Protein AF-A0AAU1SYU6-F1 (afdb_monomer)

pLDDT: mean 84.36, std 19.55, range [22.61, 98.75]

Sequence (406 aa):
MSPPSAACSPRPRSHSSAPPTKSGWSLSTYQNLLDRGFTGPVHLVSPRSPEVHGRAAHKSLTDLGTPVDLAYVMVPASAVLDVLREGAELGIRNYVVLTAGFGETGVEGRRREQELHSLVRERNLNVLGPNGNGYVNAAAGIAPYGLPVTQPPPAGTVGVVLQSGALASAVLTFMHARNIGLSMLTSMGNEMSLSVTDVVDHLVDDPATKVIALFLETVRHPAEFARVARRAAAAGKPIVALKIGASKLASRTAQAHTGALVGDDHVVDAAFRRLGIIRVHSLEELILTAGLLARTGPLPGPRIGVVTPSGGACEIIADRAEQEGLEIPAFAPATTAQLEESVPEFATVQNPLDVTGYVLVDRTLLARALKAVAADPVGRLVGRLAHGRWLIAVPVPRLTTHGVLS

Mean predicted aligned error: 8.69 Å

Foldseek 3Di:
DAAAEEEEEDDDDDDDDDPPQPDLLRVQLVVLLVVLPRPHYYAYEDLPDCDYPNDGHHNAPVRPPDDHAEYEAHDELVCPQVNVVRNLVSVHAEYEALYDQALQVPDVRPVSLVVSLVSCVVSVHHYQANNWQFKDQSQNSGGSGRHHLPQAQAAAAEEEEEQDRVCQNVLRVLNSVQNQHYRMHGHRYLCSGPDPLNVLLVSLVDPRHQEYFYEAADDPDLVSSLVSLLSCVVSLYAAEYEHPCADPVSQVVSCNRRVDHGDHPVVVVVSCVVSRHHYDHDSNCRRVVRSVCRVAPDFPDQFEAEEEQDPVVQVVVVVVSVVVVHDQDWWDPVLQVQLCVQADPPFDRTGNGHSHPCCVVVVCSLVSNQVSRLPTPRGWYWYDDPPGDIDTGGNDPPPPDDDDDD

Solvent-accessible surface area (backbone atoms only — not comparable to full-atom values): 21753 Å² total; per-residue (Å²): 132,83,72,64,26,40,36,42,31,72,59,80,92,82,92,77,99,65,83,63,76,72,38,71,48,51,52,20,22,52,47,33,24,56,80,41,61,44,84,39,61,75,45,40,33,26,78,84,37,65,47,45,84,94,35,74,25,30,57,44,76,83,66,61,87,60,83,44,57,33,38,43,41,34,43,58,55,92,49,45,60,58,52,51,52,56,35,45,77,64,64,34,41,34,34,31,26,42,36,54,69,29,54,61,60,47,71,72,8,36,52,53,38,51,54,46,44,50,51,32,62,77,67,68,44,48,34,42,4,44,43,8,40,28,31,38,30,51,74,77,18,44,19,66,21,38,62,75,70,87,58,65,36,47,69,37,26,29,25,37,41,27,45,56,38,80,52,51,60,55,50,40,46,51,28,31,78,66,71,30,29,32,12,32,40,38,24,30,23,70,37,70,63,41,38,72,52,57,55,50,46,50,46,57,72,35,85,59,36,46,18,39,30,36,44,35,68,67,76,92,52,60,70,58,40,53,52,40,41,48,49,18,52,75,68,69,27,52,39,29,34,28,66,51,44,65,47,77,65,44,26,52,50,45,29,73,61,50,68,50,82,61,72,63,46,69,60,50,50,54,50,30,58,77,53,64,36,45,74,41,92,41,72,65,50,32,54,52,52,33,46,44,37,53,74,64,46,86,76,78,74,55,36,35,30,37,41,29,54,36,61,72,57,39,51,57,48,50,59,50,28,56,77,71,68,37,42,60,54,71,63,48,71,71,42,45,56,58,43,58,78,62,48,60,91,90,50,66,88,48,46,56,25,37,63,36,72,53,40,77,78,41,73,57,45,61,61,52,50,50,53,44,50,42,69,32,88,41,50,32,26,45,33,50,46,90,90,84,46,77,44,75,48,64,66,74,75,79,90,68,93,73,82,85,88,132

Radius of gyration: 25.42 Å; Cα contacts (8 Å, |Δi|>4): 801; chains: 1; bounding box: 72×46×76 Å

Secondary structure (DSSP, 8-state):
-PPP-EEEEE-------SSS---HHHHHHHHHHHHTT--S-EEEE-SS-SEETTEEEESSSGGG-S--SEEEEES-HHHHHHHHHHHHHTT--EEEE----SGGG-HHHHHHHHHHHHHHHHTT-EEE-SS--EEEETTTTB--BSS--SSPPPEEEEEEEES-HHHHHHHHHHHHHTTPPEEEEEE-TT-SSS-HHHHHHHHHH-TT-SEEEEEES--S-HHHHHHHHHHHHHTT--EEEEE---SHHHHHHHHHHH------HHHHHHHHHHHT-EEESSHHHHHHHHHHHHHH-S--SSBEEEEES-HHHHHHHHHHHHHTT-B-PPPPHHHHHHHHTTS-TTS---SSEE--GGGGT-TTHHHHHHHHHHHSSSSEEEEEETTTEEEEE--PPP--------

Nearest PDB structures (foldseek):
  4yb8-assembly1_A  TM=8.894E-01  e=1.354E-31  Candidatus Korarchaeum cryptofilum OPF8
  8wzu-assembly1_A  TM=8.916E-01  e=2.956E-31  Nitrosopumilus maritimus SCM1
  8wzu-assembly1_B  TM=8.833E-01  e=4.502E-31  Nitrosopumilus maritimus SCM1
  7cm9-assembly2_D  TM=8.849E-01  e=3.021E-29  Psychrobacter sp.
  2csu-assembly1_A  TM=8.902E-01  e=5.739E-28  Pyrococcus horikoshii OT3

Structure (mmCIF, N/CA/C/O backbone):
data_AF-A0AAU1SYU6-F1
#
_entry.id   AF-A0AAU1SYU6-F1
#
loop_
_atom_site.group_PDB
_atom_site.id
_atom_site.type_symbol
_atom_site.label_atom_id
_atom_site.label_alt_id
_atom_site.label_comp_id
_atom_site.label_asym_id
_atom_site.label_entity_id
_atom_site.label_seq_id
_atom_site.pdbx_PDB_ins_code
_atom_site.Cartn_x
_atom_site.Cartn_y
_atom_site.Cartn_z
_atom_site.occupancy
_atom_site.B_iso_or_equiv
_atom_site.auth_seq_id
_atom_site.auth_comp_id
_atom_site.auth_asym_id
_atom_site.auth_atom_id
_atom_site.pdbx_PDB_model_num
ATOM 1 N N . MET A 1 1 ? -5.554 -21.008 -20.473 1.00 30.16 1 MET A N 1
ATOM 2 C CA . MET A 1 1 ? -4.758 -19.787 -20.240 1.00 30.16 1 MET A CA 1
ATOM 3 C C . MET A 1 1 ? -3.373 -20.236 -19.826 1.00 30.16 1 MET A C 1
ATOM 5 O O . MET A 1 1 ? -3.279 -21.010 -18.881 1.00 30.16 1 MET A O 1
ATOM 9 N N . SER A 1 2 ? -2.341 -19.872 -20.584 1.00 26.58 2 SER A N 1
ATOM 10 C CA . SER A 1 2 ? -0.950 -20.165 -20.221 1.00 26.58 2 SER A CA 1
ATOM 11 C C . SER A 1 2 ? -0.596 -19.455 -18.907 1.00 26.58 2 SER A C 1
ATOM 13 O O . SER A 1 2 ? -1.158 -18.389 -18.646 1.00 26.58 2 SER A O 1
ATOM 15 N N . PRO A 1 3 ? 0.273 -20.027 -18.057 1.00 27.80 3 PRO A N 1
ATOM 16 C CA . PRO A 1 3 ? 0.702 -19.354 -16.838 1.00 27.80 3 PRO A CA 1
ATOM 17 C C . PRO A 1 3 ? 1.454 -18.053 -17.182 1.00 27.80 3 PRO A C 1
ATOM 19 O O . PRO A 1 3 ? 2.172 -18.034 -18.184 1.00 27.80 3 PRO A O 1
ATOM 22 N N . PRO A 1 4 ? 1.308 -16.988 -16.369 1.00 32.22 4 PRO A N 1
ATOM 23 C CA . PRO A 1 4 ? 2.010 -15.725 -16.582 1.00 32.22 4 PRO A CA 1
ATOM 24 C C . PRO A 1 4 ? 3.532 -15.933 -16.579 1.00 32.22 4 PRO A C 1
ATOM 26 O O . PRO A 1 4 ? 4.033 -16.788 -15.856 1.00 32.22 4 PRO A O 1
ATOM 29 N N . SER A 1 5 ? 4.275 -15.155 -17.359 1.00 31.70 5 SER A N 1
ATOM 30 C CA . SER A 1 5 ? 5.715 -15.321 -17.617 1.00 31.70 5 SER A CA 1
ATOM 31 C C . SER A 1 5 ? 6.484 -14.014 -17.367 1.00 31.70 5 SER A C 1
ATOM 33 O O . SER A 1 5 ? 5.998 -12.928 -17.695 1.00 31.70 5 SER A O 1
ATOM 35 N N . ALA A 1 6 ? 7.675 -14.092 -16.755 1.00 38.66 6 ALA A N 1
ATOM 36 C CA . ALA A 1 6 ? 8.459 -12.913 -16.356 1.00 38.66 6 ALA A CA 1
ATOM 37 C C . ALA A 1 6 ? 9.932 -12.989 -16.801 1.00 38.66 6 ALA A C 1
ATOM 39 O O . ALA A 1 6 ? 10.573 -14.027 -16.636 1.00 38.66 6 ALA A O 1
ATOM 40 N N . ALA A 1 7 ? 10.497 -11.886 -17.312 1.00 36.12 7 ALA A N 1
ATOM 41 C CA . ALA A 1 7 ? 11.914 -11.775 -17.702 1.00 36.12 7 ALA A CA 1
ATOM 42 C C . ALA A 1 7 ? 12.692 -10.766 -16.828 1.00 36.12 7 ALA A C 1
ATOM 44 O O . ALA A 1 7 ? 12.184 -9.683 -16.556 1.00 36.12 7 ALA A O 1
ATOM 45 N N . CYS A 1 8 ? 13.925 -11.078 -16.399 1.00 36.62 8 CYS A N 1
ATOM 46 C CA . CYS A 1 8 ? 14.731 -10.252 -15.474 1.00 36.62 8 CYS A CA 1
ATOM 47 C C . CYS A 1 8 ? 16.152 -9.973 -16.030 1.00 36.62 8 CYS A C 1
ATOM 49 O O . CYS A 1 8 ? 16.833 -10.919 -16.430 1.00 36.62 8 CYS A O 1
ATOM 51 N N . SER A 1 9 ? 16.624 -8.707 -16.059 1.00 34.31 9 SER A N 1
ATOM 52 C CA . SER A 1 9 ? 17.874 -8.307 -16.770 1.00 34.31 9 SER A CA 1
ATOM 53 C C . SER A 1 9 ? 18.891 -7.452 -15.963 1.00 34.31 9 SER A C 1
ATOM 55 O O . SER A 1 9 ? 18.669 -6.247 -15.854 1.00 34.31 9 SER A O 1
ATOM 57 N N . PRO A 1 10 ? 20.018 -8.003 -15.431 1.00 32.72 10 PRO A N 1
ATOM 58 C CA . PRO A 1 10 ? 20.946 -7.328 -14.483 1.00 32.72 10 PRO A CA 1
ATOM 59 C C . PRO A 1 10 ? 22.195 -6.572 -15.025 1.00 32.72 10 PRO A C 1
ATOM 61 O O . PRO A 1 10 ? 22.886 -7.088 -15.905 1.00 32.72 10 PRO A O 1
ATOM 64 N N . ARG A 1 11 ? 22.588 -5.433 -14.379 1.00 41.09 11 ARG A N 1
ATOM 65 C CA . ARG A 1 11 ? 23.958 -4.782 -14.260 1.00 41.09 11 ARG A CA 1
ATOM 66 C C . ARG A 1 11 ? 24.053 -3.831 -13.007 1.00 41.09 11 ARG A C 1
ATOM 68 O O . ARG A 1 11 ? 22.963 -3.567 -12.510 1.00 41.09 11 ARG A O 1
ATOM 75 N N . PRO A 1 12 ? 25.206 -3.257 -12.486 1.00 41.00 12 PRO A N 1
ATOM 76 C CA . PRO A 1 12 ? 26.586 -3.038 -13.030 1.00 41.00 12 PRO A CA 1
ATOM 77 C C . PRO A 1 12 ? 27.857 -3.169 -12.080 1.00 41.00 12 PRO A C 1
ATOM 79 O O . PRO A 1 12 ? 27.757 -3.480 -10.904 1.00 41.00 12 PRO A O 1
ATOM 82 N N . ARG A 1 13 ? 29.054 -2.910 -12.682 1.00 33.94 13 ARG A N 1
ATOM 83 C CA . ARG A 1 13 ? 30.491 -2.689 -12.266 1.00 33.94 13 ARG A CA 1
ATOM 84 C C . ARG A 1 13 ? 31.006 -2.908 -10.808 1.00 33.94 13 ARG A C 1
ATOM 86 O O . ARG A 1 13 ? 30.825 -2.033 -9.976 1.00 33.94 13 ARG A O 1
ATOM 93 N N . SER A 1 14 ? 31.896 -3.897 -10.608 1.00 27.36 14 SER A N 1
ATOM 94 C CA . SER A 1 14 ? 33.337 -3.812 -10.208 1.00 27.36 14 SER A CA 1
ATOM 95 C C . SER A 1 14 ? 33.860 -5.204 -9.757 1.00 27.36 14 SER A C 1
ATOM 97 O O . SER A 1 14 ? 33.110 -6.173 -9.789 1.00 27.36 14 SER A O 1
ATOM 99 N N . HIS A 1 15 ? 35.169 -5.344 -9.520 1.00 30.88 15 HIS A N 1
ATOM 100 C CA . HIS A 1 15 ? 35.958 -6.590 -9.570 1.00 30.88 15 HIS A CA 1
ATOM 101 C C . HIS A 1 15 ? 35.832 -7.487 -8.319 1.00 30.88 15 HIS A C 1
ATOM 103 O O . HIS A 1 15 ? 36.002 -6.978 -7.220 1.00 30.88 15 HIS A O 1
ATOM 109 N N . SER A 1 16 ? 35.641 -8.808 -8.486 1.00 23.48 16 SER A N 1
ATOM 110 C CA . SER A 1 16 ? 36.146 -9.888 -7.602 1.00 23.48 16 SER A CA 1
ATOM 111 C C . SER A 1 16 ? 35.629 -11.267 -8.065 1.00 23.48 16 SER A C 1
ATOM 113 O O . SER A 1 16 ? 34.522 -11.389 -8.589 1.00 23.48 16 SER A O 1
ATOM 115 N N . SER A 1 17 ? 36.460 -12.297 -7.912 1.00 28.72 17 SER A N 1
ATOM 116 C CA . SER A 1 17 ? 36.307 -13.686 -8.358 1.00 28.72 17 SER A CA 1
ATOM 117 C C . SER A 1 17 ? 35.382 -14.525 -7.456 1.00 28.72 17 SER A C 1
ATOM 119 O O . SER A 1 17 ? 35.849 -15.211 -6.548 1.00 28.72 17 SER A O 1
ATOM 121 N N . ALA A 1 18 ? 34.079 -14.512 -7.738 1.00 27.81 18 ALA A N 1
ATOM 122 C CA . ALA A 1 18 ? 33.080 -15.445 -7.199 1.00 27.81 18 ALA A CA 1
ATOM 123 C C . ALA A 1 18 ? 32.050 -15.802 -8.303 1.00 27.81 18 ALA A C 1
ATOM 125 O O . ALA A 1 18 ? 31.906 -15.015 -9.249 1.00 27.81 18 ALA A O 1
ATOM 126 N N . PRO A 1 19 ? 31.360 -16.968 -8.249 1.00 33.97 19 PRO A N 1
ATOM 127 C CA . PRO A 1 19 ? 30.349 -17.361 -9.247 1.00 33.97 19 PRO A CA 1
ATOM 128 C C . PRO A 1 19 ? 29.288 -16.256 -9.431 1.00 33.97 19 PRO A C 1
ATOM 130 O O . PRO A 1 19 ? 29.053 -15.488 -8.500 1.00 33.97 19 PRO A O 1
ATOM 133 N N . PRO A 1 20 ? 28.675 -16.087 -10.622 1.00 39.47 20 PRO A N 1
ATOM 134 C CA . PRO A 1 20 ? 28.132 -14.799 -11.053 1.00 39.47 20 PRO A CA 1
ATOM 135 C C . PRO A 1 20 ? 26.750 -14.457 -10.455 1.00 39.47 20 PRO A C 1
ATOM 137 O O . PRO A 1 20 ? 25.789 -14.211 -11.178 1.00 39.47 20 PRO A O 1
ATOM 140 N N . THR A 1 21 ? 26.652 -14.313 -9.136 1.00 54.56 21 THR A N 1
ATOM 141 C CA . THR A 1 21 ? 25.604 -13.548 -8.441 1.00 54.56 21 THR A CA 1
ATOM 142 C C . THR A 1 21 ? 25.949 -12.055 -8.513 1.00 54.56 21 THR A C 1
ATOM 144 O O . THR A 1 21 ? 26.472 -11.475 -7.567 1.00 54.56 21 THR A O 1
ATOM 147 N N . LYS A 1 22 ? 25.768 -11.417 -9.680 1.00 61.88 22 LYS A N 1
ATOM 148 C CA . LYS A 1 22 ? 26.383 -10.096 -9.964 1.00 61.88 22 LYS A CA 1
ATOM 149 C C . LYS A 1 22 ? 25.572 -8.855 -9.545 1.00 61.88 22 LYS A C 1
ATOM 151 O O . LYS A 1 22 ? 26.096 -7.754 -9.658 1.00 61.88 22 LYS A O 1
ATOM 156 N N . SER A 1 23 ? 24.321 -8.975 -9.093 1.00 81.19 23 SER A N 1
ATOM 157 C CA . SER A 1 23 ? 23.519 -7.819 -8.646 1.00 81.19 23 SER A CA 1
ATOM 158 C C . SER A 1 23 ? 22.555 -8.210 -7.530 1.00 81.19 23 SER A C 1
ATOM 160 O O . SER A 1 23 ? 21.757 -9.130 -7.714 1.00 81.19 23 SER A O 1
ATOM 162 N N . GLY A 1 24 ? 22.602 -7.485 -6.405 1.00 88.06 24 GLY A N 1
ATOM 163 C CA . GLY A 1 24 ? 21.674 -7.671 -5.283 1.00 88.06 24 GLY A CA 1
ATOM 164 C C . GLY A 1 24 ? 20.215 -7.514 -5.714 1.00 88.06 24 GLY A C 1
ATOM 165 O O . GLY A 1 24 ? 19.401 -8.371 -5.403 1.00 88.06 24 GLY A O 1
ATOM 166 N N . TRP A 1 25 ? 19.918 -6.516 -6.552 1.00 91.44 25 TRP A N 1
ATOM 167 C CA . TRP A 1 25 ? 18.584 -6.291 -7.122 1.00 91.44 25 TRP A CA 1
ATOM 168 C C . TRP A 1 25 ? 18.049 -7.502 -7.887 1.00 91.44 25 TRP A C 1
ATOM 170 O O . TRP A 1 25 ? 16.890 -7.885 -7.751 1.00 91.44 25 TRP A O 1
ATOM 180 N N . SER A 1 26 ? 18.912 -8.128 -8.688 1.00 92.44 26 SER A N 1
ATOM 181 C CA . SER A 1 26 ? 18.547 -9.299 -9.483 1.00 92.44 26 SER A CA 1
ATOM 182 C C . SER A 1 26 ? 18.303 -10.517 -8.618 1.00 92.44 26 SER A C 1
ATOM 184 O O . SER A 1 26 ? 17.340 -11.241 -8.853 1.00 92.44 26 SER A O 1
ATOM 186 N N . LEU A 1 27 ? 19.172 -10.729 -7.628 1.00 92.62 27 LEU A N 1
ATOM 187 C CA . LEU A 1 27 ? 19.031 -11.827 -6.686 1.00 92.62 27 LEU A CA 1
ATOM 188 C C . LEU A 1 27 ? 17.733 -11.679 -5.892 1.00 92.62 27 LEU A C 1
ATOM 190 O O . LEU A 1 27 ? 16.946 -12.616 -5.857 1.00 92.62 27 LEU A O 1
ATOM 194 N N . SER A 1 28 ? 17.470 -10.489 -5.348 1.00 94.25 28 SER A N 1
ATOM 195 C CA . SER A 1 28 ? 16.244 -10.198 -4.606 1.00 94.25 28 SER A CA 1
ATOM 196 C C . SER A 1 28 ? 14.997 -10.373 -5.462 1.00 94.25 28 SER A C 1
ATOM 198 O O . SER A 1 28 ? 14.089 -11.077 -5.046 1.00 94.25 28 SER A O 1
ATOM 200 N N . THR A 1 29 ? 14.963 -9.819 -6.678 1.00 94.75 29 THR A N 1
ATOM 201 C CA . THR A 1 29 ? 13.801 -9.967 -7.575 1.00 94.75 29 THR A CA 1
ATOM 202 C C . THR A 1 29 ? 13.528 -11.435 -7.898 1.00 94.75 29 THR A C 1
ATOM 204 O O . THR A 1 29 ? 12.386 -11.885 -7.845 1.00 94.75 29 THR A O 1
ATOM 207 N N . TYR A 1 30 ? 14.578 -12.201 -8.207 1.00 93.88 30 TYR A N 1
ATOM 208 C CA . TYR A 1 30 ? 14.455 -13.622 -8.516 1.00 93.88 30 TYR A CA 1
ATOM 209 C C . TYR A 1 30 ? 13.994 -14.437 -7.299 1.00 93.88 30 TYR A C 1
ATOM 211 O O . TYR A 1 30 ? 13.044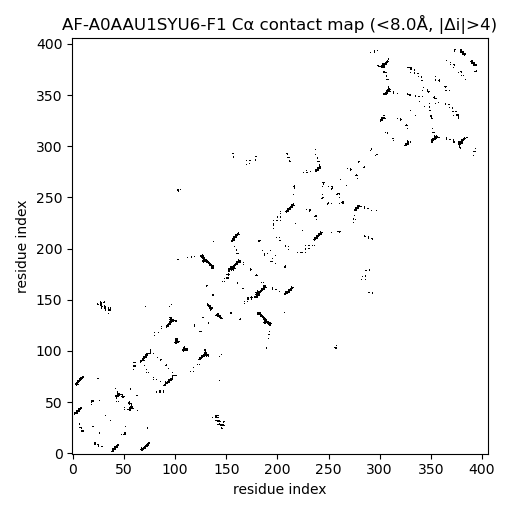 -15.206 -7.407 1.00 93.88 30 TYR A O 1
ATOM 219 N N . GLN A 1 31 ? 14.608 -14.229 -6.130 1.00 93.81 31 GLN A N 1
ATOM 220 C CA . GLN A 1 31 ? 14.224 -14.907 -4.888 1.00 93.81 31 GLN A CA 1
ATOM 221 C C . GLN A 1 31 ? 12.800 -14.556 -4.464 1.00 93.81 31 GLN A C 1
ATOM 223 O O . GLN A 1 31 ? 12.036 -15.449 -4.131 1.00 93.81 31 GLN A O 1
ATOM 228 N N . ASN A 1 32 ? 12.400 -13.287 -4.556 1.00 95.12 32 ASN A N 1
ATOM 229 C CA . ASN A 1 32 ? 11.047 -12.861 -4.213 1.00 95.12 32 ASN A CA 1
ATOM 230 C C . ASN A 1 32 ? 9.985 -13.580 -5.056 1.00 95.12 32 ASN A C 1
ATOM 232 O O . ASN A 1 32 ? 8.952 -13.963 -4.516 1.00 95.12 32 ASN A O 1
ATOM 236 N N . LEU A 1 33 ? 10.223 -13.796 -6.354 1.00 93.81 33 LEU A N 1
ATOM 237 C CA . LEU A 1 33 ? 9.301 -14.565 -7.197 1.00 93.81 33 LEU A CA 1
ATOM 238 C C . LEU A 1 33 ? 9.190 -16.022 -6.723 1.00 93.81 33 LEU A C 1
ATOM 240 O O . LEU A 1 33 ? 8.081 -16.533 -6.567 1.00 93.81 33 LEU A O 1
ATOM 244 N N . LEU A 1 34 ? 10.321 -16.673 -6.444 1.00 91.06 34 LEU A N 1
ATOM 245 C CA . LEU A 1 34 ? 10.340 -18.066 -5.989 1.00 91.06 34 LEU A CA 1
ATOM 246 C C . LEU A 1 34 ? 9.709 -18.231 -4.601 1.00 91.06 34 LEU A C 1
ATOM 248 O O . LEU A 1 34 ? 8.823 -19.062 -4.413 1.00 91.06 34 LEU A O 1
ATOM 252 N N . ASP A 1 35 ? 10.112 -17.400 -3.643 1.00 91.06 35 ASP A N 1
ATOM 253 C CA . ASP A 1 35 ? 9.697 -17.487 -2.243 1.00 91.06 35 ASP A CA 1
ATOM 254 C C . ASP A 1 35 ? 8.224 -17.099 -2.033 1.00 91.06 35 ASP A C 1
ATOM 256 O O . ASP A 1 35 ? 7.658 -17.342 -0.960 1.00 91.06 35 ASP A O 1
ATOM 260 N N . ARG A 1 36 ? 7.596 -16.443 -3.018 1.00 88.56 36 ARG A N 1
ATOM 261 C CA . ARG A 1 36 ? 6.158 -16.123 -3.027 1.00 88.56 36 ARG A CA 1
ATOM 262 C C . ARG A 1 36 ? 5.319 -17.126 -3.819 1.00 88.56 36 ARG A C 1
ATOM 264 O O . ARG A 1 36 ? 4.103 -16.974 -3.861 1.00 88.56 36 ARG A O 1
ATOM 271 N N . GLY A 1 37 ? 5.941 -18.178 -4.351 1.00 85.94 37 GLY A N 1
ATOM 272 C CA . GLY A 1 37 ? 5.238 -19.280 -4.999 1.00 85.94 37 GLY A CA 1
ATOM 273 C C . GLY A 1 37 ? 4.827 -18.987 -6.437 1.00 85.94 37 GLY A C 1
ATOM 274 O O . GLY A 1 37 ? 3.864 -19.583 -6.915 1.00 85.94 37 GLY A O 1
ATOM 275 N N . PHE A 1 38 ? 5.533 -18.095 -7.138 1.00 92.38 38 PHE A N 1
ATOM 276 C CA . PHE A 1 38 ? 5.282 -17.870 -8.556 1.00 92.38 38 PHE A CA 1
ATOM 277 C C . PHE A 1 38 ? 5.514 -19.165 -9.345 1.00 92.38 38 PHE A C 1
ATOM 279 O O . PHE A 1 38 ? 6.621 -19.699 -9.377 1.00 92.38 38 PHE A O 1
ATOM 286 N N . THR A 1 39 ? 4.464 -19.671 -9.991 1.00 87.62 39 THR A N 1
ATOM 287 C CA . THR A 1 39 ? 4.501 -20.947 -10.726 1.00 87.62 39 THR A CA 1
ATOM 288 C C . THR A 1 39 ? 4.799 -20.785 -12.215 1.00 87.62 39 THR A C 1
ATOM 290 O O . THR A 1 39 ? 4.907 -21.776 -12.935 1.00 87.62 39 THR A O 1
ATOM 293 N N . GLY A 1 40 ? 4.863 -19.546 -12.699 1.00 88.69 40 GLY A N 1
ATOM 294 C CA . GLY A 1 40 ? 5.143 -19.227 -14.091 1.00 88.69 40 GLY A CA 1
ATOM 295 C C . GLY A 1 40 ? 6.624 -19.353 -14.458 1.00 88.69 40 GLY A C 1
ATOM 296 O O . GLY A 1 40 ? 7.485 -19.382 -13.573 1.00 88.69 40 GLY A O 1
ATOM 297 N N . PRO A 1 41 ? 6.959 -19.410 -15.759 1.00 90.69 41 PRO A N 1
ATOM 298 C CA . PRO A 1 41 ? 8.350 -19.413 -16.183 1.00 90.69 41 PRO A CA 1
ATOM 299 C C . PRO A 1 41 ? 9.018 -18.064 -15.875 1.00 90.69 41 PRO A C 1
ATOM 301 O O . PRO A 1 41 ? 8.472 -16.990 -16.148 1.00 90.69 41 PRO A O 1
ATOM 304 N N . VAL A 1 42 ? 10.228 -18.135 -15.315 1.00 93.12 42 VAL A N 1
ATOM 305 C CA . VAL A 1 42 ? 11.093 -16.978 -15.057 1.00 93.12 42 VAL A CA 1
ATOM 306 C C . VAL A 1 42 ? 12.323 -17.083 -15.947 1.00 93.12 42 VAL A C 1
ATOM 308 O O . VAL A 1 42 ? 13.156 -17.971 -15.763 1.00 93.12 42 VAL A O 1
ATOM 311 N N . HIS A 1 43 ? 12.448 -16.160 -16.895 1.00 94.00 43 HIS A N 1
ATOM 312 C CA . HIS A 1 43 ? 13.568 -16.103 -17.824 1.00 94.00 43 HIS A CA 1
ATOM 313 C C . HIS A 1 43 ? 14.609 -15.085 -17.355 1.00 94.00 43 HIS A C 1
ATOM 315 O O . HIS A 1 43 ? 14.298 -13.934 -17.037 1.00 94.00 43 HIS A O 1
ATOM 321 N N . LEU A 1 44 ? 15.875 -15.491 -17.331 1.00 94.38 44 LEU A N 1
ATOM 322 C CA . LEU A 1 44 ? 16.987 -14.603 -17.002 1.00 94.38 44 LEU A CA 1
ATOM 323 C C . LEU A 1 44 ? 17.645 -14.137 -18.295 1.00 94.38 44 LEU A C 1
ATOM 325 O O . LEU A 1 44 ? 17.930 -14.951 -19.168 1.00 94.38 44 LEU A O 1
ATOM 329 N N . VAL A 1 45 ? 17.886 -12.834 -18.421 1.00 93.88 45 VAL A N 1
ATOM 330 C CA . VAL A 1 45 ? 18.443 -12.243 -19.643 1.00 93.88 45 VAL A CA 1
ATOM 331 C C . VAL A 1 45 ? 19.712 -11.485 -19.290 1.00 93.88 45 VAL A C 1
ATOM 333 O O . VAL A 1 45 ? 19.685 -10.501 -18.556 1.00 93.88 45 VAL A O 1
ATOM 336 N N . SER A 1 46 ? 20.854 -11.944 -19.789 1.00 91.81 46 SER A N 1
ATOM 337 C CA . SER A 1 46 ? 22.141 -11.296 -19.574 1.00 91.81 46 SER A CA 1
ATOM 338 C C . SER A 1 46 ? 23.040 -11.430 -20.805 1.00 91.81 46 SER A C 1
ATOM 340 O O . SER A 1 46 ? 23.548 -12.514 -21.082 1.00 91.81 46 SER A O 1
ATOM 342 N N . PRO A 1 47 ? 23.392 -10.319 -21.480 1.00 87.00 47 PRO A N 1
ATOM 343 C CA . PRO A 1 47 ? 24.278 -10.362 -22.648 1.00 87.00 47 PRO A CA 1
ATOM 344 C C . PRO A 1 47 ? 25.691 -10.895 -22.364 1.00 87.00 47 PRO A C 1
ATOM 346 O O . PRO A 1 47 ? 26.447 -11.176 -23.288 1.00 87.00 47 PRO A O 1
ATOM 349 N N . ARG A 1 48 ? 26.099 -10.944 -21.088 1.00 85.62 48 ARG A N 1
ATOM 350 C CA . ARG A 1 48 ? 27.481 -11.242 -20.668 1.00 85.62 48 ARG A CA 1
ATOM 351 C C . ARG A 1 48 ? 27.624 -12.524 -19.863 1.00 85.62 48 ARG A C 1
ATOM 353 O O . ARG A 1 48 ? 28.743 -13.005 -19.719 1.00 85.62 48 ARG A O 1
ATOM 360 N N . SER A 1 49 ? 26.539 -13.011 -19.276 1.00 87.94 49 SER A N 1
ATOM 361 C CA . SER A 1 49 ? 26.574 -14.155 -18.375 1.00 87.94 49 SER A CA 1
ATOM 362 C C . SER A 1 49 ? 25.633 -15.219 -18.934 1.00 87.94 49 SER A C 1
ATOM 364 O O . SER A 1 49 ? 24.432 -14.980 -18.928 1.00 87.94 49 SER A O 1
ATOM 366 N N . PRO A 1 50 ? 26.143 -16.370 -19.403 1.00 88.56 50 PRO A N 1
ATOM 367 C CA . PRO A 1 50 ? 25.293 -17.471 -19.865 1.00 88.56 50 PRO A CA 1
ATOM 368 C C . PRO A 1 50 ? 24.548 -18.168 -18.714 1.00 88.56 50 PRO A C 1
ATOM 370 O O . PRO A 1 50 ? 23.613 -18.924 -18.955 1.00 88.56 50 PRO A O 1
ATOM 373 N N . GLU A 1 51 ? 24.943 -17.902 -17.466 1.00 91.50 51 GLU A N 1
ATOM 374 C CA . GLU A 1 51 ? 24.292 -18.391 -16.254 1.00 91.50 51 GLU A CA 1
ATOM 375 C C . GLU A 1 51 ? 24.119 -17.243 -15.247 1.00 91.50 51 GLU A C 1
ATOM 377 O O . GLU A 1 51 ? 25.033 -16.435 -15.041 1.00 91.50 51 GLU A O 1
ATOM 382 N N . VAL A 1 52 ? 22.943 -17.162 -14.626 1.00 89.69 52 VAL A N 1
ATOM 383 C CA . VAL A 1 52 ? 22.585 -16.194 -13.582 1.00 89.69 52 VAL A CA 1
ATOM 384 C C . VAL A 1 52 ? 21.808 -16.947 -12.496 1.00 89.69 52 VAL A C 1
ATOM 386 O O . VAL A 1 52 ? 20.909 -17.719 -12.806 1.00 89.69 52 VAL A O 1
ATOM 389 N N . HIS A 1 53 ? 22.162 -16.764 -11.219 1.00 89.81 53 HIS A N 1
ATOM 390 C CA . HIS A 1 53 ? 21.523 -17.447 -10.073 1.00 89.81 53 HIS A CA 1
ATOM 391 C C . HIS A 1 53 ? 21.434 -18.983 -10.206 1.00 89.81 53 HIS A C 1
ATOM 393 O O . HIS A 1 53 ? 20.448 -19.586 -9.785 1.00 89.81 53 HIS A O 1
ATOM 399 N N . GLY A 1 54 ? 22.439 -19.620 -10.820 1.00 88.44 54 GLY A N 1
ATOM 400 C CA . GLY A 1 54 ? 22.452 -21.073 -11.043 1.00 88.44 54 GLY A CA 1
ATOM 401 C C . GLY A 1 54 ? 21.504 -21.559 -12.146 1.00 88.44 54 GLY A C 1
ATOM 402 O O . GLY A 1 54 ? 21.198 -22.748 -12.219 1.00 88.44 54 GLY A O 1
ATOM 403 N N . ARG A 1 55 ? 20.980 -20.652 -12.980 1.00 89.69 55 ARG A N 1
ATOM 404 C CA . ARG A 1 55 ? 20.076 -20.952 -14.098 1.00 89.69 55 ARG A CA 1
ATOM 405 C C . ARG A 1 55 ? 20.642 -20.412 -15.404 1.00 89.69 55 ARG A C 1
ATOM 407 O O . A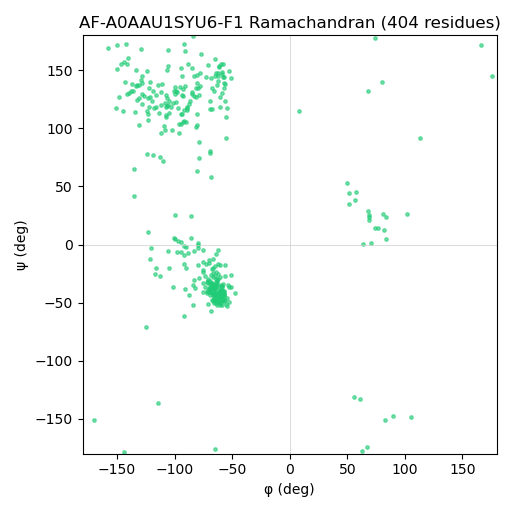RG A 1 55 ? 21.294 -19.368 -15.419 1.00 89.69 55 ARG A O 1
ATOM 414 N N . ALA A 1 56 ? 20.337 -21.097 -16.503 1.00 91.44 56 ALA A N 1
ATOM 415 C CA . ALA A 1 56 ? 20.662 -20.616 -17.839 1.00 91.44 56 ALA A CA 1
ATOM 416 C C . ALA A 1 56 ? 20.043 -19.232 -18.083 1.00 91.44 56 ALA A C 1
ATOM 418 O O . ALA A 1 56 ? 18.903 -18.969 -17.694 1.00 91.44 56 ALA A O 1
ATOM 419 N N . ALA A 1 57 ? 20.810 -18.359 -18.726 1.00 92.69 57 ALA A N 1
ATOM 420 C CA . ALA A 1 57 ? 20.379 -17.027 -19.104 1.00 92.69 57 ALA A CA 1
ATOM 421 C C . ALA A 1 57 ? 20.480 -16.834 -20.621 1.00 92.69 57 ALA A C 1
ATOM 423 O O . ALA A 1 57 ? 21.437 -17.259 -21.269 1.00 92.69 57 ALA A O 1
ATOM 424 N N . HIS A 1 58 ? 19.482 -16.156 -21.174 1.00 93.94 58 HIS A N 1
ATOM 425 C CA . HIS A 1 58 ? 19.414 -15.750 -22.572 1.00 93.94 58 HIS A CA 1
ATOM 426 C C . HIS A 1 58 ? 20.298 -14.517 -22.799 1.00 93.94 58 HIS A C 1
ATOM 428 O O . HIS A 1 58 ? 20.442 -13.683 -21.902 1.00 93.94 58 HIS A O 1
ATOM 434 N N . LYS A 1 59 ? 20.905 -14.362 -23.982 1.00 91.50 59 LYS A N 1
ATOM 435 C CA . LYS A 1 59 ? 21.770 -13.197 -24.253 1.00 91.50 59 LYS A CA 1
ATOM 436 C C . LYS A 1 59 ? 20.951 -11.930 -24.499 1.00 91.50 59 LYS A C 1
ATOM 438 O O . LYS A 1 59 ? 21.397 -10.843 -24.134 1.00 91.50 59 LYS A O 1
ATOM 443 N N . SER A 1 60 ? 19.775 -12.085 -25.091 1.00 92.44 60 SER A N 1
ATOM 444 C CA . SER A 1 60 ? 18.844 -11.022 -25.466 1.00 92.44 60 SER A CA 1
ATOM 445 C C . SER A 1 60 ? 17.394 -11.459 -25.228 1.00 92.44 60 SER A C 1
ATOM 447 O O . SER A 1 60 ? 17.144 -12.623 -24.904 1.00 92.44 60 SER A O 1
ATOM 449 N N . LEU A 1 61 ? 16.435 -10.542 -25.377 1.00 93.31 61 LEU A N 1
ATOM 450 C CA . LEU A 1 61 ? 15.016 -10.904 -25.337 1.00 93.31 61 LEU A CA 1
ATOM 451 C C . LEU A 1 61 ? 14.634 -11.724 -26.577 1.00 93.31 61 LEU A C 1
ATOM 453 O O . LEU A 1 61 ? 13.799 -12.619 -26.478 1.00 93.31 61 LEU A O 1
ATOM 457 N N . THR A 1 62 ? 15.277 -11.484 -27.725 1.00 91.88 62 THR A N 1
ATOM 458 C CA . THR A 1 62 ? 14.996 -12.250 -28.956 1.00 91.88 62 THR A CA 1
ATOM 459 C C . THR A 1 62 ? 15.295 -13.747 -28.829 1.00 91.88 62 THR A C 1
ATOM 461 O O . THR A 1 62 ? 14.646 -14.560 -29.484 1.00 91.88 62 THR A O 1
ATOM 464 N N . ASP A 1 63 ? 16.202 -14.133 -27.926 1.00 91.69 63 ASP A N 1
ATOM 465 C CA . ASP A 1 63 ? 16.572 -15.534 -27.688 1.00 91.69 63 ASP A CA 1
ATOM 466 C C . ASP A 1 63 ? 15.561 -16.300 -26.812 1.00 91.69 63 ASP A C 1
ATOM 468 O O . ASP A 1 63 ? 15.779 -17.479 -26.525 1.00 91.69 63 ASP A O 1
ATOM 472 N N . LEU A 1 64 ? 14.503 -15.651 -26.310 1.00 89.00 64 LEU A N 1
ATOM 473 C CA . LEU A 1 64 ? 13.534 -16.280 -25.405 1.00 89.00 64 LEU A CA 1
ATOM 474 C C . LEU A 1 64 ? 12.704 -17.360 -26.107 1.00 89.00 64 LEU A C 1
ATOM 476 O O . LEU A 1 64 ? 12.392 -18.382 -25.502 1.00 89.00 64 LEU A O 1
ATOM 480 N N . GLY A 1 65 ? 12.343 -17.138 -27.377 1.00 83.19 65 GLY A N 1
ATOM 481 C CA . GLY A 1 65 ? 11.542 -18.072 -28.181 1.00 83.19 65 GLY A CA 1
ATOM 482 C C . GLY A 1 65 ? 10.112 -18.316 -27.673 1.00 83.19 65 GLY A C 1
ATOM 483 O O . GLY A 1 65 ? 9.373 -19.083 -28.286 1.00 83.19 65 GLY A O 1
ATOM 484 N N . THR A 1 66 ? 9.707 -17.672 -26.576 1.00 83.94 66 THR A N 1
ATOM 485 C CA . THR A 1 66 ? 8.391 -17.804 -25.943 1.00 83.94 66 THR A CA 1
ATOM 486 C C . THR A 1 66 ? 7.805 -16.430 -25.612 1.00 83.94 66 THR A C 1
ATOM 488 O O . THR A 1 66 ? 8.567 -15.503 -25.323 1.00 83.94 66 THR A O 1
ATOM 491 N N . PRO A 1 67 ? 6.467 -16.279 -25.610 1.00 88.50 67 PRO A N 1
ATOM 492 C CA . PRO A 1 67 ? 5.819 -15.048 -25.161 1.00 88.50 67 PRO A CA 1
ATOM 493 C C . PRO A 1 67 ? 6.201 -14.695 -23.717 1.00 88.50 67 PRO A C 1
ATOM 495 O O . PRO A 1 67 ? 6.358 -15.595 -22.891 1.00 88.50 67 PRO A O 1
ATOM 498 N N . VAL A 1 68 ? 6.329 -13.395 -23.428 1.00 93.56 68 VAL A N 1
ATOM 499 C CA . VAL A 1 68 ? 6.580 -12.861 -22.081 1.00 93.56 68 VAL A CA 1
ATOM 500 C C . VAL A 1 68 ? 5.542 -11.803 -21.723 1.00 93.56 68 VAL A C 1
ATOM 502 O O . VAL A 1 68 ? 5.348 -10.841 -22.465 1.00 93.56 68 VAL A O 1
ATOM 505 N N . ASP A 1 69 ? 4.903 -11.958 -20.564 1.00 93.38 69 ASP A N 1
ATOM 506 C CA . ASP A 1 69 ? 3.842 -11.050 -20.112 1.00 93.38 69 ASP A CA 1
ATOM 507 C C . ASP A 1 69 ? 4.399 -9.798 -19.423 1.00 93.38 69 ASP A C 1
ATOM 509 O O . ASP A 1 69 ? 3.823 -8.712 -19.551 1.00 93.38 69 ASP A O 1
ATOM 513 N N . LEU A 1 70 ? 5.515 -9.942 -18.694 1.00 97.06 70 LEU A N 1
ATOM 514 C CA . LEU A 1 70 ? 6.146 -8.883 -17.903 1.00 97.06 70 LEU A CA 1
ATOM 515 C C . LEU A 1 70 ? 7.679 -8.912 -18.011 1.00 97.06 70 LEU A C 1
ATOM 517 O O . LEU A 1 70 ? 8.314 -9.929 -17.733 1.00 97.06 70 LEU A O 1
ATOM 521 N N . ALA A 1 71 ? 8.301 -7.769 -18.298 1.00 97.75 71 ALA A N 1
ATOM 522 C CA . ALA A 1 71 ? 9.752 -7.606 -18.205 1.00 97.75 71 ALA A CA 1
ATOM 523 C C . ALA A 1 71 ? 10.145 -6.718 -17.012 1.00 97.75 71 ALA A C 1
ATOM 525 O O . ALA A 1 71 ? 9.756 -5.553 -16.926 1.00 97.75 71 ALA A O 1
ATOM 526 N N . TYR A 1 72 ? 10.961 -7.252 -16.103 1.00 97.62 72 TYR A N 1
ATOM 527 C CA . TYR A 1 72 ? 11.604 -6.502 -15.029 1.00 97.62 72 TYR A CA 1
ATOM 528 C C . TYR A 1 72 ? 12.986 -6.013 -15.486 1.00 97.62 72 TYR A C 1
ATOM 530 O O . TYR A 1 72 ? 13.959 -6.769 -15.598 1.00 97.62 72 TYR A O 1
ATOM 538 N N . VAL A 1 73 ? 13.076 -4.715 -15.750 1.00 97.19 73 VAL A N 1
ATOM 539 C CA . VAL A 1 73 ? 14.226 -4.054 -16.365 1.00 97.19 73 VAL A CA 1
ATOM 540 C C . VAL A 1 73 ? 15.117 -3.441 -15.285 1.00 97.19 73 VAL A C 1
ATOM 542 O O . VAL A 1 73 ? 14.710 -2.530 -14.565 1.00 97.19 73 VAL A O 1
ATOM 545 N N . MET A 1 74 ? 16.360 -3.922 -15.195 1.00 94.31 74 MET A N 1
ATOM 546 C CA . MET A 1 74 ? 17.383 -3.428 -14.260 1.00 94.31 74 MET A CA 1
ATOM 547 C C . MET A 1 74 ? 18.754 -3.252 -14.958 1.00 94.31 74 MET A C 1
ATOM 549 O O . MET A 1 74 ? 19.820 -3.584 -14.430 1.00 94.31 74 MET A O 1
ATOM 553 N N . VAL A 1 75 ? 18.712 -2.718 -16.185 1.00 94.06 75 VAL A N 1
ATOM 554 C CA . VAL A 1 75 ? 19.883 -2.347 -17.005 1.00 94.06 75 VAL A CA 1
ATOM 555 C C . VAL A 1 75 ? 20.294 -0.887 -16.754 1.00 94.06 75 VAL A C 1
ATOM 557 O O . VAL A 1 75 ? 19.517 -0.137 -16.170 1.00 94.06 75 VAL A O 1
ATOM 560 N N . PRO A 1 76 ? 21.485 -0.419 -17.179 1.00 93.50 76 PRO A N 1
ATOM 561 C CA . PRO A 1 76 ? 21.834 1.000 -17.081 1.00 93.50 76 PRO A CA 1
ATOM 562 C C . PRO A 1 76 ? 20.837 1.881 -17.846 1.00 93.50 76 PRO A C 1
ATOM 564 O O . PRO A 1 76 ? 20.351 1.466 -18.895 1.00 93.50 76 PRO A O 1
ATOM 567 N N . ALA A 1 77 ? 20.593 3.110 -17.377 1.00 94.06 77 ALA A N 1
ATOM 568 C CA . ALA A 1 77 ? 19.596 4.021 -17.958 1.00 94.06 77 ALA A CA 1
ATOM 569 C C . ALA A 1 77 ? 19.728 4.202 -19.480 1.00 94.06 77 ALA A C 1
ATOM 571 O O . ALA A 1 77 ? 18.728 4.256 -20.185 1.00 94.06 77 ALA A O 1
ATOM 572 N N . SER A 1 78 ? 20.961 4.225 -19.996 1.00 93.38 78 SER A N 1
ATOM 573 C CA . SER A 1 78 ? 21.244 4.358 -21.431 1.00 93.38 78 SER A CA 1
ATOM 574 C C . SER A 1 78 ? 20.751 3.187 -22.289 1.00 93.38 78 SER A C 1
ATOM 576 O O . SER A 1 78 ? 20.677 3.336 -23.497 1.00 93.38 78 SER A O 1
ATOM 578 N N . ALA A 1 79 ? 20.467 2.026 -21.692 1.00 95.19 79 ALA A N 1
ATOM 579 C CA . ALA A 1 79 ? 20.036 0.814 -22.391 1.00 95.19 79 ALA A CA 1
ATOM 580 C C . ALA A 1 79 ? 18.540 0.508 -22.205 1.00 95.19 79 ALA A C 1
ATOM 582 O O . ALA A 1 79 ? 18.036 -0.443 -22.794 1.00 95.19 79 ALA A O 1
ATOM 583 N N . VAL A 1 80 ? 17.822 1.275 -21.374 1.00 96.75 80 VAL A N 1
ATOM 584 C CA . VAL A 1 80 ? 16.407 1.006 -21.062 1.00 96.75 80 VAL A CA 1
ATOM 585 C C . VAL A 1 80 ? 15.536 1.124 -22.312 1.00 96.75 80 VAL A C 1
ATOM 587 O O . VAL A 1 80 ? 14.727 0.237 -22.564 1.00 96.75 80 VAL A O 1
ATOM 590 N N . LEU A 1 81 ? 15.726 2.173 -23.121 1.00 96.06 81 LEU A N 1
ATOM 591 C CA . LEU A 1 81 ? 14.940 2.377 -24.343 1.00 96.06 81 LEU A CA 1
ATOM 592 C C . LEU A 1 81 ? 15.116 1.226 -25.336 1.00 96.06 81 LEU A C 1
ATOM 594 O O . LEU A 1 81 ? 14.131 0.761 -25.902 1.00 96.06 81 LEU A O 1
ATOM 598 N N . ASP A 1 82 ? 16.347 0.749 -25.521 1.00 96.00 82 ASP A N 1
ATOM 599 C CA . ASP A 1 82 ? 16.631 -0.346 -26.451 1.00 96.00 82 ASP A CA 1
ATOM 600 C C . ASP A 1 82 ? 15.985 -1.653 -25.985 1.00 96.00 82 ASP A C 1
ATOM 602 O O . ASP A 1 82 ? 15.368 -2.342 -26.790 1.00 96.00 82 ASP A O 1
ATOM 606 N N . VAL A 1 83 ? 16.031 -1.943 -24.679 1.00 96.62 83 VAL A N 1
ATOM 607 C CA . VAL A 1 83 ? 15.365 -3.117 -24.090 1.00 96.62 83 VAL A CA 1
ATOM 608 C C . VAL A 1 83 ? 13.846 -3.047 -24.258 1.00 96.62 83 VAL A C 1
ATOM 610 O O . VAL A 1 83 ? 13.220 -4.051 -24.594 1.00 96.62 83 VAL A O 1
ATOM 613 N N . LEU A 1 84 ? 13.230 -1.880 -24.036 1.00 97.56 84 LEU A N 1
ATOM 614 C CA . LEU A 1 84 ? 11.787 -1.727 -24.238 1.00 97.56 84 LEU A CA 1
ATOM 615 C C . LEU A 1 84 ? 11.414 -1.840 -25.717 1.00 97.56 84 LEU A C 1
ATOM 617 O O . LEU A 1 84 ? 10.421 -2.490 -26.026 1.00 97.56 84 LEU A O 1
ATOM 621 N N . ARG A 1 85 ? 12.210 -1.265 -26.627 1.00 96.88 85 ARG A N 1
ATOM 622 C CA . ARG A 1 85 ? 11.985 -1.376 -28.073 1.00 96.88 85 ARG A CA 1
ATOM 623 C C . ARG A 1 85 ? 12.077 -2.832 -28.527 1.00 96.88 85 ARG A C 1
ATOM 625 O O . ARG A 1 85 ? 11.153 -3.313 -29.168 1.00 96.88 85 ARG A O 1
ATOM 632 N N . GLU A 1 86 ? 13.134 -3.541 -28.134 1.00 95.31 86 GLU A N 1
ATOM 633 C CA . GLU A 1 86 ? 13.308 -4.970 -28.422 1.00 95.31 86 GLU A CA 1
ATOM 634 C C . GLU A 1 86 ? 12.134 -5.796 -27.877 1.00 95.31 86 GLU A C 1
ATOM 636 O O . GLU A 1 86 ? 11.529 -6.577 -28.606 1.00 95.31 86 GLU A O 1
ATOM 641 N N . GLY A 1 87 ? 11.756 -5.588 -26.612 1.00 95.94 87 GLY A N 1
ATOM 642 C CA . GLY A 1 87 ? 10.629 -6.303 -26.018 1.00 95.94 87 GLY A CA 1
ATOM 643 C C . GLY A 1 87 ? 9.291 -5.993 -26.698 1.00 95.94 87 GLY A C 1
ATOM 644 O O . GLY A 1 87 ? 8.469 -6.893 -26.851 1.00 95.94 87 GLY A O 1
ATOM 645 N N . ALA A 1 88 ? 9.079 -4.753 -27.149 1.00 96.00 88 ALA A N 1
ATOM 646 C CA . ALA A 1 88 ? 7.846 -4.349 -27.814 1.00 96.00 88 ALA A CA 1
ATOM 647 C C . ALA A 1 88 ? 7.660 -5.060 -29.163 1.00 96.00 88 ALA A C 1
ATOM 649 O O . ALA A 1 88 ? 6.536 -5.473 -29.471 1.00 96.00 88 ALA A O 1
ATOM 650 N N . GLU A 1 89 ? 8.747 -5.249 -29.923 1.00 95.06 89 GLU A N 1
ATOM 651 C CA . GLU A 1 89 ? 8.760 -6.042 -31.164 1.00 95.06 89 GLU A CA 1
ATOM 652 C C . GLU A 1 89 ? 8.455 -7.526 -30.899 1.00 95.06 89 GLU A C 1
ATOM 654 O O . GLU A 1 89 ? 7.825 -8.193 -31.715 1.00 95.06 89 GLU A O 1
ATOM 659 N N . LEU A 1 90 ? 8.815 -8.030 -29.716 1.00 94.56 90 LEU A N 1
ATOM 660 C CA . LEU A 1 90 ? 8.508 -9.393 -29.265 1.00 94.56 90 LEU A CA 1
ATOM 661 C C . LEU A 1 90 ? 7.125 -9.526 -28.608 1.00 94.56 90 LEU A C 1
ATOM 663 O O . LEU A 1 90 ? 6.776 -10.589 -28.097 1.00 94.56 90 LEU A O 1
ATOM 667 N N . GLY A 1 91 ? 6.324 -8.458 -28.609 1.00 94.75 91 GLY A N 1
ATOM 668 C CA . GLY A 1 91 ? 4.968 -8.466 -28.064 1.00 94.75 91 GLY A CA 1
ATOM 669 C C . GLY A 1 91 ? 4.875 -8.254 -26.551 1.00 94.75 91 GLY A C 1
ATOM 670 O O . GLY A 1 91 ? 3.767 -8.277 -26.021 1.00 94.75 91 GLY A O 1
ATOM 671 N N . ILE A 1 92 ? 5.985 -7.988 -25.854 1.00 96.38 92 ILE A N 1
ATOM 672 C CA . ILE A 1 92 ? 5.951 -7.612 -24.437 1.00 96.38 92 ILE A CA 1
ATOM 673 C C . ILE A 1 92 ? 5.257 -6.252 -24.325 1.00 96.38 92 ILE A C 1
ATOM 675 O O . ILE A 1 92 ? 5.540 -5.314 -25.078 1.00 96.38 92 ILE A O 1
ATOM 679 N N . ARG A 1 93 ? 4.300 -6.152 -23.400 1.00 96.94 93 ARG A N 1
ATOM 680 C CA . ARG A 1 93 ? 3.530 -4.919 -23.166 1.00 96.94 93 ARG A CA 1
ATOM 681 C C . ARG A 1 93 ? 3.728 -4.339 -21.779 1.00 96.94 93 ARG A C 1
ATOM 683 O O . ARG A 1 93 ? 3.584 -3.133 -21.629 1.00 96.94 93 ARG A O 1
ATOM 690 N N . ASN A 1 94 ? 4.083 -5.154 -20.788 1.00 97.94 94 ASN A N 1
ATOM 691 C CA . ASN A 1 94 ? 4.177 -4.709 -19.403 1.00 97.94 94 ASN A CA 1
ATOM 692 C C . ASN A 1 94 ? 5.631 -4.710 -18.935 1.00 97.94 94 ASN A C 1
ATOM 694 O O . ASN A 1 94 ? 6.347 -5.704 -19.080 1.00 97.94 94 ASN A O 1
ATOM 698 N N . TYR A 1 95 ? 6.050 -3.605 -18.328 1.00 98.31 95 TYR A N 1
ATOM 699 C CA . TYR A 1 95 ? 7.406 -3.423 -17.836 1.00 98.31 95 TYR A CA 1
ATOM 700 C C . TYR A 1 95 ? 7.399 -2.881 -16.413 1.00 98.31 95 TYR A C 1
ATOM 702 O O . TYR A 1 95 ? 6.673 -1.943 -16.090 1.00 98.31 95 TYR A O 1
ATOM 710 N N . VAL A 1 96 ? 8.277 -3.430 -15.581 1.00 98.12 96 VAL A N 1
ATOM 711 C CA . VAL A 1 96 ? 8.712 -2.790 -14.338 1.00 98.12 96 VAL A CA 1
ATOM 712 C C . VAL A 1 96 ? 10.124 -2.286 -14.568 1.00 98.12 96 VAL A C 1
ATOM 714 O O . VAL A 1 96 ? 11.015 -3.076 -14.873 1.00 98.12 96 VAL A O 1
ATOM 717 N N . VAL A 1 97 ? 10.344 -0.982 -14.441 1.00 97.69 97 VAL A N 1
ATOM 718 C CA . VAL A 1 97 ? 11.661 -0.375 -14.653 1.00 97.69 97 VAL A CA 1
ATOM 719 C C . VAL A 1 97 ? 12.222 0.075 -13.311 1.00 97.69 97 VAL A C 1
ATOM 721 O O . VAL A 1 97 ? 11.859 1.120 -12.776 1.00 97.69 97 VAL A O 1
ATOM 724 N N . LEU A 1 98 ? 13.152 -0.721 -12.781 1.00 95.56 98 LEU A N 1
ATOM 725 C CA . LEU A 1 98 ? 13.867 -0.400 -11.543 1.00 95.56 98 LEU A CA 1
ATOM 726 C C . LEU A 1 98 ? 14.854 0.749 -11.733 1.00 95.56 98 LEU A C 1
ATOM 728 O O . LEU A 1 98 ? 15.123 1.521 -10.819 1.00 95.56 98 LEU A O 1
ATOM 732 N N . THR A 1 99 ? 15.426 0.830 -12.928 1.00 95.50 99 THR A N 1
ATOM 733 C CA . THR A 1 99 ? 16.528 1.721 -13.256 1.00 95.50 99 THR A CA 1
ATOM 734 C C . THR A 1 99 ? 16.202 3.185 -12.960 1.00 95.50 99 THR A C 1
ATOM 736 O O . THR A 1 99 ? 15.250 3.735 -13.508 1.00 95.50 99 THR A O 1
ATOM 739 N N . ALA A 1 100 ? 17.038 3.816 -12.136 1.00 93.25 100 ALA A N 1
ATOM 740 C CA . ALA A 1 100 ? 17.094 5.264 -11.947 1.00 93.25 100 ALA A CA 1
ATOM 741 C C . ALA A 1 100 ? 17.964 5.941 -13.029 1.00 93.25 100 ALA A C 1
ATOM 743 O O . ALA A 1 100 ? 18.565 5.288 -13.884 1.00 93.25 100 ALA A O 1
ATOM 744 N N . GLY A 1 101 ? 18.081 7.259 -12.976 1.00 92.19 101 GLY A N 1
ATOM 745 C CA . GLY A 1 101 ? 18.737 8.116 -13.952 1.00 92.19 101 GLY A CA 1
ATOM 746 C C . GLY A 1 101 ? 17.774 8.847 -14.889 1.00 92.19 101 GLY A C 1
ATOM 747 O O . GLY A 1 101 ? 18.186 9.126 -16.011 1.00 92.19 101 GLY A O 1
ATOM 748 N N . PHE A 1 102 ? 16.528 9.106 -14.499 1.00 93.56 102 PHE A N 1
ATOM 749 C CA . PHE A 1 102 ? 15.498 9.717 -15.351 1.00 93.56 102 PHE A CA 1
ATOM 750 C C . PHE A 1 102 ? 15.092 11.097 -14.817 1.00 93.56 102 PHE A C 1
ATOM 752 O O . PHE A 1 102 ? 15.983 11.887 -14.503 1.00 93.56 102 PHE A O 1
ATOM 759 N N . GLY A 1 103 ? 13.803 11.452 -14.767 1.00 87.31 103 GLY A N 1
ATOM 760 C CA . GLY A 1 103 ? 13.335 12.803 -14.435 1.00 87.31 103 GLY A CA 1
ATOM 761 C C . GLY A 1 103 ? 13.922 13.396 -13.146 1.00 87.31 103 GLY A C 1
ATOM 762 O O . GLY A 1 103 ? 14.092 14.615 -13.048 1.00 87.31 103 GLY A O 1
ATOM 763 N N . GLU A 1 104 ? 14.328 12.543 -12.207 1.00 86.12 104 GLU A N 1
ATOM 764 C CA . GLU A 1 104 ? 14.959 12.893 -10.937 1.00 86.12 104 GLU A CA 1
ATOM 765 C C . GLU A 1 104 ? 16.414 13.390 -11.059 1.00 86.12 104 GLU A C 1
ATOM 767 O O . GLU A 1 104 ? 16.914 14.031 -10.141 1.00 86.12 104 GLU A O 1
ATOM 772 N N . THR A 1 105 ? 17.110 13.168 -12.184 1.00 88.00 105 THR A N 1
ATOM 773 C CA . THR A 1 105 ? 18.520 13.587 -12.366 1.00 88.00 105 THR A CA 1
ATOM 774 C C . THR A 1 105 ? 18.695 14.891 -13.153 1.00 88.00 105 THR A C 1
ATOM 776 O O . THR A 1 105 ? 19.717 15.097 -13.808 1.00 88.00 105 THR A O 1
ATOM 779 N N . GLY A 1 106 ? 17.697 15.777 -13.150 1.00 87.62 106 GLY A N 1
ATOM 780 C CA . GLY A 1 106 ? 17.782 17.088 -13.804 1.00 87.62 106 GLY A CA 1
ATOM 781 C C . GLY A 1 106 ? 17.492 17.062 -15.311 1.00 87.62 106 GLY A C 1
ATOM 782 O O . GLY A 1 106 ? 16.710 16.245 -15.788 1.00 87.62 106 GLY A O 1
ATOM 783 N N . VAL A 1 107 ? 18.081 17.992 -16.074 1.00 90.25 107 VAL A N 1
ATOM 784 C CA . VAL A 1 107 ? 17.712 18.257 -17.486 1.00 90.25 107 VAL A CA 1
ATOM 785 C C . VAL A 1 107 ? 17.915 17.035 -18.390 1.00 90.25 107 VAL A C 1
ATOM 787 O O . VAL A 1 107 ? 16.969 16.603 -19.044 1.00 90.25 107 VAL A O 1
ATOM 790 N N . GLU A 1 108 ? 19.102 16.424 -18.378 1.00 90.44 108 GLU A N 1
ATOM 791 C CA . GLU A 1 108 ? 19.383 15.222 -19.185 1.00 90.44 108 GLU A CA 1
ATOM 792 C C . GLU A 1 108 ? 18.578 13.999 -18.740 1.00 90.44 108 GLU A C 1
ATOM 794 O O . GLU A 1 108 ? 18.292 13.094 -19.524 1.00 90.44 108 GLU A O 1
ATOM 799 N N . GLY A 1 109 ? 18.225 13.953 -17.458 1.00 93.00 109 GLY A N 1
ATOM 800 C CA . GLY A 1 109 ? 17.327 12.952 -16.906 1.00 93.00 109 GLY A CA 1
ATOM 801 C C . GLY A 1 109 ? 15.911 13.074 -17.468 1.00 93.00 109 GLY A C 1
ATOM 802 O O . GLY A 1 109 ? 15.372 12.110 -18.008 1.00 93.00 109 GLY A O 1
ATOM 803 N N . ARG A 1 110 ? 15.350 14.289 -17.437 1.00 91.62 110 ARG A N 1
ATOM 804 C CA . ARG A 1 110 ? 14.040 14.608 -18.026 1.00 91.62 110 ARG A CA 1
ATOM 805 C C . ARG A 1 110 ? 13.996 14.359 -19.528 1.00 91.62 110 ARG A C 1
ATOM 807 O O . ARG A 1 110 ? 13.008 13.819 -20.007 1.00 91.62 110 ARG A O 1
ATOM 814 N N . ARG A 1 111 ? 15.065 14.683 -20.266 1.00 94.06 111 ARG A N 1
ATOM 815 C CA . ARG A 1 111 ? 15.159 14.375 -21.703 1.00 94.06 111 ARG A CA 1
ATOM 816 C C . ARG A 1 111 ? 15.035 12.870 -21.957 1.00 94.06 111 ARG A C 1
ATOM 818 O O . ARG A 1 111 ? 14.210 12.454 -22.762 1.00 94.06 111 ARG A O 1
ATOM 825 N N . ARG A 1 112 ? 15.789 12.050 -21.213 1.00 94.38 112 ARG A N 1
ATOM 826 C CA . ARG A 1 112 ? 15.702 10.579 -21.293 1.00 94.38 112 ARG A CA 1
ATOM 827 C C . ARG A 1 112 ? 14.323 10.049 -20.903 1.00 94.38 112 ARG A C 1
ATOM 829 O O . ARG A 1 112 ? 13.821 9.134 -21.548 1.00 94.38 112 ARG A O 1
ATOM 836 N N . GLU A 1 113 ? 13.704 10.614 -19.870 1.00 94.62 113 GLU A N 1
ATOM 837 C CA . GLU A 1 113 ? 12.347 10.238 -19.454 1.00 94.62 113 GLU A CA 1
ATOM 838 C C . GLU A 1 113 ? 11.306 10.580 -20.523 1.00 94.62 113 GLU A C 1
ATOM 840 O O . GLU A 1 113 ? 10.398 9.795 -20.774 1.00 94.62 113 GLU A O 1
ATOM 845 N N . GLN A 1 114 ? 11.470 11.710 -21.209 1.00 95.19 114 GLN A N 1
ATOM 846 C CA . GLN A 1 114 ? 10.578 12.147 -22.278 1.00 95.19 114 GLN A CA 1
ATOM 847 C C . GLN A 1 114 ? 10.706 11.278 -23.538 1.00 95.19 114 GLN A C 1
ATOM 849 O O . GLN A 1 114 ? 9.697 10.955 -24.169 1.00 95.19 114 GLN A O 1
ATOM 854 N N . GLU A 1 115 ? 11.920 10.844 -23.886 1.00 96.19 115 GLU A N 1
ATOM 855 C CA . GLU A 1 115 ? 12.143 9.858 -24.953 1.00 96.19 115 GLU A CA 1
ATOM 856 C C . GLU A 1 115 ? 11.517 8.503 -24.599 1.00 96.19 115 GLU A C 1
ATOM 858 O O . GLU A 1 115 ? 10.813 7.911 -25.419 1.00 96.19 115 GLU A O 1
ATOM 863 N N . LEU A 1 116 ? 11.708 8.045 -23.357 1.00 96.44 116 LEU A N 1
ATOM 864 C CA . LEU A 1 116 ? 11.095 6.820 -22.850 1.00 96.44 116 LEU A CA 1
ATOM 865 C C . LEU A 1 116 ? 9.562 6.902 -22.897 1.00 96.44 116 LEU A C 1
ATOM 867 O O . LEU A 1 116 ? 8.915 5.996 -23.413 1.00 96.44 116 LEU A O 1
ATOM 871 N N . HIS A 1 117 ? 8.982 8.006 -22.431 1.00 96.19 117 HIS A N 1
ATOM 872 C CA . HIS A 1 117 ? 7.541 8.247 -22.471 1.00 96.19 117 HIS A CA 1
ATOM 873 C C . HIS A 1 117 ? 6.987 8.266 -23.903 1.00 96.19 117 HIS A C 1
ATOM 875 O O . HIS A 1 117 ? 5.906 7.732 -24.159 1.00 96.19 117 HIS A O 1
ATOM 881 N N . SER A 1 118 ? 7.734 8.834 -24.854 1.00 97.19 118 SER A N 1
ATOM 882 C CA . SER A 1 118 ? 7.346 8.848 -26.270 1.00 97.19 118 SER A CA 1
ATOM 883 C C . SER A 1 118 ? 7.274 7.430 -26.842 1.00 97.19 118 SER A C 1
ATOM 885 O O . SER A 1 118 ? 6.259 7.071 -27.437 1.00 97.19 118 SER A O 1
ATOM 887 N N . LEU A 1 119 ? 8.289 6.598 -26.577 1.00 97.19 119 LEU A N 1
ATOM 888 C CA . LEU A 1 119 ? 8.300 5.184 -26.971 1.00 97.19 119 LEU A CA 1
ATOM 889 C C . LEU A 1 119 ? 7.127 4.410 -26.352 1.00 97.19 119 LEU A C 1
ATOM 891 O O . LEU A 1 119 ? 6.453 3.645 -27.039 1.00 97.19 119 LEU A O 1
ATOM 895 N N . VAL A 1 120 ? 6.879 4.616 -25.057 1.00 97.44 120 VAL A N 1
ATOM 896 C CA . VAL A 1 120 ? 5.797 3.949 -24.321 1.00 97.44 120 VAL A CA 1
ATOM 897 C C . VAL A 1 120 ? 4.434 4.257 -24.933 1.00 97.44 120 VAL A C 1
ATOM 899 O O . VAL A 1 120 ? 3.638 3.341 -25.132 1.00 97.44 120 VAL A O 1
ATOM 902 N N . ARG A 1 121 ? 4.182 5.520 -25.298 1.00 96.56 121 ARG A N 1
ATOM 903 C CA . ARG A 1 121 ? 2.947 5.918 -25.986 1.00 96.56 121 ARG A CA 1
ATOM 904 C C . ARG A 1 121 ? 2.854 5.356 -27.399 1.00 96.56 121 ARG A C 1
ATOM 906 O O . ARG A 1 121 ? 1.817 4.807 -27.753 1.00 96.56 121 ARG A O 1
ATOM 913 N N . GLU A 1 122 ? 3.919 5.474 -28.189 1.00 97.19 122 GLU A N 1
ATOM 914 C CA . GLU A 1 122 ? 3.960 4.985 -29.575 1.00 97.19 122 GLU A CA 1
ATOM 915 C C . GLU A 1 122 ? 3.658 3.483 -29.654 1.00 97.19 122 GLU A C 1
ATOM 917 O O . GLU A 1 122 ? 2.947 3.031 -30.548 1.00 97.19 122 GLU A O 1
ATOM 922 N N . ARG A 1 123 ? 4.183 2.706 -28.701 1.00 97.25 123 ARG A N 1
ATOM 923 C CA . ARG A 1 123 ? 4.082 1.242 -28.689 1.00 97.25 123 ARG A CA 1
ATOM 924 C C . ARG A 1 123 ? 2.989 0.701 -27.769 1.00 97.25 123 ARG A C 1
ATOM 926 O O . ARG A 1 123 ? 2.863 -0.516 -27.654 1.00 97.25 123 ARG A O 1
ATOM 933 N N . ASN A 1 124 ? 2.190 1.582 -27.161 1.00 96.19 124 ASN A N 1
ATOM 934 C CA . ASN A 1 124 ? 1.122 1.242 -26.218 1.00 96.19 124 ASN A CA 1
ATOM 935 C C . ASN A 1 124 ? 1.601 0.282 -25.110 1.00 96.19 124 ASN A C 1
ATOM 937 O O . ASN A 1 124 ? 1.062 -0.813 -24.927 1.00 96.19 124 ASN A O 1
ATOM 941 N N . LEU A 1 125 ? 2.684 0.669 -24.432 1.00 97.69 125 LEU A N 1
ATOM 942 C CA . LEU A 1 125 ? 3.290 -0.103 -23.347 1.00 97.69 125 LEU A CA 1
ATOM 943 C C . LEU A 1 125 ? 2.763 0.373 -21.989 1.00 97.69 125 LEU A C 1
ATOM 945 O O . LEU A 1 125 ? 2.464 1.549 -21.799 1.00 97.69 125 LEU A O 1
ATOM 949 N N . ASN A 1 126 ? 2.738 -0.534 -21.018 1.00 97.00 126 ASN A N 1
ATOM 950 C CA . ASN A 1 126 ? 2.476 -0.234 -19.616 1.00 97.00 126 ASN A CA 1
ATOM 951 C C . ASN A 1 126 ? 3.800 -0.263 -18.856 1.00 97.00 126 ASN A C 1
ATOM 953 O O . ASN A 1 126 ? 4.454 -1.308 -18.800 1.00 97.00 126 ASN A O 1
ATOM 957 N N . VAL A 1 127 ? 4.202 0.862 -18.258 1.00 98.06 127 VAL A N 1
ATOM 958 C CA . VAL A 1 127 ? 5.460 0.941 -17.500 1.00 98.06 127 VAL A CA 1
ATOM 959 C C . VAL A 1 127 ? 5.206 1.382 -16.063 1.00 98.06 127 VAL A C 1
ATOM 961 O O . VAL A 1 127 ? 4.762 2.502 -15.816 1.00 98.06 127 VAL A O 1
ATOM 964 N N . LEU A 1 128 ? 5.548 0.511 -15.110 1.00 97.69 128 LEU A N 1
ATOM 965 C CA . LEU A 1 128 ? 5.682 0.862 -13.698 1.00 97.69 128 LEU A CA 1
ATOM 966 C C . LEU A 1 128 ? 7.107 1.373 -13.441 1.00 97.69 128 LEU A C 1
ATOM 968 O O . LEU A 1 128 ? 8.079 0.662 -13.714 1.00 97.69 128 LEU A O 1
ATOM 972 N N . GLY A 1 129 ? 7.232 2.592 -12.914 1.00 94.31 129 GLY A N 1
ATOM 973 C CA . GLY A 1 129 ? 8.503 3.306 -12.776 1.00 94.31 129 GLY A CA 1
ATOM 974 C C . GLY A 1 129 ? 8.661 4.444 -13.805 1.00 94.31 129 GLY A C 1
ATOM 975 O O . GLY A 1 129 ? 7.661 5.059 -14.192 1.00 94.31 129 GLY A O 1
ATOM 976 N N . PRO A 1 130 ? 9.894 4.753 -14.265 1.00 95.12 130 PRO A N 1
ATOM 977 C CA . PRO A 1 130 ? 11.177 4.183 -13.834 1.00 95.12 130 PRO A CA 1
ATOM 978 C C . PRO A 1 130 ? 11.501 4.528 -12.373 1.00 95.12 130 PRO A C 1
ATOM 980 O O . PRO A 1 130 ? 10.686 5.153 -11.694 1.00 95.12 130 PRO A O 1
ATOM 983 N N . ASN A 1 131 ? 12.682 4.134 -11.883 1.00 94.12 131 ASN A N 1
ATOM 984 C CA . ASN A 1 131 ? 13.128 4.438 -10.519 1.00 94.12 131 ASN A CA 1
ATOM 985 C C . ASN A 1 131 ? 1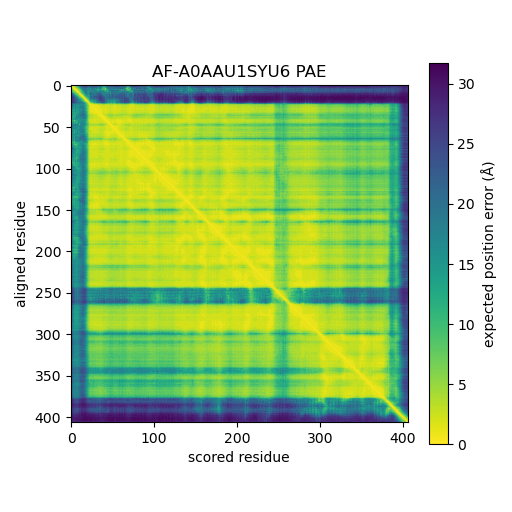2.150 3.928 -9.432 1.00 94.12 131 ASN A C 1
ATOM 987 O O . ASN A 1 131 ? 11.883 4.598 -8.436 1.00 94.12 131 ASN A O 1
ATOM 991 N N . GLY A 1 132 ? 11.561 2.749 -9.647 1.00 92.81 132 GLY A N 1
ATOM 992 C CA . GLY A 1 132 ? 10.598 2.134 -8.733 1.00 92.81 132 GLY A CA 1
ATOM 993 C C . GLY A 1 132 ? 10.989 0.704 -8.388 1.00 92.81 132 GLY A C 1
ATOM 994 O O . GLY A 1 132 ? 11.496 -0.031 -9.228 1.00 92.81 132 GLY A O 1
ATOM 995 N N . ASN A 1 133 ? 10.723 0.269 -7.158 1.00 95.38 133 ASN A N 1
ATOM 996 C CA . ASN A 1 133 ? 11.098 -1.081 -6.736 1.00 95.38 133 ASN A CA 1
ATOM 997 C C . ASN A 1 133 ? 10.183 -2.176 -7.304 1.00 95.38 133 ASN A C 1
ATOM 999 O O . ASN A 1 133 ? 10.456 -3.342 -7.060 1.00 95.38 133 ASN A O 1
ATOM 1003 N N . GLY A 1 134 ? 9.110 -1.845 -8.028 1.00 96.25 134 GLY A N 1
ATOM 1004 C CA . GLY A 1 134 ? 8.139 -2.817 -8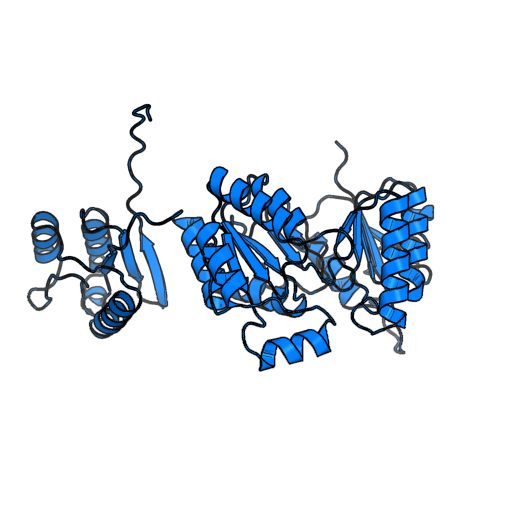.533 1.00 96.25 134 GLY A CA 1
ATOM 1005 C C . GLY A 1 134 ? 6.997 -3.075 -7.557 1.00 96.25 134 GLY A C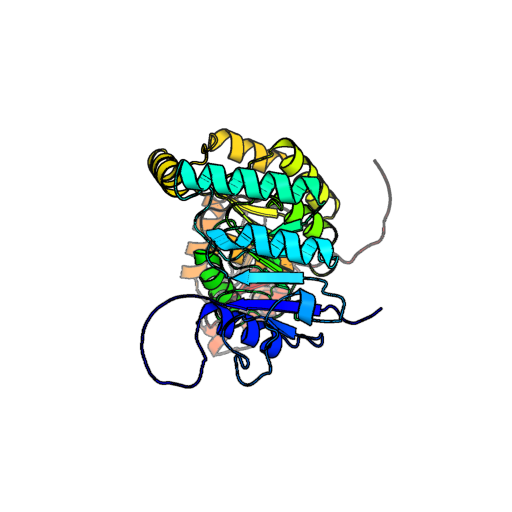 1
ATOM 1006 O O . GLY A 1 134 ? 6.582 -2.169 -6.832 1.00 96.25 134 GLY A O 1
ATOM 1007 N N . TYR A 1 135 ? 6.467 -4.297 -7.536 1.00 97.00 135 TYR A N 1
ATOM 1008 C CA . TYR A 1 135 ? 5.285 -4.617 -6.735 1.00 97.00 135 TYR A CA 1
ATOM 1009 C C . TYR A 1 135 ? 5.320 -6.020 -6.123 1.00 97.00 135 TYR A C 1
ATOM 1011 O O . TYR A 1 135 ? 5.992 -6.929 -6.607 1.00 97.00 135 TYR A O 1
ATOM 1019 N N . VAL A 1 136 ? 4.551 -6.186 -5.049 1.00 96.69 136 VAL A N 1
ATOM 1020 C CA . VAL A 1 136 ? 4.305 -7.453 -4.358 1.00 96.69 136 VAL A CA 1
ATOM 1021 C C . VAL A 1 136 ? 2.802 -7.683 -4.340 1.00 96.69 136 VAL A C 1
ATOM 1023 O O . VAL A 1 136 ? 2.091 -7.020 -3.595 1.00 96.69 136 VAL A O 1
ATOM 1026 N N . ASN A 1 137 ? 2.310 -8.618 -5.143 1.00 95.62 137 ASN A N 1
ATOM 1027 C CA . ASN A 1 137 ? 0.937 -9.103 -5.095 1.00 95.62 137 ASN A CA 1
ATOM 1028 C C . ASN A 1 137 ? 0.896 -10.388 -4.256 1.00 95.62 137 ASN A C 1
ATOM 1030 O O . ASN A 1 137 ? 1.185 -11.486 -4.737 1.00 95.62 137 ASN A O 1
ATOM 1034 N N . ALA A 1 138 ? 0.565 -10.229 -2.976 1.00 94.31 138 ALA A N 1
ATOM 1035 C CA . ALA A 1 138 ? 0.488 -11.324 -2.018 1.00 94.31 138 ALA A CA 1
ATOM 1036 C C . ALA A 1 138 ? -0.712 -12.245 -2.283 1.00 94.31 138 ALA A C 1
ATOM 1038 O O . ALA A 1 138 ? -0.615 -13.441 -2.019 1.00 94.31 138 ALA A O 1
ATOM 1039 N N . ALA A 1 139 ? -1.808 -11.720 -2.841 1.00 88.88 139 ALA A N 1
ATOM 1040 C CA . ALA A 1 139 ? -2.980 -12.519 -3.198 1.00 88.88 139 ALA A CA 1
ATOM 1041 C C . ALA A 1 139 ? -2.697 -13.492 -4.358 1.00 88.88 139 ALA A C 1
ATOM 1043 O O . ALA A 1 139 ? -3.211 -14.608 -4.362 1.00 88.88 139 ALA A O 1
ATOM 1044 N N . ALA A 1 140 ? -1.858 -13.086 -5.315 1.00 90.56 140 ALA A N 1
ATOM 1045 C CA . ALA A 1 140 ? -1.504 -13.889 -6.487 1.00 90.56 140 ALA A CA 1
ATOM 1046 C C . ALA A 1 140 ? -0.172 -14.653 -6.358 1.00 90.56 140 ALA A C 1
ATOM 1048 O O . ALA A 1 140 ? 0.175 -15.410 -7.261 1.00 90.56 140 ALA A O 1
ATOM 1049 N N . GLY A 1 141 ? 0.603 -14.443 -5.287 1.00 91.88 141 GLY A N 1
ATOM 1050 C CA . GLY A 1 141 ? 1.940 -15.039 -5.145 1.00 91.88 141 GLY A CA 1
ATOM 1051 C C . GLY A 1 141 ? 2.971 -14.491 -6.144 1.00 91.88 141 GLY A C 1
ATOM 1052 O O . GLY A 1 141 ? 3.899 -15.192 -6.540 1.00 91.88 141 GLY A O 1
ATOM 1053 N N . ILE A 1 142 ? 2.810 -13.239 -6.587 1.00 93.38 142 ILE A N 1
ATOM 1054 C CA . ILE A 1 142 ? 3.636 -12.604 -7.627 1.00 93.38 142 ILE A CA 1
ATOM 1055 C C . ILE A 1 142 ? 4.397 -11.428 -7.011 1.00 93.38 142 ILE A C 1
ATOM 1057 O O . ILE A 1 142 ? 3.781 -10.470 -6.554 1.00 93.38 142 ILE A O 1
ATOM 1061 N N . ALA A 1 143 ? 5.732 -11.465 -7.009 1.00 94.94 143 ALA A N 1
ATOM 1062 C CA . ALA A 1 143 ? 6.559 -10.405 -6.416 1.00 94.94 143 ALA A CA 1
ATOM 1063 C C . ALA A 1 143 ? 7.751 -9.968 -7.291 1.00 94.94 143 ALA A C 1
ATOM 1065 O O . ALA A 1 143 ? 8.907 -10.154 -6.900 1.00 94.94 143 ALA A O 1
ATOM 1066 N N . PRO A 1 144 ? 7.500 -9.368 -8.470 1.00 94.62 144 PRO A N 1
ATOM 1067 C CA . PRO A 1 144 ? 8.505 -8.658 -9.251 1.00 94.62 144 PRO A CA 1
ATOM 1068 C C . PRO A 1 144 ? 8.890 -7.369 -8.508 1.00 94.62 144 PRO A C 1
ATOM 1070 O O . PRO A 1 144 ? 8.404 -6.278 -8.814 1.00 94.62 144 PRO A O 1
ATOM 1073 N N . TYR A 1 145 ? 9.736 -7.528 -7.489 1.00 95.50 145 TYR A N 1
ATOM 1074 C CA . TYR A 1 145 ? 10.133 -6.483 -6.554 1.00 95.50 145 TYR A CA 1
ATOM 1075 C C . TYR A 1 145 ? 11.642 -6.514 -6.283 1.00 95.50 145 TYR A C 1
ATOM 1077 O O . TYR A 1 145 ? 12.206 -7.569 -5.991 1.00 95.50 145 TYR A O 1
ATOM 1085 N N . GLY A 1 146 ? 12.292 -5.354 -6.362 1.00 93.44 146 GLY A N 1
ATOM 1086 C CA . GLY A 1 146 ? 13.749 -5.221 -6.409 1.00 93.44 146 GLY A CA 1
ATOM 1087 C C . GLY A 1 146 ? 14.489 -5.426 -5.089 1.00 93.44 146 GLY A C 1
ATOM 1088 O O . GLY A 1 146 ? 15.681 -5.721 -5.114 1.00 93.44 146 GLY A O 1
ATOM 1089 N N . LEU A 1 147 ? 13.819 -5.275 -3.945 1.00 93.44 147 LEU A N 1
ATOM 1090 C CA . LEU A 1 147 ? 14.434 -5.408 -2.618 1.00 93.44 147 LEU A CA 1
ATOM 1091 C C . LEU A 1 147 ? 14.026 -6.720 -1.938 1.00 93.44 147 LEU A C 1
ATOM 1093 O O . LEU A 1 147 ? 12.942 -7.223 -2.216 1.00 93.44 147 LEU A O 1
ATOM 1097 N N . PRO A 1 148 ? 14.833 -7.275 -1.019 1.00 92.19 148 PRO A N 1
ATOM 1098 C CA . PRO A 1 148 ? 14.461 -8.488 -0.295 1.00 92.19 148 PRO A CA 1
ATOM 1099 C C . PRO A 1 148 ? 13.134 -8.344 0.465 1.00 92.19 148 PRO A C 1
ATOM 1101 O O . PRO A 1 148 ? 12.937 -7.367 1.188 1.00 92.19 148 PRO A O 1
ATOM 1104 N N . VAL A 1 149 ? 12.262 -9.353 0.369 1.00 91.19 149 VAL A N 1
ATOM 1105 C CA . VAL A 1 149 ? 11.046 -9.483 1.194 1.00 91.19 149 VAL A CA 1
ATOM 1106 C C . VAL A 1 149 ? 11.225 -10.648 2.175 1.00 91.19 149 VAL A C 1
ATOM 1108 O O . VAL A 1 149 ? 10.641 -11.723 2.017 1.00 91.19 149 VAL A O 1
ATOM 1111 N N . THR A 1 150 ? 12.084 -10.442 3.176 1.00 83.25 150 THR A N 1
ATOM 1112 C CA . THR A 1 150 ? 12.508 -11.477 4.142 1.00 83.25 150 THR A CA 1
ATOM 1113 C C . THR A 1 150 ? 11.430 -11.833 5.162 1.00 83.25 150 THR A C 1
ATOM 1115 O O . THR A 1 150 ? 11.284 -12.994 5.530 1.00 83.25 150 THR A O 1
ATOM 1118 N N . GLN A 1 151 ? 10.657 -10.841 5.603 1.00 85.94 151 GLN A N 1
ATOM 1119 C CA . GLN A 1 151 ? 9.548 -10.995 6.542 1.00 85.94 151 GLN A CA 1
ATOM 1120 C C . GLN A 1 151 ? 8.258 -10.540 5.857 1.00 85.94 151 GLN A C 1
ATOM 1122 O O . GLN A 1 151 ? 7.811 -9.410 6.069 1.00 85.94 151 GLN A O 1
ATOM 1127 N N . PRO A 1 152 ? 7.682 -11.368 4.965 1.00 89.19 152 PRO A N 1
ATOM 1128 C CA . PRO A 1 152 ? 6.478 -10.972 4.258 1.00 89.19 152 PRO A CA 1
ATOM 1129 C C . PRO A 1 152 ? 5.331 -10.774 5.258 1.00 89.19 152 PRO A C 1
ATOM 1131 O O . PRO A 1 152 ? 5.158 -11.597 6.167 1.00 89.19 152 PRO A O 1
ATOM 1134 N N . PRO A 1 153 ? 4.525 -9.709 5.118 1.00 91.38 153 PRO A N 1
ATOM 1135 C CA . PRO A 1 153 ? 3.266 -9.633 5.842 1.00 91.38 153 PRO A CA 1
ATOM 1136 C C . PRO A 1 153 ? 2.369 -10.822 5.461 1.00 91.38 153 PRO A C 1
ATOM 1138 O O . PRO A 1 153 ? 2.520 -11.379 4.368 1.00 91.38 153 PRO A O 1
ATOM 1141 N N . PRO A 1 154 ? 1.428 -11.225 6.333 1.00 93.06 154 PRO A N 1
ATOM 1142 C CA . PRO A 1 154 ? 0.442 -12.234 5.960 1.00 93.06 154 PRO A CA 1
ATOM 1143 C C . PRO A 1 154 ? -0.354 -11.770 4.732 1.00 93.06 154 PRO A C 1
ATOM 1145 O O . PRO A 1 154 ? -0.498 -10.570 4.490 1.00 93.06 154 PRO A O 1
ATOM 1148 N N . ALA A 1 155 ? -0.913 -12.706 3.968 1.00 93.94 155 ALA A N 1
ATOM 1149 C CA . ALA A 1 155 ? -1.895 -12.346 2.951 1.00 93.94 155 ALA A CA 1
ATOM 1150 C C . ALA A 1 155 ? -3.130 -11.718 3.624 1.00 93.94 155 ALA A C 1
ATOM 1152 O O . ALA A 1 155 ? -3.562 -12.143 4.699 1.00 93.94 155 ALA A O 1
ATOM 1153 N N . GLY A 1 156 ? -3.695 -10.688 3.007 1.00 96.06 156 GLY A N 1
ATOM 1154 C CA . GLY A 1 156 ? -4.891 -10.010 3.488 1.00 96.06 156 GLY A CA 1
ATOM 1155 C C . GLY A 1 156 ? -5.442 -9.039 2.461 1.00 96.06 156 GLY A C 1
ATOM 1156 O O . GLY A 1 156 ? -5.305 -9.260 1.265 1.00 96.06 156 GLY A O 1
ATOM 1157 N N . THR A 1 157 ? -6.104 -7.985 2.933 1.00 97.75 157 THR A N 1
ATOM 1158 C CA . THR A 1 157 ? -6.988 -7.164 2.090 1.00 97.75 157 THR A CA 1
ATOM 1159 C C . THR A 1 157 ? -6.617 -5.681 2.048 1.00 97.75 157 THR A C 1
ATOM 1161 O O . THR A 1 157 ? -7.384 -4.868 1.530 1.00 97.75 157 THR A O 1
ATOM 1164 N N . VAL A 1 158 ? -5.445 -5.307 2.573 1.00 98.62 158 VAL A N 1
ATOM 1165 C CA . VAL A 1 158 ? -4.914 -3.941 2.457 1.00 98.62 158 VAL A CA 1
ATOM 1166 C C . VAL A 1 158 ? -4.082 -3.839 1.186 1.00 98.62 158 VAL A C 1
ATOM 1168 O O . VAL A 1 158 ? -3.106 -4.574 1.037 1.00 98.62 158 VAL A O 1
ATOM 1171 N N . GLY A 1 159 ? -4.477 -2.974 0.258 1.00 98.50 159 GLY A N 1
ATOM 1172 C CA . GLY A 1 159 ? -3.687 -2.590 -0.909 1.00 98.50 159 GLY A CA 1
ATOM 1173 C C . GLY A 1 159 ? -2.871 -1.344 -0.584 1.00 98.50 159 GLY A C 1
ATOM 1174 O O . GLY A 1 159 ? -3.403 -0.409 0.004 1.00 98.50 159 GLY A O 1
ATOM 1175 N N . VAL A 1 160 ? -1.588 -1.316 -0.927 1.00 98.50 160 VAL A N 1
ATOM 1176 C CA . VAL A 1 160 ? -0.675 -0.209 -0.625 1.00 98.50 160 VAL A CA 1
ATOM 1177 C C . VAL A 1 160 ? -0.089 0.340 -1.919 1.00 98.50 160 VAL A C 1
ATOM 1179 O O . VAL A 1 160 ? 0.518 -0.395 -2.696 1.00 98.50 160 VAL A O 1
ATOM 1182 N N . VAL A 1 161 ? -0.206 1.646 -2.133 1.00 98.19 161 VAL A N 1
ATOM 1183 C CA . VAL A 1 161 ? 0.423 2.346 -3.259 1.00 98.19 161 VAL A CA 1
ATOM 1184 C C . VAL A 1 161 ? 1.299 3.459 -2.711 1.00 98.19 161 VAL A C 1
ATOM 1186 O O . VAL A 1 161 ? 0.847 4.275 -1.909 1.00 98.19 161 VAL A O 1
ATOM 1189 N N . LEU A 1 162 ? 2.568 3.483 -3.108 1.00 95.62 162 LEU A N 1
ATOM 1190 C CA . LEU A 1 162 ? 3.549 4.397 -2.535 1.00 95.62 162 LEU A CA 1
ATOM 1191 C C . LEU A 1 162 ? 4.513 4.940 -3.591 1.00 95.62 162 LEU A C 1
ATOM 1193 O O . LEU A 1 162 ? 5.125 4.193 -4.356 1.00 95.62 162 LEU A O 1
ATOM 1197 N N . GLN A 1 163 ? 4.664 6.264 -3.603 1.00 92.44 163 GLN A N 1
ATOM 1198 C CA . GLN A 1 163 ? 5.597 6.953 -4.500 1.00 92.44 163 GLN A CA 1
ATOM 1199 C C . GLN A 1 163 ? 7.064 6.778 -4.069 1.00 92.44 163 GLN A C 1
ATOM 1201 O O . GLN A 1 163 ? 7.954 6.725 -4.912 1.00 92.44 163 GLN A O 1
ATOM 1206 N N . SER A 1 164 ? 7.327 6.560 -2.775 1.00 87.81 164 SER A N 1
ATOM 1207 C CA . SER A 1 164 ? 8.687 6.396 -2.247 1.00 87.81 164 SER A CA 1
ATOM 1208 C C . SER A 1 164 ? 9.125 4.931 -2.149 1.00 87.81 164 SER A C 1
ATOM 1210 O O . SER A 1 164 ? 8.769 4.227 -1.204 1.00 87.81 164 SER A O 1
ATOM 1212 N N . GLY A 1 165 ? 9.966 4.464 -3.077 1.00 82.31 165 GLY A N 1
ATOM 1213 C CA . GLY A 1 165 ? 10.449 3.075 -3.076 1.00 82.31 165 GLY A CA 1
ATOM 1214 C C . GLY A 1 165 ? 11.199 2.657 -1.805 1.00 82.31 165 GLY A C 1
ATOM 1215 O O . GLY A 1 165 ? 11.029 1.530 -1.343 1.00 82.31 165 GLY A O 1
ATOM 1216 N N . ALA A 1 166 ? 11.973 3.555 -1.190 1.00 81.06 166 ALA A N 1
ATOM 1217 C CA . ALA A 1 166 ? 12.719 3.250 0.035 1.00 81.06 166 ALA A CA 1
ATOM 1218 C C . ALA A 1 166 ? 11.802 2.931 1.231 1.00 81.06 166 ALA A C 1
ATOM 1220 O O . ALA A 1 166 ? 12.143 2.100 2.074 1.00 81.06 166 ALA A O 1
ATOM 1221 N N . LEU A 1 167 ? 10.618 3.550 1.289 1.00 89.50 167 LEU A N 1
ATOM 1222 C CA . LEU A 1 167 ? 9.659 3.336 2.373 1.00 89.50 167 LEU A CA 1
ATOM 1223 C C . LEU A 1 167 ? 8.846 2.047 2.210 1.00 89.50 167 LEU A C 1
ATOM 1225 O O . LEU A 1 167 ? 8.314 1.551 3.202 1.00 89.50 167 LEU A O 1
ATOM 1229 N N . ALA A 1 168 ? 8.789 1.457 1.011 1.00 90.81 168 ALA A N 1
ATOM 1230 C CA . ALA A 1 168 ? 8.077 0.199 0.771 1.00 90.81 168 ALA A CA 1
ATOM 1231 C C . ALA A 1 168 ? 8.533 -0.922 1.713 1.00 90.81 168 ALA A C 1
ATOM 1233 O O . ALA A 1 168 ? 7.705 -1.605 2.313 1.00 90.81 168 ALA A O 1
ATOM 1234 N N . SER A 1 169 ? 9.846 -1.086 1.889 1.00 89.31 169 SER A N 1
ATOM 1235 C CA . SER A 1 169 ? 10.393 -2.124 2.770 1.00 89.31 169 SER A CA 1
ATOM 1236 C C . SER A 1 169 ? 10.075 -1.858 4.242 1.00 89.31 169 SER A C 1
ATOM 1238 O O . SER A 1 169 ? 9.780 -2.795 4.980 1.00 89.31 169 SER A O 1
ATOM 1240 N N . ALA A 1 170 ? 10.073 -0.591 4.673 1.00 91.00 170 ALA A N 1
ATOM 1241 C CA . ALA A 1 170 ? 9.655 -0.227 6.027 1.00 91.00 170 ALA A CA 1
ATOM 1242 C C . ALA A 1 170 ? 8.167 -0.541 6.253 1.00 91.00 170 ALA A C 1
ATOM 1244 O O . ALA A 1 170 ? 7.809 -1.105 7.286 1.00 91.00 170 ALA A O 1
ATOM 1245 N N . VAL A 1 171 ? 7.317 -0.260 5.259 1.00 94.62 171 VAL A N 1
ATOM 1246 C CA . VAL A 1 171 ? 5.890 -0.606 5.288 1.00 94.62 171 VAL A CA 1
ATOM 1247 C C . VAL A 1 171 ? 5.683 -2.118 5.378 1.00 94.62 171 VAL A C 1
ATOM 1249 O O . VAL A 1 171 ? 4.941 -2.562 6.250 1.00 94.62 171 VAL A O 1
ATOM 1252 N N . LEU A 1 172 ? 6.360 -2.917 4.545 1.00 94.19 172 LEU A N 1
ATOM 1253 C CA . LEU A 1 172 ? 6.261 -4.384 4.586 1.00 94.19 172 LEU A CA 1
ATOM 1254 C C . LEU A 1 172 ? 6.644 -4.939 5.964 1.00 94.19 172 LEU A C 1
ATOM 1256 O O . LEU A 1 172 ? 5.886 -5.717 6.545 1.00 94.19 172 LEU A O 1
ATOM 1260 N N . THR A 1 173 ? 7.773 -4.487 6.518 1.00 92.50 173 THR A N 1
ATOM 1261 C CA . THR A 1 173 ? 8.238 -4.888 7.854 1.00 92.50 173 THR A CA 1
ATOM 1262 C C . THR A 1 173 ? 7.244 -4.485 8.941 1.00 92.50 173 THR A C 1
ATOM 1264 O O . THR A 1 173 ? 6.940 -5.278 9.833 1.00 92.50 173 THR A O 1
ATOM 1267 N N . PHE A 1 174 ? 6.688 -3.273 8.870 1.00 93.06 174 PHE A N 1
ATOM 1268 C CA . PHE A 1 174 ? 5.714 -2.802 9.852 1.00 93.06 174 PHE A CA 1
ATOM 1269 C C . PHE A 1 174 ? 4.389 -3.574 9.768 1.00 93.06 174 PHE A C 1
ATOM 1271 O O . PHE A 1 174 ? 3.840 -3.971 10.798 1.00 93.06 174 PHE A O 1
ATOM 1278 N N . MET A 1 175 ? 3.902 -3.860 8.557 1.00 95.44 175 MET A N 1
ATOM 1279 C CA . MET A 1 175 ? 2.726 -4.709 8.337 1.00 95.44 175 MET A CA 1
ATOM 1280 C C . MET A 1 175 ? 2.937 -6.114 8.908 1.00 95.44 175 MET A C 1
ATOM 1282 O O . MET A 1 175 ? 2.065 -6.614 9.621 1.00 95.44 175 MET A O 1
ATOM 1286 N N . HIS A 1 176 ? 4.104 -6.720 8.666 1.00 94.44 176 HIS A N 1
ATOM 1287 C CA . HIS A 1 176 ? 4.469 -8.013 9.244 1.00 94.44 176 HIS A CA 1
ATOM 1288 C C . HIS A 1 176 ? 4.463 -7.961 10.778 1.00 94.44 176 HIS A C 1
ATOM 1290 O O . HIS A 1 176 ? 3.746 -8.730 11.422 1.00 94.44 176 HIS A O 1
ATOM 1296 N N . ALA A 1 177 ? 5.168 -6.993 11.372 1.00 92.12 177 ALA A N 1
ATOM 1297 C CA . ALA A 1 177 ? 5.263 -6.830 12.823 1.00 92.12 177 ALA A CA 1
ATOM 1298 C C . ALA A 1 177 ? 3.901 -6.592 13.504 1.00 92.12 177 ALA A C 1
ATOM 1300 O O . ALA A 1 177 ? 3.716 -6.938 14.673 1.00 92.12 177 ALA A O 1
ATOM 1301 N N . ARG A 1 178 ? 2.931 -6.007 12.790 1.00 92.56 178 ARG A N 1
ATOM 1302 C CA . ARG A 1 178 ? 1.573 -5.739 13.293 1.00 92.56 178 ARG A CA 1
ATOM 1303 C C . ARG A 1 178 ? 0.525 -6.754 12.837 1.00 92.56 178 ARG A C 1
ATOM 1305 O O . ARG A 1 178 ? -0.648 -6.586 13.176 1.00 92.56 178 ARG A O 1
ATOM 1312 N N . ASN A 1 179 ? 0.932 -7.817 12.139 1.00 93.94 179 ASN A N 1
ATOM 1313 C CA . ASN A 1 179 ? 0.043 -8.843 11.590 1.00 93.94 179 ASN A CA 1
ATOM 1314 C C . ASN A 1 179 ? -1.102 -8.232 10.759 1.00 93.94 179 ASN A C 1
ATOM 1316 O O . ASN A 1 179 ? -2.276 -8.570 10.933 1.00 93.94 179 ASN A O 1
ATOM 1320 N N . ILE A 1 180 ? -0.759 -7.263 9.909 1.00 95.88 180 ILE A N 1
ATOM 1321 C CA . ILE A 1 180 ? -1.682 -6.602 8.987 1.00 95.88 180 ILE A CA 1
ATOM 1322 C C . ILE A 1 180 ? -1.467 -7.214 7.613 1.00 95.88 180 ILE A C 1
ATOM 1324 O O . ILE A 1 180 ? -0.353 -7.209 7.092 1.00 95.88 180 ILE A O 1
ATOM 1328 N N . GLY A 1 181 ? -2.537 -7.775 7.057 1.00 96.50 181 GLY A N 1
ATOM 1329 C CA . GLY A 1 181 ? -2.440 -8.547 5.832 1.00 96.50 181 GLY A CA 1
ATOM 1330 C C . GLY A 1 181 ? -2.415 -7.685 4.573 1.00 96.50 181 GLY A C 1
ATOM 1331 O O . GLY A 1 181 ? -3.218 -6.762 4.427 1.00 96.50 181 GLY A O 1
ATOM 1332 N N . LEU A 1 182 ? -1.505 -8.021 3.663 1.00 98.00 182 LEU A N 1
ATOM 1333 C CA . LEU A 1 182 ? -1.298 -7.357 2.383 1.00 98.00 182 LEU A CA 1
ATOM 1334 C C . LEU A 1 182 ? -2.069 -8.078 1.271 1.00 98.00 182 LEU A C 1
ATOM 1336 O O . LEU A 1 182 ? -2.014 -9.302 1.182 1.00 98.00 182 LEU A O 1
ATOM 1340 N N . SER A 1 183 ? -2.739 -7.318 0.411 1.00 97.94 183 SER A N 1
ATOM 1341 C CA . SER A 1 183 ? -3.244 -7.804 -0.884 1.00 97.94 183 SER A CA 1
ATOM 1342 C C . SER A 1 183 ? -2.197 -7.541 -1.965 1.00 97.94 183 SER A C 1
ATOM 1344 O O . SER A 1 183 ? -1.608 -8.472 -2.511 1.00 97.94 183 SER A O 1
ATOM 1346 N N . MET A 1 184 ? -1.880 -6.265 -2.185 1.00 97.44 184 MET A N 1
ATOM 1347 C CA . MET A 1 184 ? -0.872 -5.803 -3.128 1.00 97.44 184 MET A CA 1
ATOM 1348 C C . MET A 1 184 ? -0.127 -4.586 -2.577 1.00 97.44 184 MET A C 1
ATOM 1350 O O . MET A 1 184 ? -0.740 -3.704 -1.989 1.00 97.44 184 MET A O 1
ATOM 1354 N N . LEU A 1 185 ? 1.186 -4.515 -2.781 1.00 97.81 185 LEU A N 1
ATOM 1355 C CA . LEU A 1 185 ? 2.002 -3.323 -2.566 1.00 97.81 185 LEU A CA 1
ATOM 1356 C C . LEU A 1 185 ? 2.634 -2.906 -3.887 1.00 97.81 185 LEU A C 1
ATOM 1358 O O . LEU A 1 185 ? 3.258 -3.741 -4.533 1.00 97.81 185 LEU A O 1
ATOM 1362 N N . THR A 1 186 ? 2.552 -1.626 -4.244 1.00 97.88 186 THR A N 1
ATOM 1363 C CA . THR A 1 186 ? 3.139 -1.092 -5.481 1.00 97.88 186 THR A CA 1
ATOM 1364 C C . THR A 1 186 ? 4.019 0.119 -5.199 1.00 97.88 186 THR A C 1
ATOM 1366 O O . THR A 1 186 ? 3.547 1.127 -4.675 1.00 97.88 186 THR A O 1
ATOM 1369 N N . SER A 1 187 ? 5.297 0.023 -5.576 1.00 96.00 187 SER A N 1
ATOM 1370 C CA . SER A 1 187 ? 6.254 1.129 -5.593 1.00 96.00 187 SER A CA 1
ATOM 1371 C C . SER A 1 187 ? 6.243 1.798 -6.965 1.00 96.00 187 SER A C 1
ATOM 1373 O O . SER A 1 187 ? 6.611 1.184 -7.965 1.00 96.00 187 SER A O 1
ATOM 1375 N N . MET A 1 188 ? 5.830 3.064 -7.000 1.00 94.56 188 MET A N 1
ATOM 1376 C CA . MET A 1 188 ? 5.529 3.762 -8.253 1.00 94.56 188 MET A CA 1
ATOM 1377 C C . MET A 1 188 ? 6.750 4.347 -8.964 1.00 94.56 188 MET A C 1
ATOM 1379 O O . MET A 1 188 ? 6.755 4.446 -10.191 1.00 94.56 188 MET A O 1
ATOM 1383 N N . GLY A 1 189 ? 7.777 4.743 -8.208 1.00 92.06 189 GLY A N 1
ATOM 1384 C CA . GLY A 1 189 ? 8.907 5.494 -8.751 1.00 92.06 189 GLY A CA 1
ATOM 1385 C C . GLY A 1 189 ? 8.457 6.830 -9.341 1.00 92.06 189 GLY A C 1
ATOM 1386 O O . GLY A 1 189 ? 7.676 7.556 -8.728 1.00 92.06 189 GLY A O 1
ATOM 1387 N N . ASN A 1 190 ? 8.926 7.149 -10.546 1.00 91.69 190 ASN A N 1
ATOM 1388 C CA . ASN A 1 190 ? 8.679 8.451 -11.167 1.00 91.69 190 ASN A CA 1
ATOM 1389 C C . ASN A 1 190 ? 7.252 8.631 -11.719 1.00 91.69 190 ASN A C 1
ATOM 1391 O O . ASN A 1 190 ? 6.867 9.772 -11.974 1.00 91.69 190 ASN A O 1
ATOM 1395 N N . GLU A 1 191 ? 6.465 7.558 -11.878 1.00 92.62 191 GLU A N 1
ATOM 1396 C CA . GLU A 1 191 ? 5.126 7.588 -12.501 1.00 92.62 191 GLU A CA 1
ATOM 1397 C C . GLU A 1 191 ? 5.124 8.148 -13.929 1.00 92.62 191 GLU A C 1
ATOM 1399 O O . GLU A 1 191 ? 4.307 8.996 -14.287 1.00 92.62 191 GLU A O 1
ATOM 1404 N N . MET A 1 192 ? 6.068 7.707 -14.760 1.00 91.00 192 MET A N 1
ATOM 1405 C CA . MET A 1 192 ? 6.158 8.214 -16.132 1.00 91.00 192 MET A CA 1
ATOM 1406 C C . MET A 1 192 ? 5.008 7.706 -17.018 1.00 91.00 192 MET A C 1
ATOM 1408 O O . MET A 1 192 ? 4.584 8.416 -17.924 1.00 91.00 192 MET A O 1
ATOM 1412 N N . SER A 1 193 ? 4.498 6.499 -16.758 1.00 92.50 193 SER A N 1
ATOM 1413 C CA . SER A 1 193 ? 3.410 5.874 -17.524 1.00 92.50 193 SER A CA 1
ATOM 1414 C C . SER A 1 193 ? 2.258 5.476 -16.610 1.00 92.50 193 SER A C 1
ATOM 1416 O O . SER A 1 193 ? 1.226 6.138 -16.632 1.00 92.50 193 SER A O 1
ATOM 1418 N N . LEU A 1 194 ? 2.441 4.447 -15.777 1.00 95.44 194 LEU A N 1
ATOM 1419 C CA . LEU A 1 194 ? 1.464 4.100 -14.749 1.00 95.44 194 LEU A CA 1
ATOM 1420 C C . LEU A 1 194 ? 1.613 5.042 -13.554 1.00 95.44 194 LEU A C 1
ATOM 1422 O O . LEU A 1 194 ? 2.705 5.209 -13.005 1.00 95.44 194 LEU A O 1
ATOM 1426 N N . SER A 1 195 ? 0.501 5.629 -13.136 1.00 94.69 195 SER A N 1
ATOM 1427 C CA . SER A 1 195 ? 0.400 6.538 -11.997 1.00 94.69 195 SER A CA 1
ATOM 1428 C C . SER A 1 195 ? -0.260 5.865 -10.793 1.00 94.69 195 SER A C 1
ATOM 1430 O O . SER A 1 195 ? -0.884 4.809 -10.919 1.00 94.69 195 SER A O 1
ATOM 1432 N N . VAL A 1 196 ? -0.177 6.494 -9.609 1.00 95.69 196 VAL A N 1
ATOM 1433 C CA . VAL A 1 196 ? -0.983 6.079 -8.443 1.00 95.69 196 VAL A CA 1
ATOM 1434 C C . VAL A 1 196 ? -2.444 5.893 -8.837 1.00 95.69 196 VAL A C 1
ATOM 1436 O O . VAL A 1 196 ? -3.067 4.933 -8.402 1.00 95.69 196 VAL A O 1
ATOM 1439 N N . THR A 1 197 ? -2.993 6.791 -9.657 1.00 96.12 197 THR A N 1
ATOM 1440 C CA . THR A 1 197 ? -4.409 6.761 -10.034 1.00 96.12 197 THR A CA 1
ATOM 1441 C C . THR A 1 197 ? -4.773 5.468 -10.753 1.00 96.12 197 THR A C 1
ATOM 1443 O O . THR A 1 197 ? -5.797 4.882 -10.423 1.00 96.12 197 THR A O 1
ATOM 1446 N N . ASP A 1 198 ? -3.919 4.989 -11.659 1.00 96.88 198 ASP A N 1
ATOM 1447 C CA . ASP A 1 198 ? -4.145 3.748 -12.411 1.00 96.88 198 ASP A CA 1
ATOM 1448 C C . ASP A 1 198 ? -4.112 2.526 -11.489 1.00 96.88 198 ASP A C 1
ATOM 1450 O O . ASP A 1 198 ? -4.950 1.630 -11.585 1.00 96.88 198 ASP A O 1
ATOM 1454 N N . VAL A 1 199 ? -3.174 2.510 -10.537 1.00 97.62 199 VAL A N 1
ATOM 1455 C CA . VAL A 1 199 ? -3.070 1.422 -9.557 1.00 97.62 199 VAL A CA 1
ATOM 1456 C C . VAL A 1 199 ? -4.251 1.443 -8.593 1.00 97.62 199 VAL A C 1
ATOM 1458 O O . VAL A 1 199 ? -4.802 0.391 -8.289 1.00 97.62 199 VAL A O 1
ATOM 1461 N N . VAL A 1 200 ? -4.688 2.617 -8.133 1.00 98.19 200 VAL A N 1
ATOM 1462 C CA . VAL A 1 200 ? -5.899 2.721 -7.307 1.00 98.19 200 VAL A CA 1
ATOM 1463 C C . VAL A 1 200 ? -7.112 2.238 -8.094 1.00 98.19 200 VAL A C 1
ATOM 1465 O O . VAL A 1 200 ? -7.900 1.482 -7.542 1.00 98.19 200 VAL A O 1
ATOM 1468 N N . ASP A 1 201 ? -7.240 2.598 -9.372 1.00 98.06 201 ASP A N 1
ATOM 1469 C CA . ASP A 1 201 ? -8.346 2.150 -10.223 1.00 98.06 201 ASP A CA 1
ATOM 1470 C C . ASP A 1 201 ? -8.378 0.620 -10.343 1.00 98.06 201 ASP A C 1
ATOM 1472 O O . ASP A 1 201 ? -9.425 0.003 -10.160 1.00 98.06 201 ASP A O 1
ATOM 1476 N N . HIS A 1 202 ? -7.210 -0.003 -10.520 1.00 97.88 202 HIS A N 1
ATOM 1477 C CA . HIS A 1 202 ? -7.065 -1.456 -10.476 1.00 97.88 202 HIS A CA 1
ATOM 1478 C C . HIS A 1 202 ? -7.480 -2.049 -9.118 1.00 97.88 202 HIS A C 1
ATOM 1480 O O . HIS A 1 202 ? -8.247 -3.010 -9.069 1.00 97.88 202 HIS A O 1
ATOM 1486 N N . LEU A 1 203 ? -7.024 -1.467 -8.004 1.00 98.38 203 LEU A N 1
ATOM 1487 C CA . LEU A 1 203 ? -7.360 -1.931 -6.651 1.00 98.38 203 LEU A CA 1
ATOM 1488 C C . LEU A 1 203 ? -8.846 -1.744 -6.302 1.00 98.38 203 LEU A C 1
ATOM 1490 O O . LEU A 1 203 ? -9.381 -2.466 -5.454 1.00 98.38 203 LEU A O 1
ATOM 1494 N N . VAL A 1 204 ? -9.536 -0.797 -6.947 1.00 98.31 204 VAL A N 1
ATOM 1495 C CA . VAL A 1 204 ? -10.993 -0.647 -6.833 1.00 98.31 204 VAL A CA 1
ATOM 1496 C C . VAL A 1 204 ? -11.714 -1.861 -7.413 1.00 98.31 204 VAL A C 1
ATOM 1498 O O . VAL A 1 204 ? -12.685 -2.317 -6.810 1.00 98.31 204 VAL A O 1
ATOM 1501 N N . ASP A 1 205 ? -11.204 -2.446 -8.492 1.00 97.75 205 ASP A N 1
ATOM 1502 C CA . ASP A 1 205 ? -11.810 -3.614 -9.138 1.00 97.75 205 ASP A CA 1
ATOM 1503 C C . ASP A 1 205 ? -11.264 -4.952 -8.601 1.00 97.75 205 ASP A C 1
ATOM 1505 O O . ASP A 1 205 ? -11.908 -5.989 -8.749 1.00 97.75 205 ASP A O 1
ATOM 1509 N N . ASP A 1 206 ? -10.124 -4.943 -7.904 1.00 97.69 206 ASP A N 1
ATOM 1510 C CA . ASP A 1 206 ? -9.516 -6.146 -7.328 1.00 97.69 206 ASP A CA 1
ATOM 1511 C C . ASP A 1 206 ? -10.343 -6.730 -6.158 1.00 97.69 206 ASP A C 1
ATOM 1513 O O . ASP A 1 206 ? -10.465 -6.087 -5.108 1.00 97.69 206 ASP A O 1
ATOM 1517 N N . PRO A 1 207 ? -10.883 -7.958 -6.265 1.00 96.81 207 PRO A N 1
ATOM 1518 C CA . PRO A 1 207 ? -11.653 -8.577 -5.187 1.00 96.81 207 PRO A CA 1
ATOM 1519 C C . PRO A 1 207 ? -10.815 -8.908 -3.941 1.00 96.81 207 PRO A C 1
ATOM 1521 O O . PRO A 1 207 ? -11.388 -9.067 -2.860 1.00 96.81 207 PRO A O 1
ATOM 1524 N N . ALA A 1 208 ? -9.484 -9.009 -4.053 1.00 97.25 208 ALA A N 1
ATOM 1525 C CA . ALA A 1 208 ? -8.619 -9.254 -2.899 1.00 97.25 208 ALA A CA 1
ATOM 1526 C C . ALA A 1 208 ? -8.434 -8.001 -2.026 1.00 97.25 208 ALA A C 1
ATOM 1528 O O . ALA A 1 208 ? -8.168 -8.116 -0.828 1.00 97.25 208 ALA A O 1
ATOM 1529 N N . THR A 1 209 ? -8.622 -6.806 -2.586 1.00 98.38 209 THR A N 1
ATOM 1530 C CA . THR A 1 209 ? -8.438 -5.537 -1.879 1.00 98.38 209 THR A CA 1
ATOM 1531 C C . THR A 1 209 ? -9.750 -5.023 -1.286 1.00 98.38 209 THR A C 1
ATOM 1533 O O . THR A 1 209 ? -10.746 -4.867 -1.986 1.00 98.38 209 THR A O 1
ATOM 1536 N N . LYS A 1 210 ? -9.747 -4.689 0.010 1.00 98.00 210 LYS A N 1
ATOM 1537 C CA . LYS A 1 210 ? -10.866 -4.034 0.716 1.00 98.00 210 LYS A CA 1
ATOM 1538 C C . LYS A 1 210 ? -10.551 -2.610 1.158 1.00 98.00 210 LYS A C 1
ATOM 1540 O O . LYS A 1 210 ? -11.471 -1.815 1.296 1.00 98.00 210 LYS A O 1
ATOM 1545 N N . VAL A 1 211 ? -9.281 -2.290 1.399 1.00 98.56 211 VAL A N 1
ATOM 1546 C CA . VAL A 1 211 ? -8.838 -0.968 1.869 1.00 98.56 211 VAL A CA 1
ATOM 1547 C C . VAL A 1 211 ? -7.599 -0.554 1.102 1.00 98.56 211 VAL A C 1
ATOM 1549 O O . VAL A 1 211 ? -6.707 -1.375 0.905 1.00 98.56 211 VAL A O 1
ATOM 1552 N N . ILE A 1 212 ? -7.530 0.712 0.699 1.00 98.75 212 ILE A N 1
ATOM 1553 C CA . ILE A 1 2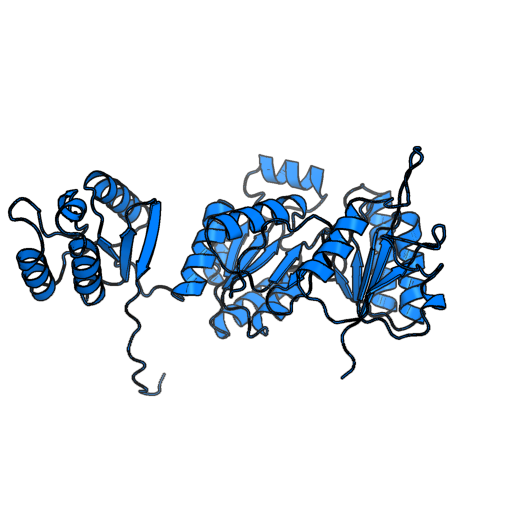12 ? -6.416 1.247 -0.085 1.00 98.75 212 ILE A CA 1
ATOM 1554 C C . ILE A 1 212 ? -5.638 2.247 0.775 1.00 98.75 212 ILE A C 1
ATOM 1556 O O . ILE A 1 212 ? -6.189 3.244 1.232 1.00 98.75 212 ILE A O 1
ATOM 1560 N N . ALA A 1 213 ? -4.355 1.985 0.997 1.00 98.62 213 ALA A N 1
ATOM 1561 C CA . ALA A 1 213 ? -3.423 2.842 1.715 1.00 98.62 213 ALA A CA 1
ATOM 1562 C C . ALA A 1 213 ? -2.487 3.546 0.723 1.00 98.62 213 ALA A C 1
ATOM 1564 O O . ALA A 1 213 ? -1.795 2.894 -0.059 1.00 98.62 213 ALA A O 1
ATOM 1565 N N . LEU A 1 214 ? -2.450 4.876 0.763 1.00 98.25 214 LEU A N 1
ATOM 1566 C CA . LEU A 1 214 ? -1.692 5.707 -0.164 1.00 98.25 214 LEU A CA 1
ATOM 1567 C C . LEU A 1 214 ? -0.596 6.486 0.555 1.00 98.25 214 LEU A C 1
ATOM 1569 O O . LEU A 1 214 ? -0.869 7.222 1.501 1.00 98.25 214 LEU A O 1
ATOM 1573 N N . PHE A 1 215 ? 0.630 6.390 0.053 1.00 96.31 215 PHE A N 1
ATOM 1574 C CA . PHE A 1 215 ? 1.704 7.324 0.373 1.00 96.31 215 PHE A CA 1
ATOM 1575 C C . PHE A 1 215 ? 1.921 8.259 -0.816 1.00 96.31 215 PHE A C 1
ATOM 1577 O O . PHE A 1 215 ? 2.369 7.822 -1.881 1.00 96.31 215 PHE A O 1
ATOM 1584 N N . LEU A 1 216 ? 1.606 9.541 -0.624 1.00 93.81 216 LEU A N 1
ATOM 1585 C CA . LEU A 1 216 ? 1.574 10.548 -1.679 1.00 93.81 216 LEU A CA 1
ATOM 1586 C C . LEU A 1 216 ? 2.571 11.672 -1.391 1.00 93.81 216 LEU A C 1
ATOM 1588 O O . LEU A 1 216 ? 2.492 12.373 -0.384 1.00 93.81 216 LEU A O 1
ATOM 1592 N N . GLU A 1 217 ? 3.472 11.897 -2.330 1.00 88.56 217 GLU A N 1
ATOM 1593 C CA . GLU A 1 217 ? 4.302 13.090 -2.468 1.00 88.56 217 GLU A CA 1
ATOM 1594 C C . GLU A 1 217 ? 3.570 14.147 -3.294 1.00 88.56 217 GLU A C 1
ATOM 1596 O O . GLU A 1 217 ? 3.507 15.316 -2.905 1.00 88.56 217 GLU A O 1
ATOM 1601 N N . THR A 1 218 ? 2.937 13.734 -4.395 1.00 84.88 218 THR A N 1
ATOM 1602 C CA . THR A 1 218 ? 2.181 14.617 -5.289 1.00 84.88 218 THR A CA 1
ATOM 1603 C C . THR A 1 218 ? 0.976 13.915 -5.917 1.00 84.88 218 THR A C 1
ATOM 1605 O O . THR A 1 218 ? 0.957 12.696 -6.066 1.00 84.88 218 THR A O 1
ATOM 1608 N N . VAL A 1 219 ? -0.030 14.703 -6.306 1.00 86.88 219 VAL A N 1
ATOM 1609 C CA . VAL A 1 219 ? -1.196 14.249 -7.078 1.00 86.88 219 VAL A CA 1
ATOM 1610 C C . VAL A 1 219 ? -1.109 14.886 -8.463 1.00 86.88 219 VAL A C 1
ATOM 1612 O O . VAL A 1 219 ? -1.500 16.037 -8.647 1.00 86.88 219 VAL A O 1
ATOM 1615 N N . ARG A 1 220 ? -0.566 14.149 -9.439 1.00 83.06 220 ARG A N 1
ATOM 1616 C CA . ARG A 1 220 ? -0.274 14.677 -10.788 1.00 83.06 220 ARG A CA 1
ATOM 1617 C C . ARG A 1 220 ? -1.526 14.980 -11.609 1.00 83.06 220 ARG A C 1
ATOM 1619 O O . ARG A 1 220 ? -1.562 15.974 -12.328 1.00 83.06 220 ARG A O 1
ATOM 1626 N N . HIS A 1 221 ? -2.553 14.140 -11.479 1.00 88.56 221 HIS A N 1
ATOM 1627 C CA . HIS A 1 221 ? -3.807 14.241 -12.229 1.00 88.56 221 HIS A CA 1
ATOM 1628 C C . HIS A 1 221 ? -5.007 14.325 -11.271 1.00 88.56 221 HIS A C 1
ATOM 1630 O O . HIS A 1 221 ? -5.703 13.330 -11.069 1.00 88.56 221 HIS A O 1
ATOM 1636 N N . PRO A 1 222 ? -5.275 15.496 -10.656 1.00 91.31 222 PRO A N 1
ATOM 1637 C CA . PRO A 1 222 ? -6.281 15.621 -9.597 1.00 91.31 222 PRO A CA 1
ATOM 1638 C C . PRO A 1 222 ? -7.703 15.233 -10.015 1.00 91.31 222 PRO A C 1
ATOM 1640 O O . PRO A 1 222 ? -8.439 14.666 -9.212 1.00 91.31 222 PRO A O 1
ATOM 1643 N N . ALA A 1 223 ? -8.095 15.518 -11.262 1.00 94.00 223 ALA A N 1
ATOM 1644 C CA . ALA A 1 223 ? -9.423 15.176 -11.774 1.00 94.00 223 ALA A CA 1
ATOM 1645 C C . ALA A 1 223 ? -9.631 13.655 -11.855 1.00 94.00 223 ALA A C 1
ATOM 1647 O O . ALA A 1 223 ? -10.637 13.145 -11.359 1.00 94.00 223 ALA A O 1
ATOM 1648 N N . GLU A 1 224 ? -8.648 12.934 -12.401 1.00 95.56 224 GLU A N 1
ATOM 1649 C CA . GLU A 1 224 ? -8.673 11.471 -12.470 1.00 95.56 224 GLU A CA 1
ATOM 1650 C C . GLU A 1 224 ? -8.576 10.848 -11.079 1.00 95.56 224 GLU A C 1
ATOM 1652 O O . GLU A 1 224 ? -9.367 9.968 -10.745 1.00 95.56 224 GLU A O 1
ATOM 1657 N N . PHE A 1 225 ? -7.706 11.370 -10.210 1.00 96.06 225 PHE A N 1
ATOM 1658 C CA . PHE A 1 225 ? -7.624 10.918 -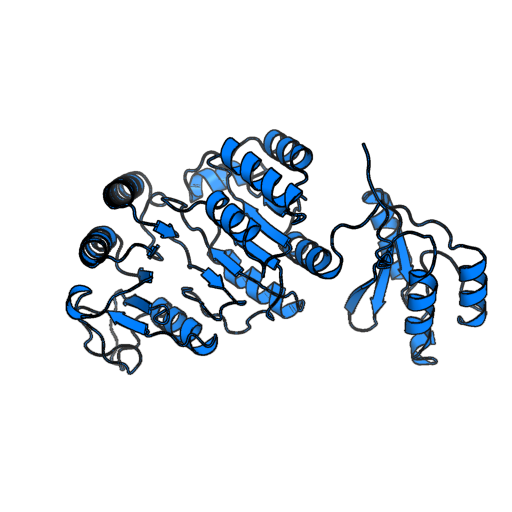8.821 1.00 96.06 225 PHE A CA 1
ATOM 1659 C C . PHE A 1 225 ? -8.971 11.062 -8.095 1.00 96.06 225 PHE A C 1
ATOM 1661 O O . PHE A 1 225 ? -9.430 10.136 -7.431 1.00 96.06 225 PHE A O 1
ATOM 1668 N N . ALA A 1 226 ? -9.664 12.191 -8.279 1.00 97.50 226 ALA A N 1
ATOM 1669 C CA . ALA A 1 226 ? -10.994 12.412 -7.719 1.00 97.50 226 ALA A CA 1
ATOM 1670 C C . ALA A 1 226 ? -12.066 11.484 -8.320 1.00 97.50 226 ALA A C 1
ATOM 1672 O O . ALA A 1 226 ? -13.013 11.102 -7.627 1.00 97.50 226 ALA A O 1
ATOM 1673 N N . ARG A 1 227 ? -11.958 11.127 -9.607 1.00 98.06 227 ARG A N 1
ATOM 1674 C CA . ARG A 1 227 ? -12.840 10.142 -10.254 1.00 98.06 227 ARG A CA 1
ATOM 1675 C C . ARG A 1 227 ? -12.657 8.763 -9.620 1.00 98.06 227 ARG A C 1
ATOM 1677 O O . ARG A 1 227 ? -13.644 8.158 -9.205 1.00 98.06 227 ARG A O 1
ATOM 1684 N N . VAL A 1 228 ? -11.416 8.304 -9.493 1.00 98.00 228 VAL A N 1
ATOM 1685 C CA . VAL A 1 228 ? -11.095 6.990 -8.923 1.00 98.00 228 VAL A CA 1
ATOM 1686 C C . VAL A 1 228 ? -11.422 6.924 -7.430 1.00 98.00 228 VAL A C 1
ATOM 1688 O O . VAL A 1 228 ? -12.005 5.942 -6.980 1.00 98.00 228 VAL A O 1
ATOM 1691 N N . ALA A 1 229 ? -11.165 7.985 -6.661 1.00 98.19 229 ALA A N 1
ATOM 1692 C CA . ALA A 1 229 ? -11.551 8.041 -5.250 1.00 98.19 229 ALA A CA 1
ATOM 1693 C C . ALA A 1 229 ? -13.071 7.894 -5.056 1.00 98.19 229 ALA A C 1
ATOM 1695 O O . ALA A 1 229 ? -13.523 7.163 -4.176 1.00 98.19 229 ALA A O 1
ATOM 1696 N N . ARG A 1 230 ? -13.877 8.519 -5.927 1.00 98.38 230 ARG A N 1
ATOM 1697 C CA . ARG A 1 230 ? -15.337 8.333 -5.927 1.00 98.38 230 ARG A CA 1
ATOM 1698 C C . ARG A 1 230 ? -15.750 6.912 -6.294 1.00 98.38 230 ARG A C 1
ATOM 1700 O O . ARG A 1 230 ? -16.678 6.391 -5.682 1.00 98.38 230 ARG A O 1
ATOM 1707 N N . ARG A 1 231 ? -15.064 6.272 -7.247 1.00 98.25 231 ARG A N 1
ATOM 1708 C CA . ARG A 1 231 ? -15.292 4.850 -7.548 1.00 98.25 231 ARG A CA 1
ATOM 1709 C C . ARG A 1 231 ? -14.978 3.963 -6.344 1.00 98.25 231 ARG A C 1
ATOM 1711 O O . ARG A 1 231 ? -15.778 3.090 -6.031 1.00 98.25 231 ARG A O 1
ATOM 1718 N N . ALA A 1 232 ? -13.867 4.211 -5.651 1.00 98.19 232 ALA A N 1
ATOM 1719 C CA . ALA A 1 232 ? -13.497 3.469 -4.448 1.00 98.19 232 ALA A CA 1
ATOM 1720 C C . ALA A 1 232 ? -14.570 3.595 -3.358 1.00 98.19 232 ALA A C 1
ATOM 1722 O O . ALA A 1 232 ? -15.020 2.586 -2.816 1.00 98.19 232 ALA A O 1
ATOM 1723 N N . ALA A 1 233 ? -15.055 4.816 -3.111 1.00 96.31 233 ALA A N 1
ATOM 1724 C CA . ALA A 1 233 ? -16.148 5.064 -2.176 1.00 96.31 233 ALA A CA 1
ATOM 1725 C C . ALA A 1 233 ? -17.440 4.328 -2.581 1.00 96.31 233 ALA A C 1
ATOM 1727 O O . ALA A 1 233 ? -18.049 3.664 -1.745 1.00 96.31 233 ALA A O 1
ATOM 1728 N N . ALA A 1 234 ? -17.825 4.377 -3.862 1.00 97.31 234 ALA A N 1
ATOM 1729 C CA . ALA A 1 234 ? -18.993 3.658 -4.381 1.00 97.31 234 ALA A CA 1
ATOM 1730 C C . ALA A 1 234 ? -18.853 2.128 -4.270 1.00 97.31 234 ALA A C 1
ATOM 1732 O O . ALA A 1 234 ? -19.840 1.434 -4.040 1.00 97.31 234 ALA A O 1
ATOM 1733 N N . ALA A 1 235 ? -17.629 1.607 -4.379 1.00 96.81 235 ALA A N 1
ATOM 1734 C CA . ALA A 1 235 ? -17.308 0.197 -4.167 1.00 96.81 235 ALA A CA 1
ATOM 1735 C C . ALA A 1 235 ? -17.182 -0.190 -2.678 1.00 96.81 235 ALA A C 1
ATOM 1737 O O . ALA A 1 235 ? -16.882 -1.343 -2.369 1.00 96.81 235 ALA A O 1
ATOM 1738 N N . GLY A 1 236 ? -17.368 0.753 -1.745 1.00 95.50 236 GLY A N 1
ATOM 1739 C CA . GLY A 1 236 ? -17.213 0.513 -0.309 1.00 95.50 236 GLY A CA 1
ATOM 1740 C C . GLY A 1 236 ? -15.766 0.264 0.132 1.00 95.50 236 GLY A C 1
ATOM 1741 O O . GLY A 1 236 ? -15.544 -0.330 1.186 1.00 95.50 236 GLY A O 1
ATOM 1742 N N . LYS A 1 237 ? -14.781 0.700 -0.664 1.00 97.75 237 LYS A N 1
ATOM 1743 C CA . LYS A 1 237 ? -13.346 0.539 -0.400 1.00 97.75 237 LYS A CA 1
ATOM 1744 C C . LYS A 1 237 ? -12.762 1.854 0.124 1.00 97.75 237 LYS A C 1
ATOM 1746 O O . LYS A 1 237 ? -12.480 2.748 -0.677 1.00 97.75 237 LYS A O 1
ATOM 1751 N N . PRO A 1 238 ? -12.590 2.021 1.449 1.00 97.31 238 PRO A N 1
ATOM 1752 C CA . PRO A 1 238 ? -12.046 3.255 1.993 1.00 97.31 238 PRO A CA 1
ATOM 1753 C C . PRO A 1 238 ? -10.596 3.465 1.547 1.00 97.31 238 PRO A C 1
ATOM 1755 O O . PRO A 1 238 ? -9.808 2.518 1.445 1.00 97.31 238 PRO A O 1
ATOM 1758 N N . ILE A 1 239 ? -10.252 4.734 1.328 1.00 98.56 239 ILE A N 1
ATOM 1759 C CA . ILE A 1 239 ? -8.892 5.177 1.030 1.00 98.56 239 ILE A CA 1
ATOM 1760 C C . ILE A 1 239 ? -8.330 5.877 2.267 1.00 98.56 239 ILE A C 1
ATOM 1762 O O . ILE A 1 239 ? -8.922 6.837 2.760 1.00 98.56 239 ILE A O 1
ATOM 1766 N N . VAL A 1 240 ? -7.170 5.422 2.733 1.00 98.50 240 VAL A N 1
ATOM 1767 C CA . VAL A 1 240 ? -6.361 6.074 3.769 1.00 98.50 240 VAL A CA 1
ATOM 1768 C C . VAL A 1 240 ? -5.132 6.670 3.094 1.00 98.50 240 VAL A C 1
ATOM 1770 O O . VAL A 1 240 ? -4.449 5.969 2.353 1.00 98.50 240 VAL A O 1
ATOM 1773 N N . ALA A 1 241 ? -4.834 7.947 3.315 1.00 97.88 241 ALA A N 1
ATOM 1774 C CA . ALA A 1 241 ? -3.757 8.637 2.615 1.00 97.88 241 ALA A CA 1
ATOM 1775 C C . ALA A 1 241 ? -2.829 9.400 3.563 1.00 97.88 241 ALA A C 1
ATOM 1777 O O . ALA A 1 241 ? -3.257 10.280 4.309 1.00 97.88 241 ALA A O 1
ATOM 1778 N N . LEU A 1 242 ? -1.532 9.121 3.452 1.00 95.56 242 LEU A N 1
ATOM 1779 C CA . LEU A 1 242 ? -0.459 9.948 3.984 1.00 95.56 242 LEU A CA 1
ATOM 1780 C C . LEU A 1 242 ? 0.063 10.854 2.865 1.00 95.56 242 LEU A C 1
ATOM 1782 O O . LEU A 1 242 ? 0.794 10.405 1.981 1.00 95.56 242 LEU A O 1
ATOM 1786 N N . LYS A 1 243 ? -0.308 12.137 2.903 1.00 92.81 243 LYS A N 1
ATOM 1787 C CA . LYS A 1 243 ? 0.245 13.164 2.010 1.00 92.81 243 LYS A CA 1
ATOM 1788 C C . LYS A 1 243 ? 1.408 13.870 2.701 1.00 92.81 243 LYS A C 1
ATOM 1790 O O . LYS A 1 243 ? 1.190 14.614 3.658 1.00 92.81 243 LYS A O 1
ATOM 1795 N N . ILE A 1 244 ? 2.621 13.673 2.189 1.00 87.62 244 ILE A N 1
ATOM 1796 C CA . ILE A 1 244 ? 3.825 14.364 2.668 1.00 87.62 244 ILE A CA 1
ATOM 1797 C C . ILE A 1 244 ? 4.086 15.657 1.881 1.00 87.62 244 ILE A C 1
ATOM 1799 O O . ILE A 1 244 ? 3.395 15.963 0.910 1.00 87.62 244 ILE A O 1
ATOM 1803 N N . GLY A 1 245 ? 5.064 16.457 2.315 1.00 77.75 245 GLY A N 1
ATOM 1804 C CA . GLY A 1 245 ? 5.384 17.741 1.673 1.00 77.75 245 GLY A CA 1
ATOM 1805 C C . GLY A 1 245 ? 4.484 18.912 2.091 1.00 77.75 245 GLY A C 1
ATOM 1806 O O . GLY A 1 245 ? 4.545 19.961 1.462 1.00 77.75 245 GLY A O 1
ATOM 1807 N N . ALA A 1 246 ? 3.680 18.752 3.147 1.00 67.19 246 ALA A N 1
ATOM 1808 C CA . ALA A 1 246 ? 2.720 19.751 3.627 1.00 67.19 246 ALA A CA 1
ATOM 1809 C C . ALA A 1 246 ? 3.364 21.067 4.111 1.00 67.19 246 ALA A C 1
ATOM 1811 O O . ALA A 1 246 ? 2.795 22.146 3.966 1.00 67.19 246 ALA A O 1
ATOM 1812 N N . SER A 1 247 ? 4.563 21.000 4.702 1.00 61.69 247 SER A N 1
ATOM 1813 C CA . SER A 1 247 ? 5.247 22.187 5.223 1.00 61.69 247 SER A CA 1
ATOM 1814 C C . SER A 1 247 ? 6.036 22.914 4.134 1.00 61.69 247 SER A C 1
ATOM 1816 O O . SER A 1 247 ? 6.567 22.292 3.216 1.00 61.69 247 SER A O 1
ATOM 1818 N N . LYS A 1 248 ? 6.221 24.235 4.275 1.00 60.94 248 LYS A N 1
ATOM 1819 C CA . LYS A 1 248 ? 7.071 25.032 3.363 1.00 60.94 248 LYS A CA 1
ATOM 1820 C C . LYS A 1 248 ? 8.488 24.458 3.228 1.00 60.94 248 LYS A C 1
ATOM 1822 O O . LYS A 1 248 ? 9.084 24.533 2.159 1.00 60.94 248 LYS A O 1
ATOM 1827 N N . LEU A 1 249 ? 9.033 23.894 4.310 1.00 66.31 249 LEU A N 1
ATOM 1828 C CA . LEU A 1 249 ? 10.347 23.251 4.304 1.00 66.31 249 LEU A CA 1
ATOM 1829 C C . LEU A 1 249 ? 10.320 21.934 3.520 1.00 66.31 249 LEU A C 1
ATOM 1831 O O . LEU A 1 249 ? 11.129 21.762 2.616 1.00 66.31 249 LEU A O 1
ATOM 1835 N N . ALA A 1 250 ? 9.368 21.048 3.818 1.00 61.59 250 ALA A N 1
ATOM 1836 C CA . ALA A 1 250 ? 9.240 19.763 3.136 1.00 61.59 250 ALA A CA 1
ATOM 1837 C C . ALA A 1 250 ? 8.904 19.934 1.647 1.00 61.59 250 ALA A C 1
ATOM 1839 O O . ALA A 1 250 ? 9.430 19.199 0.822 1.00 61.59 250 ALA A O 1
ATOM 1840 N N . SER A 1 251 ? 8.095 20.938 1.301 1.00 61.09 251 SER A N 1
ATOM 1841 C CA . SER A 1 251 ? 7.779 21.316 -0.078 1.00 61.09 251 SER A CA 1
ATOM 1842 C C . SER A 1 251 ? 9.036 21.703 -0.866 1.00 61.09 251 SER A C 1
ATOM 1844 O O . SER A 1 251 ? 9.281 21.158 -1.941 1.00 61.09 251 SER A O 1
ATOM 1846 N N . ARG A 1 252 ? 9.906 22.552 -0.295 1.00 60.00 252 ARG A N 1
ATOM 1847 C CA . ARG A 1 252 ? 11.198 22.910 -0.910 1.00 60.00 252 ARG A CA 1
ATOM 1848 C C . ARG A 1 252 ? 12.144 21.715 -1.036 1.00 60.00 252 ARG A C 1
ATOM 1850 O O . ARG A 1 252 ? 12.774 21.551 -2.076 1.00 60.00 252 ARG A O 1
ATOM 1857 N N . THR A 1 253 ? 12.235 20.868 -0.010 1.00 64.69 253 THR A N 1
ATOM 1858 C CA . THR A 1 253 ? 13.075 19.659 -0.055 1.00 64.69 253 THR A CA 1
ATOM 1859 C C . THR A 1 253 ? 12.568 18.662 -1.099 1.00 64.69 253 THR A C 1
ATOM 1861 O O . THR A 1 253 ? 13.365 18.112 -1.852 1.00 64.69 253 THR A O 1
ATOM 1864 N N . ALA A 1 254 ? 11.252 18.465 -1.200 1.00 64.75 254 ALA A N 1
ATOM 1865 C CA . ALA A 1 254 ? 10.641 17.597 -2.203 1.00 64.75 254 ALA A CA 1
ATOM 1866 C C . ALA A 1 254 ? 10.845 18.134 -3.628 1.00 64.75 254 ALA A C 1
ATOM 1868 O O . ALA A 1 254 ? 11.195 17.359 -4.518 1.00 64.75 254 ALA A O 1
ATOM 1869 N N . GLN A 1 255 ? 10.719 19.453 -3.834 1.00 60.38 255 GLN A N 1
ATOM 1870 C CA . GLN A 1 255 ? 11.073 20.108 -5.100 1.00 60.38 255 GLN A CA 1
ATOM 1871 C C . GLN A 1 255 ? 12.543 19.874 -5.468 1.00 60.38 255 GLN A C 1
ATOM 1873 O O . GLN A 1 255 ? 12.838 19.574 -6.620 1.00 60.38 255 GLN A O 1
ATOM 1878 N N . ALA A 1 256 ? 13.466 19.962 -4.506 1.00 60.66 256 ALA A N 1
ATOM 1879 C CA . ALA A 1 256 ? 14.883 19.699 -4.753 1.00 60.66 256 ALA A CA 1
ATOM 1880 C C . ALA A 1 256 ? 15.180 18.215 -5.047 1.00 60.66 256 ALA A C 1
ATOM 1882 O O . ALA A 1 256 ? 16.072 17.922 -5.837 1.00 60.66 256 ALA A O 1
ATOM 1883 N N . HIS A 1 257 ? 14.439 17.288 -4.430 1.00 67.38 257 HIS A N 1
ATOM 1884 C CA . HIS A 1 257 ? 14.660 15.845 -4.559 1.00 67.38 257 HIS A CA 1
ATOM 1885 C C . HIS A 1 257 ? 14.027 15.233 -5.819 1.00 67.38 257 HIS A C 1
ATOM 1887 O O . HIS A 1 257 ? 14.616 14.351 -6.432 1.00 67.38 257 HIS A O 1
ATOM 1893 N N . THR A 1 258 ? 12.839 15.696 -6.219 1.00 64.19 258 THR A N 1
ATOM 1894 C CA . THR A 1 258 ? 12.050 15.088 -7.313 1.00 64.19 258 THR A CA 1
ATOM 1895 C C . THR A 1 258 ? 11.751 16.048 -8.464 1.00 64.19 258 THR A C 1
ATOM 1897 O O . THR A 1 258 ? 11.282 15.626 -9.518 1.00 64.19 258 THR A O 1
ATOM 1900 N N . GLY A 1 259 ? 11.978 17.353 -8.281 1.00 58.78 259 GLY A N 1
ATOM 1901 C CA . GLY A 1 259 ? 11.608 18.382 -9.256 1.00 58.78 259 GLY A CA 1
ATOM 1902 C C . GLY A 1 259 ? 10.099 18.629 -9.388 1.00 58.78 259 GLY A C 1
ATOM 1903 O O . GLY A 1 259 ? 9.703 19.455 -10.209 1.00 58.78 259 GLY A O 1
ATOM 1904 N N . ALA A 1 260 ? 9.249 17.941 -8.616 1.00 62.72 260 ALA A N 1
ATOM 1905 C CA . ALA A 1 260 ? 7.798 18.070 -8.710 1.00 62.72 260 ALA A CA 1
ATOM 1906 C C . ALA A 1 260 ? 7.278 19.312 -7.967 1.00 62.72 260 ALA A C 1
ATOM 1908 O O . ALA A 1 260 ? 7.699 19.617 -6.849 1.00 62.72 260 ALA A O 1
ATOM 1909 N N . LEU A 1 261 ? 6.311 20.013 -8.570 1.00 62.91 261 LEU A N 1
ATOM 1910 C CA . LEU A 1 261 ? 5.593 21.092 -7.898 1.00 62.91 261 LEU A CA 1
ATOM 1911 C C . LEU A 1 261 ? 4.701 20.495 -6.801 1.00 62.91 261 LEU A C 1
ATOM 1913 O O . LEU A 1 261 ? 3.862 19.632 -7.061 1.00 62.91 261 LEU A O 1
ATOM 1917 N N . VAL A 1 262 ? 4.892 20.955 -5.568 1.00 65.44 262 VAL A N 1
ATOM 1918 C CA . VAL A 1 262 ? 4.094 20.527 -4.419 1.00 65.44 262 VAL A CA 1
ATOM 1919 C C . VAL A 1 262 ? 2.881 21.446 -4.316 1.00 65.44 262 VAL A C 1
ATOM 1921 O O . VAL A 1 262 ? 3.034 22.652 -4.130 1.00 65.44 262 VAL A O 1
ATOM 1924 N N . GLY A 1 263 ? 1.687 20.875 -4.492 1.00 68.25 263 GLY A N 1
ATOM 1925 C CA . GLY A 1 263 ? 0.421 21.599 -4.360 1.00 68.25 263 GLY A CA 1
ATOM 1926 C C . GLY A 1 263 ? 0.168 22.100 -2.936 1.00 68.25 263 GLY A C 1
ATOM 1927 O O . GLY A 1 263 ? 0.747 21.583 -1.980 1.00 68.25 263 GLY A O 1
ATOM 1928 N N . ASP A 1 264 ? -0.704 23.101 -2.809 1.00 79.12 264 ASP A N 1
ATOM 1929 C CA . ASP A 1 264 ? -1.108 23.666 -1.519 1.00 79.12 264 ASP A CA 1
ATOM 1930 C C . ASP A 1 264 ? -1.775 22.600 -0.636 1.00 79.12 264 ASP A C 1
ATOM 1932 O O . ASP A 1 264 ? -2.714 21.915 -1.054 1.00 79.12 264 ASP A O 1
ATOM 1936 N N . ASP A 1 265 ? -1.278 22.452 0.591 1.00 84.75 265 ASP A N 1
ATOM 1937 C CA . ASP A 1 265 ? -1.720 21.391 1.488 1.00 84.75 265 ASP A CA 1
ATOM 1938 C C . ASP A 1 265 ? -3.170 21.560 1.960 1.00 84.75 265 ASP A C 1
ATOM 1940 O O . ASP A 1 265 ? -3.880 20.565 2.093 1.00 84.75 265 ASP A O 1
ATOM 1944 N N . HIS A 1 266 ? -3.645 22.799 2.135 1.00 86.06 266 HIS A N 1
ATOM 1945 C CA . HIS A 1 266 ? -5.030 23.073 2.521 1.00 86.06 266 HIS A CA 1
ATOM 1946 C C . HIS A 1 266 ? -6.003 22.696 1.404 1.00 86.06 266 HIS A C 1
ATOM 1948 O O . HIS A 1 266 ? -7.099 22.199 1.672 1.00 86.06 266 HIS A O 1
ATOM 1954 N N . VAL A 1 267 ? -5.599 22.891 0.145 1.00 88.88 267 VAL A N 1
ATOM 1955 C CA . VAL A 1 267 ? -6.388 22.467 -1.019 1.00 88.88 267 VAL A CA 1
ATOM 1956 C C . VAL A 1 267 ? -6.471 20.943 -1.082 1.00 88.88 267 VAL A C 1
ATOM 1958 O O . VAL A 1 267 ? -7.556 20.400 -1.297 1.00 88.88 267 VAL A O 1
ATOM 1961 N N . VAL A 1 268 ? -5.354 20.245 -0.853 1.00 90.12 268 VAL A N 1
ATOM 1962 C CA . VAL A 1 268 ? -5.338 18.774 -0.811 1.00 90.12 268 VAL A CA 1
ATOM 1963 C C . VAL A 1 268 ? -6.193 18.250 0.342 1.00 90.12 268 VAL A C 1
ATOM 1965 O O . VAL A 1 268 ? -6.993 17.342 0.135 1.00 90.12 268 VAL A O 1
ATOM 1968 N N . ASP A 1 269 ? -6.091 18.854 1.524 1.00 91.06 269 ASP A N 1
ATOM 1969 C CA . ASP A 1 269 ? -6.883 18.494 2.700 1.00 91.06 269 ASP A CA 1
ATOM 1970 C C . ASP A 1 269 ? -8.392 18.652 2.459 1.00 91.06 269 ASP A C 1
ATOM 1972 O O . ASP A 1 269 ? -9.182 17.734 2.688 1.00 91.06 269 ASP A O 1
ATOM 1976 N N . ALA A 1 270 ? -8.804 19.797 1.906 1.00 93.06 270 ALA A N 1
ATOM 1977 C CA . ALA A 1 270 ? -10.194 20.044 1.540 1.00 93.06 270 ALA A CA 1
ATOM 1978 C C . ALA A 1 270 ? -10.698 19.057 0.473 1.00 93.06 270 ALA A C 1
ATOM 1980 O O . ALA A 1 270 ? -11.830 18.572 0.565 1.00 93.06 270 ALA A O 1
ATOM 1981 N N . ALA A 1 271 ? -9.862 18.726 -0.516 1.00 94.06 271 ALA A N 1
ATOM 1982 C CA . ALA A 1 271 ? -10.191 17.734 -1.532 1.00 94.06 271 ALA A CA 1
ATOM 1983 C C . ALA A 1 271 ? -10.343 16.329 -0.931 1.00 94.06 271 ALA A C 1
ATOM 1985 O O . ALA A 1 271 ? -11.316 15.644 -1.245 1.00 94.06 271 ALA A O 1
ATOM 1986 N N . PHE A 1 272 ? -9.438 15.914 -0.039 1.00 95.88 272 PHE A N 1
ATOM 1987 C CA . PHE A 1 272 ? -9.508 14.619 0.641 1.00 95.88 272 PHE A CA 1
ATOM 1988 C C . PHE A 1 272 ? -10.785 14.499 1.469 1.00 95.88 272 PHE A C 1
ATOM 1990 O O . PHE A 1 272 ? -11.521 13.529 1.289 1.00 95.88 272 PHE A O 1
ATOM 1997 N N . ARG A 1 273 ? -11.124 15.525 2.265 1.00 94.94 273 ARG A N 1
ATOM 1998 C CA . ARG A 1 273 ? -12.395 15.571 3.005 1.00 94.94 273 ARG A CA 1
ATOM 1999 C C . ARG A 1 273 ? -13.605 15.420 2.086 1.00 94.94 273 ARG A C 1
ATOM 2001 O O . ARG A 1 273 ? -14.475 14.598 2.352 1.00 94.94 273 ARG A O 1
ATOM 2008 N N . ARG A 1 274 ? -13.653 16.166 0.975 1.00 96.06 274 ARG A N 1
ATOM 2009 C CA . ARG A 1 274 ? -14.766 16.096 0.009 1.00 96.06 274 ARG A CA 1
ATOM 2010 C C . ARG A 1 274 ? -14.895 14.723 -0.659 1.00 96.06 274 ARG A C 1
ATOM 2012 O O . ARG A 1 274 ? -15.994 14.344 -1.052 1.00 96.06 274 ARG A O 1
ATOM 2019 N N . LEU A 1 275 ? -13.785 14.011 -0.832 1.00 96.44 275 LEU A N 1
ATOM 2020 C CA . LEU A 1 275 ? -13.744 12.687 -1.454 1.00 96.44 275 LEU A CA 1
ATOM 2021 C C . LEU A 1 275 ? -13.922 11.539 -0.448 1.00 96.44 275 LEU A C 1
ATOM 2023 O O . LEU A 1 275 ? -13.943 10.387 -0.870 1.00 96.44 275 LEU A O 1
ATOM 2027 N N . GLY A 1 276 ? -14.043 11.828 0.852 1.00 94.56 276 GLY A N 1
ATOM 2028 C CA . GLY A 1 276 ? -14.112 10.799 1.894 1.00 94.56 276 GLY A CA 1
ATOM 2029 C C . GLY A 1 276 ? -12.797 10.037 2.089 1.00 94.56 276 GLY A C 1
ATOM 2030 O O . GLY A 1 276 ? -12.809 8.899 2.551 1.00 94.56 276 GLY A O 1
ATOM 2031 N N . ILE A 1 277 ? -11.663 10.640 1.716 1.00 97.62 277 ILE A N 1
ATOM 2032 C CA . ILE A 1 277 ? -10.330 10.068 1.929 1.00 97.62 277 ILE A CA 1
ATOM 2033 C C . ILE A 1 277 ? -9.903 10.356 3.369 1.00 97.62 277 ILE A C 1
ATOM 2035 O O . ILE A 1 277 ? -9.892 11.507 3.806 1.00 97.62 277 ILE A O 1
ATOM 2039 N N . ILE A 1 278 ? -9.506 9.308 4.089 1.00 95.94 278 ILE A N 1
ATOM 2040 C CA . ILE A 1 278 ? -9.039 9.397 5.472 1.00 95.94 278 ILE A CA 1
ATOM 2041 C C . ILE A 1 278 ? -7.579 9.839 5.449 1.00 95.94 278 ILE A C 1
ATOM 2043 O O . ILE A 1 278 ? -6.682 9.054 5.134 1.00 95.94 278 ILE A O 1
ATOM 2047 N N . ARG A 1 279 ? -7.332 11.113 5.748 1.00 95.50 279 ARG A N 1
ATOM 2048 C CA . ARG A 1 279 ? -5.973 11.644 5.842 1.00 95.50 279 ARG A CA 1
ATOM 2049 C C . ARG A 1 279 ? -5.331 11.237 7.169 1.00 95.50 279 ARG A C 1
ATOM 2051 O O . ARG A 1 279 ? -5.965 11.332 8.211 1.00 95.50 279 ARG A O 1
ATOM 2058 N N . VAL A 1 280 ? -4.069 10.823 7.111 1.00 94.88 280 VAL A N 1
ATOM 2059 C CA . VAL A 1 280 ? -3.225 10.500 8.272 1.00 94.88 280 VAL A CA 1
ATOM 2060 C C . VAL A 1 280 ? -1.887 11.237 8.185 1.00 94.88 280 VAL A C 1
ATOM 2062 O O . VAL A 1 280 ? -1.536 11.776 7.128 1.00 94.88 280 VAL A O 1
ATOM 2065 N N . HIS A 1 281 ? -1.122 11.242 9.277 1.00 91.38 281 HIS A N 1
ATOM 2066 C CA . HIS A 1 281 ? 0.089 12.057 9.416 1.00 91.38 281 HIS A CA 1
ATOM 2067 C C . HIS A 1 281 ? 1.372 11.259 9.678 1.00 91.38 281 HIS A C 1
ATOM 2069 O O . HIS A 1 281 ? 2.459 11.837 9.684 1.00 91.38 281 HIS A O 1
ATOM 2075 N N . SER A 1 282 ? 1.278 9.936 9.812 1.00 91.69 282 SER A N 1
ATOM 2076 C CA . SER A 1 282 ? 2.429 9.042 9.969 1.00 91.69 282 SER A CA 1
ATOM 2077 C C . SER A 1 282 ? 2.257 7.734 9.190 1.00 91.69 282 SER A C 1
ATOM 2079 O O . SER A 1 282 ? 1.147 7.359 8.798 1.00 91.69 282 SER A O 1
ATOM 2081 N N . LEU A 1 283 ? 3.366 7.032 8.926 1.00 91.69 283 LEU A N 1
ATOM 2082 C CA . LEU A 1 283 ? 3.321 5.706 8.292 1.00 91.69 283 LEU A CA 1
ATOM 2083 C C . LEU A 1 283 ? 2.632 4.693 9.212 1.00 91.69 283 LEU A C 1
ATOM 2085 O O . LEU A 1 283 ? 1.906 3.813 8.753 1.00 91.69 283 LEU A O 1
ATOM 2089 N N . GLU A 1 284 ? 2.834 4.842 10.515 1.00 91.69 284 GLU A N 1
ATOM 2090 C CA . GLU A 1 284 ? 2.199 4.055 11.555 1.00 91.69 284 GLU A CA 1
ATOM 2091 C C . GLU A 1 284 ? 0.681 4.215 11.497 1.00 91.69 284 GLU A C 1
ATOM 2093 O O . GLU A 1 284 ? -0.027 3.211 11.426 1.00 91.69 284 GLU A O 1
ATOM 2098 N N . GLU A 1 285 ? 0.177 5.451 11.458 1.00 94.12 285 GLU A N 1
ATOM 2099 C CA . GLU A 1 285 ? -1.254 5.719 11.294 1.00 94.12 285 GLU A CA 1
ATOM 2100 C C . GLU A 1 285 ? -1.785 5.171 9.972 1.00 94.12 285 GLU A C 1
ATOM 2102 O O . GLU A 1 285 ? -2.848 4.551 9.972 1.00 94.12 285 GLU A O 1
ATOM 2107 N N . LEU A 1 286 ? -1.054 5.336 8.863 1.00 96.44 286 LEU A N 1
ATOM 2108 C CA . LEU A 1 286 ? -1.462 4.831 7.549 1.00 96.44 286 LEU A CA 1
ATOM 2109 C C . LEU A 1 286 ? -1.750 3.333 7.601 1.00 96.44 286 LEU A C 1
ATOM 2111 O O . LEU A 1 286 ? -2.831 2.881 7.216 1.00 96.44 286 LEU A O 1
ATOM 2115 N N . ILE A 1 287 ? -0.794 2.565 8.117 1.00 95.88 287 ILE A N 1
ATOM 2116 C CA . ILE A 1 287 ? -0.892 1.112 8.140 1.00 95.88 287 ILE A CA 1
ATOM 2117 C C . ILE A 1 287 ? -1.862 0.632 9.223 1.00 95.88 287 ILE A C 1
ATOM 2119 O O . ILE A 1 287 ? -2.657 -0.271 8.958 1.00 95.88 287 ILE A O 1
ATOM 2123 N N . LEU A 1 288 ? -1.861 1.232 10.418 1.00 94.62 288 LEU A N 1
ATOM 2124 C CA . LEU A 1 288 ? -2.778 0.843 11.496 1.00 94.62 288 LEU A CA 1
ATOM 2125 C C . LEU A 1 288 ? -4.236 1.153 11.153 1.00 94.62 288 LEU A C 1
ATOM 2127 O O . LEU A 1 288 ? -5.093 0.297 11.370 1.00 94.62 288 LEU A O 1
ATOM 2131 N N . THR A 1 289 ? -4.511 2.319 10.571 1.00 94.75 289 THR A N 1
ATOM 2132 C CA . THR A 1 289 ? -5.860 2.716 10.142 1.00 94.75 289 THR A CA 1
ATOM 2133 C C . THR A 1 289 ? -6.349 1.814 9.019 1.00 94.75 289 THR A C 1
ATOM 2135 O O . THR A 1 289 ? -7.453 1.276 9.097 1.00 94.75 289 THR A O 1
ATOM 2138 N N . ALA A 1 290 ? -5.510 1.556 8.011 1.00 96.62 290 ALA A N 1
ATOM 2139 C CA . ALA A 1 290 ? -5.873 0.650 6.928 1.00 96.62 290 ALA A CA 1
ATOM 2140 C C . ALA A 1 290 ? -6.119 -0.782 7.434 1.00 96.62 290 ALA A C 1
ATOM 2142 O O . ALA A 1 290 ? -7.112 -1.413 7.075 1.00 96.62 290 ALA A O 1
ATOM 2143 N N . GLY A 1 291 ? -5.258 -1.284 8.325 1.00 95.06 291 GLY A N 1
ATOM 2144 C CA . GLY A 1 291 ? -5.400 -2.607 8.931 1.00 95.06 291 GLY A CA 1
ATOM 2145 C C . GLY A 1 291 ? -6.585 -2.731 9.895 1.00 95.06 291 GLY A C 1
ATOM 2146 O O . GLY A 1 291 ? -7.104 -3.834 10.089 1.00 95.06 291 GLY A O 1
ATOM 2147 N N . LEU A 1 292 ? -7.021 -1.631 10.511 1.00 91.50 292 LEU A N 1
ATOM 2148 C CA . LEU A 1 292 ? -8.262 -1.572 11.276 1.00 91.50 292 LEU A CA 1
ATOM 2149 C C . LEU A 1 292 ? -9.461 -1.700 10.335 1.00 91.50 292 LEU A C 1
ATOM 2151 O O . LEU A 1 292 ? -10.221 -2.657 10.451 1.00 91.50 292 LEU A O 1
ATOM 2155 N N . LEU A 1 293 ? -9.560 -0.810 9.346 1.00 93.00 293 LEU A N 1
ATOM 2156 C CA . LEU A 1 293 ? -10.648 -0.795 8.366 1.00 93.00 293 LEU A CA 1
ATOM 2157 C C . LEU A 1 293 ? -10.758 -2.115 7.593 1.00 93.00 293 LEU A C 1
ATOM 2159 O O . LEU A 1 293 ? -11.860 -2.562 7.296 1.00 93.00 293 LEU A O 1
ATOM 2163 N N . ALA A 1 294 ? -9.639 -2.787 7.313 1.00 93.56 294 ALA A N 1
ATOM 2164 C CA . ALA A 1 294 ? -9.638 -4.084 6.640 1.00 93.56 294 ALA A CA 1
ATOM 2165 C C . ALA A 1 294 ? -10.302 -5.192 7.474 1.00 93.56 294 ALA A C 1
ATOM 2167 O O . ALA A 1 294 ? -10.824 -6.161 6.920 1.00 93.56 294 ALA A O 1
ATOM 2168 N N . ARG A 1 295 ? -10.286 -5.051 8.806 1.00 89.31 295 ARG A N 1
ATOM 2169 C CA . ARG A 1 295 ? -10.919 -5.980 9.749 1.00 89.31 295 ARG A CA 1
ATOM 2170 C C . ARG A 1 295 ? -12.349 -5.588 10.087 1.00 89.31 295 ARG A C 1
ATOM 2172 O O . ARG A 1 295 ? -13.188 -6.470 10.235 1.00 89.31 295 ARG A O 1
ATOM 2179 N N . THR A 1 296 ? -12.622 -4.296 10.222 1.00 85.50 296 THR A N 1
ATOM 2180 C CA . THR A 1 296 ? -13.897 -3.806 10.760 1.00 85.50 296 THR A CA 1
ATOM 2181 C C . THR A 1 296 ? -14.846 -3.237 9.715 1.00 85.50 296 THR A C 1
ATOM 2183 O O . THR A 1 296 ? -16.037 -3.117 9.990 1.00 85.50 296 THR A O 1
ATOM 2186 N N . GLY A 1 297 ? -14.335 -2.849 8.546 1.00 86.06 297 GLY A N 1
ATOM 2187 C CA . GLY A 1 297 ? -14.996 -1.880 7.676 1.00 86.06 297 GLY A CA 1
ATOM 2188 C C . GLY A 1 297 ? -15.040 -0.477 8.305 1.00 86.06 297 GLY A C 1
ATOM 2189 O O . GLY A 1 297 ? -14.457 -0.259 9.377 1.00 86.06 297 GLY A O 1
ATOM 2190 N N . PRO A 1 298 ? -15.722 0.482 7.652 1.00 78.56 298 PRO A N 1
ATOM 2191 C CA . PRO A 1 298 ? -15.999 1.794 8.227 1.00 78.56 298 PRO A CA 1
ATOM 2192 C C . PRO A 1 298 ? -16.731 1.681 9.570 1.00 78.56 298 PRO A C 1
ATOM 2194 O O . PRO A 1 298 ? -17.650 0.873 9.730 1.00 78.56 298 PRO A O 1
ATOM 2197 N N . LEU A 1 299 ? -16.331 2.500 10.541 1.00 77.69 299 LEU A N 1
ATOM 2198 C CA . LEU A 1 299 ? -16.968 2.535 11.856 1.00 77.69 299 LEU A CA 1
ATOM 2199 C C . LEU A 1 299 ? -18.195 3.469 11.818 1.00 77.69 299 LEU A C 1
ATOM 2201 O O . LEU A 1 299 ? -18.080 4.588 11.318 1.00 77.69 299 LEU A O 1
ATOM 2205 N N . PRO A 1 300 ? -19.373 3.044 12.315 1.00 72.44 300 PRO A N 1
ATOM 2206 C CA . PRO A 1 300 ? -20.549 3.896 12.396 1.00 72.44 300 PRO A CA 1
ATOM 2207 C C . PRO A 1 300 ? -20.474 4.807 13.626 1.00 72.44 300 PRO A C 1
ATOM 2209 O O . PRO A 1 300 ? -20.601 4.345 14.759 1.00 72.44 300 PRO A O 1
ATOM 2212 N N . GLY A 1 301 ? -20.329 6.107 13.380 1.00 80.25 301 GLY A N 1
ATOM 2213 C CA . GLY A 1 301 ? -20.443 7.153 14.396 1.00 80.25 301 GLY A CA 1
ATOM 2214 C C . GLY A 1 301 ? -19.261 7.256 15.375 1.00 80.25 301 GLY A C 1
ATOM 2215 O O . GLY A 1 301 ? -18.315 6.473 15.301 1.00 80.25 301 GLY A O 1
ATOM 2216 N N . PRO A 1 302 ? -19.312 8.240 16.293 1.00 85.12 302 PRO A N 1
ATOM 2217 C CA . PRO A 1 302 ? -18.185 8.600 17.158 1.00 85.12 302 PRO A CA 1
ATOM 2218 C C . PRO A 1 302 ? -18.162 7.865 18.510 1.00 85.12 302 PRO A C 1
ATOM 2220 O O . PRO A 1 302 ? -17.268 8.109 19.313 1.00 85.12 302 PRO A O 1
ATOM 2223 N N . ARG A 1 303 ? -19.144 7.001 18.802 1.00 88.19 303 ARG A N 1
ATOM 2224 C CA . ARG A 1 303 ? -19.316 6.385 20.129 1.00 88.19 303 ARG A CA 1
ATOM 2225 C C . ARG A 1 303 ? -18.470 5.133 20.304 1.00 88.19 303 ARG A C 1
ATOM 2227 O O . ARG A 1 303 ? -18.567 4.211 19.487 1.00 88.19 303 ARG A O 1
ATOM 2234 N N . ILE A 1 304 ? -17.719 5.069 21.402 1.00 88.31 304 ILE A N 1
ATOM 2235 C CA . ILE A 1 304 ? -16.888 3.916 21.745 1.00 88.31 304 ILE A CA 1
ATOM 2236 C C . ILE A 1 304 ? -17.116 3.409 23.178 1.00 88.31 304 ILE A C 1
ATOM 2238 O O . ILE A 1 304 ? -17.266 4.175 24.128 1.00 88.31 304 ILE A O 1
ATOM 2242 N N . GLY A 1 305 ? -17.100 2.087 23.326 1.00 90.50 305 GLY A N 1
ATOM 2243 C CA . GLY A 1 305 ? -16.967 1.362 24.585 1.00 90.50 305 GLY A CA 1
ATOM 2244 C C . GLY A 1 305 ? -15.531 0.887 24.766 1.00 90.50 305 GLY A C 1
ATOM 2245 O O . GLY A 1 305 ? -14.929 0.376 23.822 1.00 90.50 305 GLY A O 1
ATOM 2246 N N . VAL A 1 306 ? -14.964 1.038 25.958 1.00 91.00 306 VAL A N 1
ATOM 2247 C CA . VAL A 1 306 ? -13.556 0.708 26.212 1.00 91.00 306 VAL A CA 1
ATOM 2248 C C . VAL A 1 306 ? -13.446 -0.325 27.325 1.00 91.00 306 VAL A C 1
ATOM 2250 O O . VAL A 1 306 ? -14.089 -0.188 28.360 1.00 91.00 306 VAL A O 1
ATOM 2253 N N . VAL A 1 307 ? -12.609 -1.348 27.123 1.00 91.56 307 VAL A N 1
ATOM 2254 C CA . VAL A 1 307 ? -12.275 -2.348 28.152 1.00 91.56 307 VAL A CA 1
ATOM 2255 C C . VAL A 1 307 ? -10.763 -2.562 28.200 1.00 91.56 307 VAL A C 1
ATOM 2257 O O . VAL A 1 307 ? -10.129 -2.909 27.197 1.00 91.56 307 VAL A O 1
ATOM 2260 N N . THR A 1 308 ? -10.172 -2.386 29.378 1.00 89.31 308 THR A N 1
ATOM 2261 C CA . THR A 1 308 ? -8.728 -2.524 29.611 1.00 89.31 308 THR A CA 1
ATOM 2262 C C . THR A 1 308 ? -8.461 -2.998 31.045 1.00 89.31 308 THR A C 1
ATOM 2264 O O . THR A 1 308 ? -9.251 -2.706 31.928 1.00 89.31 308 THR A O 1
ATOM 2267 N N . PRO A 1 309 ? -7.373 -3.732 31.330 1.00 90.06 309 PRO A N 1
ATOM 2268 C CA . PRO A 1 309 ? -6.989 -4.101 32.699 1.00 90.06 309 PRO A CA 1
ATOM 2269 C C . PRO A 1 309 ? -6.150 -3.015 33.409 1.00 90.06 309 PRO A C 1
ATOM 2271 O O . PRO A 1 309 ? -5.286 -3.337 34.225 1.00 90.06 309 PRO A O 1
ATOM 2274 N N . SER A 1 310 ? -6.274 -1.746 33.005 1.00 88.06 310 SER A N 1
ATOM 2275 C CA . SER A 1 310 ? -5.426 -0.655 33.498 1.00 88.06 310 SER A CA 1
ATOM 2276 C C . SER A 1 310 ? -6.147 0.690 33.485 1.00 88.06 310 SER A C 1
ATOM 2278 O O . SER A 1 310 ? -6.415 1.221 32.407 1.00 88.06 310 SER A O 1
ATOM 2280 N N . GLY A 1 311 ? -6.334 1.282 34.666 1.00 89.56 311 GLY A N 1
ATOM 2281 C CA . GLY A 1 311 ? -6.891 2.625 34.839 1.00 89.56 311 GLY A CA 1
ATOM 2282 C C . GLY A 1 311 ? -6.096 3.726 34.134 1.00 89.56 311 GLY A C 1
ATOM 2283 O O . GLY A 1 311 ? -6.681 4.543 33.436 1.00 89.56 311 GLY A O 1
ATOM 2284 N N . GLY A 1 312 ? -4.759 3.692 34.170 1.00 89.00 312 GLY A N 1
ATOM 2285 C CA . GLY A 1 312 ? -3.948 4.660 33.412 1.00 89.00 312 GLY A CA 1
ATOM 2286 C C . GLY A 1 312 ? -4.156 4.567 31.891 1.00 89.00 312 GLY A C 1
ATOM 2287 O O . GLY A 1 312 ? -4.081 5.566 31.184 1.00 89.00 312 GLY A O 1
ATOM 2288 N N . ALA A 1 313 ? -4.475 3.378 31.362 1.00 87.88 313 ALA A N 1
ATOM 2289 C CA . ALA A 1 313 ? -4.872 3.255 29.960 1.00 87.88 313 ALA A CA 1
ATOM 2290 C C . ALA A 1 313 ? -6.277 3.826 29.703 1.00 87.88 313 ALA A C 1
ATOM 2292 O O . ALA A 1 313 ? -6.501 4.349 28.616 1.00 87.88 313 ALA A O 1
ATOM 2293 N N . CYS A 1 314 ? -7.200 3.752 30.671 1.00 90.38 314 CYS A N 1
ATOM 2294 C CA . CYS A 1 314 ? -8.496 4.430 30.584 1.00 90.38 314 CYS A CA 1
ATOM 2295 C C . CYS A 1 314 ? -8.317 5.943 30.433 1.00 90.38 314 CYS A C 1
ATOM 2297 O O . CYS A 1 314 ? -8.920 6.517 29.534 1.00 90.38 314 CYS A O 1
ATOM 2299 N N . GLU A 1 315 ? -7.458 6.556 31.251 1.00 90.75 315 GLU A N 1
ATOM 2300 C CA . GLU A 1 315 ? -7.159 7.996 31.198 1.00 90.75 315 GLU A CA 1
ATOM 2301 C C . GLU A 1 315 ? -6.579 8.399 29.836 1.00 90.75 315 GLU A C 1
ATOM 2303 O O . GLU A 1 315 ? -7.133 9.262 29.164 1.00 90.75 315 GLU A O 1
ATOM 2308 N N . ILE A 1 316 ? -5.549 7.688 29.354 1.00 88.19 316 ILE A N 1
ATOM 2309 C CA . ILE A 1 316 ? -4.947 7.950 28.032 1.00 88.19 316 ILE A CA 1
ATOM 2310 C C . ILE A 1 316 ? -5.988 7.853 26.906 1.00 88.19 316 ILE A C 1
ATOM 2312 O O . ILE A 1 316 ? -5.959 8.641 25.959 1.00 88.19 316 ILE A O 1
ATOM 2316 N N . ILE A 1 317 ? -6.885 6.864 26.968 1.00 87.62 317 ILE A N 1
ATOM 2317 C CA . ILE A 1 317 ? -7.925 6.679 25.949 1.00 87.62 317 ILE A CA 1
ATOM 2318 C C . ILE A 1 317 ? -8.983 7.780 26.047 1.00 87.62 317 ILE A C 1
ATOM 2320 O O . ILE A 1 317 ? -9.407 8.272 25.005 1.00 87.62 317 ILE A O 1
ATOM 2324 N N . ALA A 1 318 ? -9.392 8.173 27.254 1.00 89.06 318 ALA A N 1
ATOM 2325 C CA . ALA A 1 318 ? -10.366 9.237 27.471 1.00 89.06 318 ALA A CA 1
ATOM 2326 C C . ALA A 1 318 ? -9.845 10.593 26.974 1.00 89.06 318 ALA A C 1
ATOM 2328 O O . ALA A 1 318 ? -10.516 11.226 26.160 1.00 89.06 318 ALA A O 1
ATOM 2329 N N . ASP A 1 319 ? -8.616 10.968 27.346 1.00 89.81 319 ASP A N 1
ATOM 2330 C CA . ASP A 1 319 ? -7.960 12.193 26.870 1.00 89.81 319 ASP A CA 1
ATOM 2331 C C . ASP A 1 319 ? -7.882 12.216 25.340 1.00 89.81 319 ASP A C 1
ATOM 2333 O O . ASP A 1 319 ? -8.172 13.221 24.685 1.00 89.81 319 ASP A O 1
ATOM 2337 N N . ARG A 1 320 ? -7.494 11.083 24.738 1.00 87.19 320 ARG A N 1
ATOM 2338 C CA . ARG 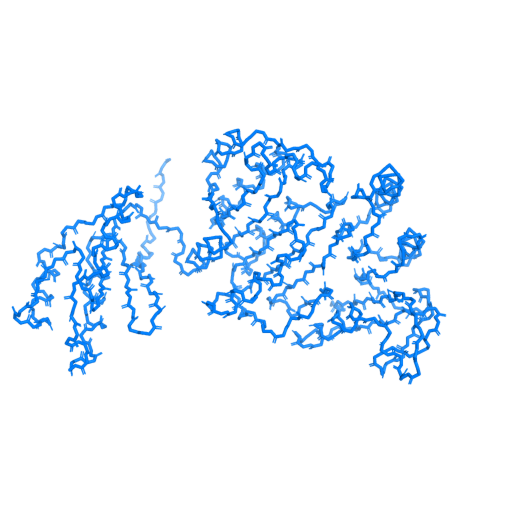A 1 320 ? -7.375 10.986 23.283 1.00 87.19 320 ARG A CA 1
ATOM 2339 C C . ARG A 1 320 ? -8.734 11.017 22.590 1.00 87.19 320 ARG A C 1
ATOM 2341 O O . ARG A 1 320 ? -8.838 11.606 21.519 1.00 87.19 320 ARG A O 1
ATOM 2348 N N . ALA A 1 321 ? -9.753 10.389 23.170 1.00 87.75 321 ALA A N 1
ATOM 2349 C CA . ALA A 1 321 ? -11.109 10.409 22.642 1.00 87.75 321 ALA A CA 1
ATOM 2350 C C . ALA A 1 321 ? -11.666 11.834 22.615 1.00 87.75 321 ALA A C 1
ATOM 2352 O O . ALA A 1 321 ? -12.178 12.248 21.581 1.00 87.75 321 ALA A O 1
ATOM 2353 N N . GLU A 1 322 ? -11.480 12.606 23.688 1.00 88.38 322 GLU A N 1
ATOM 2354 C CA . GLU A 1 322 ? -11.909 14.006 23.745 1.00 88.38 322 GLU A CA 1
ATOM 2355 C C . GLU A 1 322 ? -11.213 14.861 22.673 1.00 88.38 322 GLU A C 1
ATOM 2357 O O . GLU A 1 322 ? -11.878 15.579 21.926 1.00 88.38 322 GLU A O 1
ATOM 2362 N N . GLN A 1 323 ? -9.890 14.725 22.519 1.00 86.38 323 GLN A N 1
ATOM 2363 C CA . GLN A 1 323 ? -9.117 15.445 21.494 1.00 86.38 323 GLN A CA 1
ATOM 2364 C C . GLN A 1 323 ? -9.576 15.149 20.061 1.00 86.38 323 GLN A C 1
ATOM 2366 O O . GLN A 1 323 ? -9.511 16.021 19.196 1.00 86.38 323 GLN A O 1
ATOM 2371 N N . GLU A 1 324 ? -10.013 13.917 19.804 1.00 84.62 324 GLU A N 1
ATOM 2372 C CA . GLU A 1 324 ? -10.451 13.449 18.486 1.00 84.62 324 GLU A CA 1
ATOM 2373 C C . GLU A 1 324 ? -11.975 13.574 18.285 1.00 84.62 324 GLU A C 1
ATOM 2375 O O . GLU A 1 324 ? -12.495 13.192 17.236 1.00 84.62 324 GLU A O 1
ATOM 2380 N N . GLY A 1 325 ? -12.708 14.107 19.273 1.00 87.75 325 GLY A N 1
ATOM 2381 C CA . GLY A 1 325 ? -14.165 14.262 19.221 1.00 87.75 325 GLY A CA 1
ATOM 2382 C C . GLY A 1 325 ? -14.943 12.941 19.264 1.00 87.75 325 GLY A C 1
ATOM 2383 O O . GLY A 1 325 ? -16.058 12.864 18.745 1.00 87.75 325 GLY A O 1
ATOM 2384 N N . LEU A 1 326 ? -14.359 11.891 19.844 1.00 88.75 326 LEU A N 1
ATOM 2385 C CA . LEU A 1 326 ? -15.026 10.617 20.108 1.00 88.75 326 LEU A CA 1
ATOM 2386 C C . LEU A 1 326 ? -15.830 10.690 21.411 1.00 88.75 326 LEU A C 1
ATOM 2388 O O . LEU A 1 326 ? -15.426 11.313 22.389 1.00 88.75 326 LEU A O 1
ATOM 2392 N N . GLU A 1 327 ? -16.966 10.000 21.439 1.00 90.88 327 GLU A N 1
ATOM 2393 C CA . GLU A 1 327 ? -17.861 9.940 22.593 1.00 90.88 327 GLU A CA 1
ATOM 2394 C C . GLU A 1 327 ? -17.633 8.637 23.371 1.00 90.88 327 GLU A C 1
ATOM 2396 O O . GLU A 1 327 ? -17.704 7.548 22.799 1.00 90.88 327 GLU A O 1
ATOM 2401 N N . ILE A 1 328 ? -17.444 8.728 24.690 1.00 91.31 328 ILE A N 1
ATOM 2402 C CA . ILE A 1 328 ? -17.366 7.571 25.597 1.00 91.31 328 ILE A CA 1
ATOM 2403 C C . ILE A 1 328 ? -18.595 7.591 26.526 1.00 91.31 328 ILE A C 1
ATOM 2405 O O . ILE A 1 328 ? -18.502 8.020 27.675 1.00 91.31 328 ILE A O 1
ATOM 2409 N N . PRO A 1 329 ? -19.792 7.216 26.032 1.00 92.62 329 PRO A N 1
ATOM 2410 C CA . PRO A 1 329 ? -21.013 7.270 26.831 1.00 92.62 329 PRO A CA 1
ATOM 2411 C C . PRO A 1 329 ? -21.022 6.196 27.923 1.00 92.62 329 PRO A C 1
ATOM 2413 O O . PRO A 1 329 ? -20.419 5.133 27.767 1.00 92.62 329 PRO A O 1
ATOM 2416 N N . ALA A 1 330 ? -21.769 6.443 28.999 1.00 94.94 330 ALA A N 1
ATOM 2417 C CA . ALA A 1 330 ? -22.041 5.421 30.005 1.00 94.94 330 ALA A CA 1
ATOM 2418 C C . ALA A 1 330 ? -22.700 4.183 29.371 1.00 94.94 330 ALA A C 1
ATOM 2420 O O . ALA A 1 330 ? -23.511 4.307 28.449 1.00 94.94 330 ALA A O 1
ATOM 2421 N N . PHE A 1 331 ? -22.356 3.001 29.887 1.00 94.38 331 PHE A N 1
ATOM 2422 C CA . PHE A 1 331 ? -22.972 1.742 29.473 1.00 94.38 331 PHE A CA 1
ATOM 2423 C C . PHE A 1 331 ? -24.473 1.720 29.769 1.00 94.38 331 PHE A C 1
ATOM 2425 O O . PHE A 1 331 ? -24.963 2.394 30.680 1.00 94.38 331 PHE A O 1
ATOM 2432 N N . ALA A 1 332 ? -25.215 0.926 28.997 1.00 94.19 332 ALA A N 1
ATOM 2433 C CA . ALA A 1 332 ? -26.627 0.705 29.262 1.00 94.19 332 ALA A CA 1
ATOM 2434 C C . ALA A 1 332 ? -26.815 -0.003 30.619 1.00 94.19 332 ALA A C 1
ATOM 2436 O O . ALA A 1 332 ? -26.007 -0.868 30.964 1.00 94.19 332 ALA A O 1
ATOM 2437 N N . PRO A 1 333 ? -27.915 0.257 31.356 1.00 94.81 333 PRO A N 1
ATOM 2438 C CA . PRO A 1 333 ? -28.139 -0.347 32.674 1.00 94.81 333 PRO A CA 1
ATOM 2439 C C . PRO A 1 333 ? -28.026 -1.879 32.698 1.00 94.81 333 PRO A C 1
ATOM 2441 O O . PRO A 1 333 ? -27.498 -2.444 33.650 1.00 94.81 333 PRO A O 1
ATOM 2444 N N . ALA A 1 334 ? -28.471 -2.554 31.631 1.00 93.94 334 ALA A N 1
ATOM 2445 C CA . ALA A 1 334 ? -28.365 -4.008 31.502 1.00 93.94 334 ALA A CA 1
ATOM 2446 C C . ALA A 1 334 ? -26.907 -4.496 31.405 1.00 93.94 334 ALA A C 1
ATOM 2448 O O . ALA A 1 334 ? -26.557 -5.516 31.996 1.00 93.94 334 ALA A O 1
ATOM 2449 N N . THR A 1 335 ? -26.053 -3.765 30.688 1.00 94.06 335 THR A N 1
ATOM 2450 C CA . THR A 1 335 ? -24.623 -4.077 30.575 1.00 94.06 335 THR A CA 1
ATOM 2451 C C . THR A 1 335 ? -23.904 -3.778 31.879 1.00 94.06 335 THR A C 1
ATOM 2453 O O . THR A 1 335 ? -23.090 -4.587 32.310 1.00 94.06 335 THR A O 1
ATOM 2456 N N . THR A 1 336 ? -24.224 -2.654 32.530 1.00 95.12 336 THR A N 1
ATOM 2457 C CA . THR A 1 336 ? -23.678 -2.309 33.849 1.00 95.12 336 THR A CA 1
ATOM 2458 C C . THR A 1 336 ? -23.955 -3.427 34.852 1.00 95.12 336 THR A C 1
ATOM 2460 O O . THR A 1 336 ? -23.007 -3.953 35.425 1.00 95.12 336 THR A O 1
ATOM 2463 N N . ALA A 1 337 ? -25.207 -3.886 34.962 1.00 93.62 337 ALA A N 1
ATOM 2464 C CA . ALA A 1 337 ? -25.575 -4.991 35.851 1.00 93.62 337 ALA A CA 1
ATOM 2465 C C . ALA A 1 337 ? -24.805 -6.291 35.533 1.00 93.62 337 ALA A C 1
ATOM 2467 O O . ALA A 1 337 ? -24.275 -6.946 36.426 1.00 93.62 337 ALA A O 1
ATOM 2468 N N . GLN A 1 338 ? -24.666 -6.642 34.248 1.00 92.94 338 GLN A N 1
ATOM 2469 C CA . GLN A 1 338 ? -23.894 -7.820 33.830 1.00 92.94 338 GLN A CA 1
ATOM 2470 C C . GLN A 1 338 ? -22.397 -7.710 34.179 1.00 92.94 338 GLN A C 1
ATOM 2472 O O . GLN A 1 338 ? -21.737 -8.710 34.490 1.00 92.94 338 GLN A O 1
ATOM 2477 N N . LEU A 1 339 ? -21.831 -6.508 34.067 1.00 93.00 339 LEU A N 1
ATOM 2478 C CA . LEU A 1 339 ? -20.433 -6.244 34.386 1.00 93.00 339 LEU A CA 1
ATOM 2479 C C . LEU A 1 339 ? -20.192 -6.279 35.897 1.00 93.00 339 LEU A C 1
ATOM 2481 O O . LEU A 1 339 ? -19.192 -6.863 36.303 1.00 93.00 339 LEU A O 1
ATOM 2485 N N . GLU A 1 340 ? -21.106 -5.739 36.706 1.00 93.12 340 GLU A N 1
ATOM 2486 C CA . GLU A 1 340 ? -21.048 -5.771 38.178 1.00 93.12 340 GLU A CA 1
ATOM 2487 C C . GLU A 1 340 ? -21.015 -7.205 38.726 1.00 93.12 340 GLU A C 1
ATOM 2489 O O . GLU A 1 340 ? -20.268 -7.486 39.656 1.00 93.12 340 GLU A O 1
ATOM 2494 N N . GLU A 1 341 ? -21.727 -8.148 38.100 1.00 90.12 341 GLU A N 1
ATOM 2495 C CA . GLU A 1 341 ? -21.639 -9.579 38.446 1.00 90.12 341 GLU A CA 1
ATOM 2496 C C . GLU A 1 341 ? -20.277 -10.209 38.100 1.00 90.12 341 GLU A C 1
ATOM 2498 O O . GLU A 1 341 ? -19.922 -11.284 38.590 1.00 90.12 341 GLU A O 1
ATOM 2503 N N . SER A 1 342 ? -19.529 -9.588 37.186 1.00 85.06 342 SER A N 1
ATOM 2504 C CA . SER A 1 342 ? -18.311 -10.157 36.612 1.00 85.06 342 SER A CA 1
ATOM 2505 C C . SER A 1 342 ? -17.033 -9.595 37.221 1.00 85.06 342 SER A C 1
ATOM 2507 O O . SER A 1 342 ? -16.055 -10.342 37.319 1.00 85.06 342 SER A O 1
ATOM 2509 N N . VAL A 1 343 ? -17.013 -8.305 37.565 1.00 87.56 343 VAL A N 1
ATOM 2510 C CA . VAL A 1 343 ? -15.834 -7.612 38.097 1.00 87.56 343 VAL A CA 1
ATOM 2511 C C . VAL A 1 343 ? -15.755 -7.729 39.628 1.00 87.56 343 VAL A C 1
ATOM 2513 O O . VAL A 1 343 ? -16.771 -7.941 40.282 1.00 87.56 343 VAL A O 1
ATOM 2516 N N . PRO A 1 344 ? -14.560 -7.611 40.233 1.00 84.62 344 PRO A N 1
ATOM 2517 C CA . PRO A 1 344 ? -14.428 -7.574 41.689 1.00 84.62 344 PRO A CA 1
ATOM 2518 C C . PRO A 1 344 ? -15.154 -6.375 42.311 1.00 84.62 344 PRO A C 1
ATOM 2520 O O . PRO A 1 344 ? -15.213 -5.316 41.699 1.00 84.62 344 PRO A O 1
ATOM 2523 N N . GLU A 1 345 ? -15.584 -6.499 43.569 1.00 84.25 345 GLU A N 1
ATOM 2524 C CA . GLU A 1 345 ? -16.317 -5.450 44.307 1.00 84.25 345 GLU A CA 1
ATOM 2525 C C . GLU A 1 345 ? -15.571 -4.104 44.388 1.00 84.25 345 GLU A C 1
ATOM 2527 O O . GLU A 1 345 ? -16.181 -3.044 44.468 1.00 84.25 345 GLU A O 1
ATOM 2532 N N . PHE A 1 346 ? -14.237 -4.128 44.334 1.00 82.44 346 PHE A N 1
ATOM 2533 C CA . PHE A 1 346 ? -13.406 -2.921 44.350 1.00 82.44 346 PHE A CA 1
ATOM 2534 C C . PHE A 1 346 ? -13.247 -2.247 42.975 1.00 82.44 346 PHE A C 1
ATOM 2536 O O . PHE A 1 346 ? -12.594 -1.207 42.889 1.00 82.44 346 PHE A O 1
ATOM 2543 N N . ALA A 1 347 ? -13.756 -2.845 41.895 1.00 87.19 347 ALA A N 1
ATOM 2544 C CA . ALA A 1 347 ? -13.673 -2.289 40.550 1.00 87.19 347 ALA A CA 1
ATOM 2545 C C . ALA A 1 347 ? -14.901 -1.422 40.241 1.00 87.19 347 ALA A C 1
ATOM 2547 O O . ALA A 1 347 ? -16.038 -1.808 40.502 1.00 87.19 347 ALA A O 1
ATOM 2548 N N . THR A 1 348 ? -14.677 -0.261 39.628 1.00 88.38 348 THR A N 1
ATOM 2549 C CA . THR A 1 348 ? -15.760 0.636 39.210 1.00 88.38 348 THR A CA 1
ATOM 2550 C C . THR A 1 348 ? -16.248 0.264 37.814 1.00 88.38 348 THR A C 1
ATOM 2552 O O . THR A 1 348 ? -15.487 0.332 36.846 1.00 88.38 348 THR A O 1
ATOM 2555 N N . VAL A 1 349 ? -17.534 -0.073 37.685 1.00 93.06 349 VAL A N 1
ATOM 2556 C CA . VAL A 1 349 ? -18.167 -0.301 36.380 1.00 93.06 349 VAL A CA 1
ATOM 2557 C C . VAL A 1 349 ? -18.551 1.036 35.751 1.00 93.06 349 VAL A C 1
ATOM 2559 O O . VAL A 1 349 ? -19.556 1.650 36.096 1.00 93.06 349 VAL A O 1
ATOM 2562 N N . GLN A 1 350 ? -17.734 1.488 34.806 1.00 93.25 350 GLN A N 1
ATOM 2563 C CA . GLN A 1 350 ? -17.967 2.685 33.998 1.00 93.25 350 GLN A CA 1
ATOM 2564 C C . GLN A 1 350 ? -17.322 2.524 32.619 1.00 93.25 350 GLN A C 1
ATOM 2566 O O . GLN A 1 350 ? -16.591 1.563 32.393 1.00 93.25 350 GLN A O 1
ATOM 2571 N N . ASN A 1 351 ? -17.578 3.457 31.702 1.00 93.19 351 ASN A N 1
ATOM 2572 C CA . ASN A 1 351 ? -16.889 3.527 30.416 1.00 93.19 351 ASN A CA 1
ATOM 2573 C C . ASN A 1 351 ? -15.919 4.722 30.448 1.00 93.19 351 ASN A C 1
ATOM 2575 O O . ASN A 1 351 ? -16.398 5.845 30.611 1.00 93.19 351 ASN A O 1
ATOM 2579 N N . PRO A 1 352 ? -14.594 4.529 30.305 1.00 93.62 352 PRO A N 1
ATOM 2580 C CA . PRO A 1 352 ? -13.872 3.268 30.075 1.00 93.62 352 PRO A CA 1
ATOM 2581 C C . PRO A 1 352 ? -13.883 2.275 31.250 1.00 93.62 352 PRO A C 1
ATOM 2583 O O . PRO A 1 352 ? -13.746 2.678 32.403 1.00 93.62 352 PRO A O 1
ATOM 2586 N N . LEU A 1 353 ? -13.963 0.972 30.951 1.00 93.44 353 LEU A N 1
ATOM 2587 C CA . LEU A 1 353 ? -13.972 -0.096 31.956 1.00 93.44 353 LEU A CA 1
ATOM 2588 C C . LEU A 1 353 ? -12.558 -0.576 32.292 1.00 93.44 353 LEU A C 1
ATOM 2590 O O . LEU A 1 353 ? -11.886 -1.170 31.439 1.00 93.44 353 LEU A O 1
ATOM 2594 N N . ASP A 1 354 ? -12.158 -0.404 33.555 1.00 92.94 354 ASP A N 1
ATOM 2595 C CA . ASP A 1 354 ? -10.962 -1.028 34.125 1.00 92.94 354 ASP A CA 1
ATOM 2596 C C . ASP A 1 354 ? -11.305 -2.368 34.798 1.00 92.94 354 ASP A C 1
ATOM 2598 O O . ASP A 1 354 ? -11.850 -2.406 35.899 1.00 92.94 354 ASP A O 1
ATOM 2602 N N . VAL A 1 355 ? -10.955 -3.487 34.157 1.00 91.31 355 VAL A N 1
ATOM 2603 C CA . VAL A 1 355 ? -11.100 -4.833 34.756 1.00 91.31 355 VAL A CA 1
ATOM 2604 C C . VAL A 1 355 ? -9.970 -5.183 35.732 1.00 91.31 355 VAL A C 1
ATOM 2606 O O . VAL A 1 355 ? -9.964 -6.268 36.319 1.00 91.31 355 VAL A O 1
ATOM 2609 N N . THR A 1 356 ? -9.037 -4.251 35.944 1.00 89.56 356 THR A N 1
ATOM 2610 C CA . THR A 1 356 ? -7.909 -4.290 36.879 1.00 89.56 356 THR A CA 1
ATOM 2611 C C . THR A 1 356 ? -6.896 -5.406 36.597 1.00 89.56 356 THR A C 1
ATOM 2613 O O . THR A 1 356 ? -7.032 -6.211 35.670 1.00 89.56 356 THR A O 1
ATOM 2616 N N . GLY A 1 357 ? -5.873 -5.509 37.452 1.00 87.94 357 GLY A N 1
ATOM 2617 C CA . GLY A 1 357 ? -4.958 -6.654 37.486 1.00 87.94 357 GLY A CA 1
ATOM 2618 C C . GLY A 1 357 ? -5.627 -7.984 37.862 1.00 87.94 357 GLY A C 1
ATOM 2619 O O . GLY A 1 357 ? -4.997 -9.034 37.724 1.00 87.94 357 GLY A O 1
ATOM 2620 N N . TYR A 1 358 ? -6.899 -7.978 38.283 1.00 89.50 358 TYR A N 1
ATOM 2621 C CA . TYR A 1 358 ? -7.647 -9.187 38.635 1.00 89.50 358 TYR A CA 1
ATOM 2622 C C . TYR A 1 358 ? -7.791 -10.172 37.469 1.00 89.50 358 TYR A C 1
ATOM 2624 O O . TYR A 1 358 ? -7.978 -11.363 37.696 1.00 89.50 358 TYR A O 1
ATOM 2632 N N . VAL A 1 359 ? -7.580 -9.727 36.225 1.00 89.44 359 VAL A N 1
ATOM 2633 C CA . VAL A 1 359 ? -7.458 -10.614 35.053 1.00 89.44 359 VAL A CA 1
ATOM 2634 C C . VAL A 1 359 ? -6.351 -11.676 35.184 1.00 89.44 359 VAL A C 1
ATOM 2636 O O . VAL A 1 359 ? -6.342 -12.654 34.437 1.00 89.44 359 VAL A O 1
ATOM 2639 N N . LEU A 1 360 ? -5.399 -11.505 36.112 1.00 88.44 360 LEU A N 1
ATOM 2640 C CA . LEU A 1 360 ? -4.398 -12.524 36.449 1.00 88.44 360 LEU A CA 1
ATOM 2641 C C . LEU A 1 360 ? -4.950 -13.622 37.368 1.00 88.44 360 LEU A C 1
ATOM 2643 O O . LEU A 1 360 ? -4.467 -14.753 37.303 1.00 88.44 360 LEU A O 1
ATOM 2647 N N . VAL A 1 361 ? -5.948 -13.292 38.193 1.00 90.75 361 VAL A N 1
ATOM 2648 C CA . VAL A 1 361 ? -6.660 -14.221 39.081 1.00 90.75 361 VAL A CA 1
ATOM 2649 C C . VAL A 1 361 ? -7.770 -14.921 38.301 1.00 90.75 361 VAL A C 1
ATOM 2651 O O . VAL A 1 361 ? -7.797 -16.147 38.237 1.00 90.75 361 VAL A O 1
ATOM 2654 N N . ASP A 1 362 ? -8.624 -14.151 37.625 1.00 90.81 362 ASP A N 1
ATOM 2655 C CA . ASP A 1 362 ? -9.626 -14.663 36.694 1.00 90.81 362 ASP A CA 1
ATOM 2656 C C . ASP A 1 362 ? -9.256 -14.329 35.245 1.00 90.81 362 ASP A C 1
ATOM 2658 O O . ASP A 1 362 ? -9.551 -13.258 34.709 1.00 90.81 362 ASP A O 1
ATOM 2662 N N . ARG A 1 363 ? -8.671 -15.318 34.567 1.00 88.56 363 ARG A N 1
ATOM 2663 C CA . ARG A 1 363 ? -8.257 -15.205 33.162 1.00 88.56 363 ARG A CA 1
ATOM 2664 C C . ARG A 1 363 ? -9.422 -15.069 32.177 1.00 88.56 363 ARG A C 1
ATOM 2666 O O . ARG A 1 363 ? -9.186 -14.748 31.013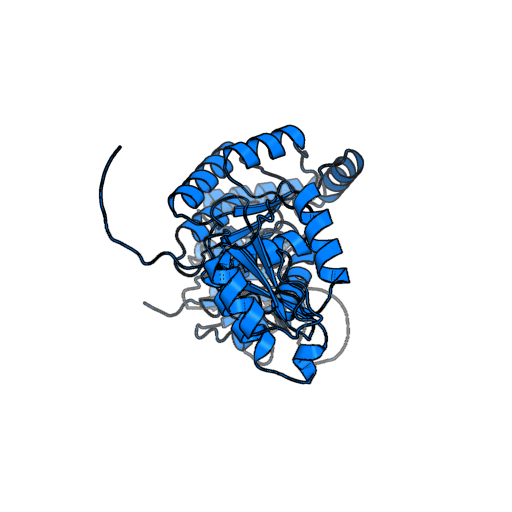 1.00 88.56 363 ARG A O 1
ATOM 2673 N N . THR A 1 364 ? -10.660 -15.317 32.603 1.00 90.62 364 THR A N 1
ATOM 2674 C CA . THR A 1 364 ? -11.857 -15.194 31.757 1.00 90.62 364 THR A CA 1
ATOM 2675 C C . THR A 1 364 ? -12.475 -13.799 31.803 1.00 90.62 364 THR A C 1
ATOM 2677 O O . THR A 1 364 ? -13.192 -13.432 30.869 1.00 90.62 364 THR A O 1
ATOM 2680 N N . LEU A 1 365 ? -12.174 -13.011 32.843 1.00 90.94 365 LEU A N 1
ATOM 2681 C CA . LEU A 1 365 ? -12.802 -11.718 33.116 1.00 90.94 365 LEU A CA 1
ATOM 2682 C C . LEU A 1 365 ? -12.754 -10.778 31.910 1.00 90.94 365 LEU A C 1
ATOM 2684 O O . LEU A 1 365 ? -13.781 -10.260 31.481 1.00 90.94 365 LEU A O 1
ATOM 2688 N N . LEU A 1 366 ? -11.575 -10.619 31.306 1.00 88.81 366 LEU A N 1
ATOM 2689 C CA . LEU A 1 366 ? -11.399 -9.731 30.158 1.00 88.81 366 LEU A CA 1
ATOM 2690 C C . LEU A 1 366 ? -12.276 -10.149 28.969 1.00 88.81 366 LEU A C 1
ATOM 2692 O O . LEU A 1 366 ? -12.899 -9.304 28.335 1.00 88.81 366 LEU A O 1
ATOM 2696 N N . ALA A 1 367 ? -12.366 -11.448 28.678 1.00 88.75 367 ALA A N 1
ATOM 2697 C CA . ALA A 1 367 ? -13.194 -11.948 27.583 1.00 88.75 367 ALA A CA 1
ATOM 2698 C C . ALA A 1 367 ? -14.695 -11.761 27.863 1.00 88.75 367 ALA A C 1
ATOM 2700 O O . ALA A 1 367 ? -15.443 -11.385 26.958 1.00 88.75 367 ALA A O 1
ATOM 2701 N N . ARG A 1 368 ? -15.134 -11.986 29.110 1.00 91.00 368 ARG A N 1
ATOM 2702 C CA . ARG A 1 368 ? -16.524 -11.759 29.537 1.00 91.00 368 ARG A CA 1
ATOM 2703 C C . ARG A 1 368 ? -16.897 -10.277 29.445 1.00 91.00 368 ARG A C 1
ATOM 2705 O O . ARG A 1 368 ? -17.914 -9.958 28.834 1.00 91.00 368 ARG A O 1
ATOM 2712 N N . ALA A 1 369 ? -16.038 -9.387 29.942 1.00 91.12 369 ALA A N 1
ATOM 2713 C CA . ALA A 1 369 ? -16.231 -7.940 29.876 1.00 91.12 369 ALA A CA 1
ATOM 2714 C C . ALA A 1 369 ? -16.277 -7.423 28.429 1.00 91.12 369 ALA A C 1
ATOM 2716 O O . ALA A 1 369 ? -17.198 -6.700 28.060 1.00 91.12 369 ALA A O 1
ATOM 2717 N N . LEU A 1 370 ? -15.343 -7.861 27.573 1.00 89.06 370 LEU A N 1
ATOM 2718 C CA . LEU A 1 370 ? -15.362 -7.524 26.145 1.00 89.06 370 LEU A CA 1
ATOM 2719 C C . LEU A 1 370 ? -16.661 -7.985 25.472 1.00 89.06 370 LEU A C 1
ATOM 2721 O O . LEU A 1 370 ? -17.201 -7.262 24.643 1.00 89.06 370 LEU A O 1
ATOM 2725 N N . LYS A 1 371 ? -17.180 -9.170 25.823 1.00 88.25 371 LYS A N 1
ATOM 2726 C CA . LYS A 1 371 ? -18.439 -9.689 25.272 1.00 88.25 371 LYS A CA 1
ATOM 2727 C C . LYS A 1 371 ? -19.653 -8.872 25.723 1.00 88.25 371 LYS A C 1
ATOM 2729 O O . LYS A 1 371 ? -20.524 -8.624 24.895 1.00 88.25 371 LYS A O 1
ATOM 2734 N N . ALA A 1 372 ? -19.704 -8.468 26.993 1.00 90.31 372 ALA A N 1
ATOM 2735 C CA . ALA A 1 372 ? -20.771 -7.621 27.524 1.00 90.31 372 ALA A CA 1
ATOM 2736 C C . ALA A 1 372 ? -20.776 -6.251 26.829 1.00 90.31 372 ALA A C 1
ATOM 2738 O O . ALA A 1 372 ? -21.778 -5.865 26.236 1.00 90.31 372 ALA A O 1
ATOM 2739 N N . VAL A 1 373 ? -19.625 -5.571 26.778 1.00 89.75 373 VAL A N 1
ATOM 2740 C CA . VAL A 1 373 ? -19.520 -4.247 26.142 1.00 89.75 373 VAL A CA 1
ATOM 2741 C C . VAL A 1 373 ? -19.708 -4.321 24.619 1.00 89.75 373 VAL A C 1
ATOM 2743 O O . VAL A 1 373 ? -20.298 -3.423 24.034 1.00 89.75 373 VAL A O 1
ATOM 2746 N N . ALA A 1 374 ? -19.295 -5.406 23.950 1.00 84.44 374 ALA A N 1
ATOM 2747 C CA . ALA A 1 374 ? -19.576 -5.602 22.521 1.00 84.44 374 ALA A CA 1
ATOM 2748 C C . ALA A 1 374 ? -21.076 -5.737 22.193 1.00 84.44 374 ALA A C 1
ATOM 2750 O O . ALA A 1 374 ? -21.459 -5.531 21.040 1.00 84.44 374 ALA A O 1
ATOM 2751 N N . ALA A 1 375 ? -21.895 -6.148 23.165 1.00 86.81 375 ALA A N 1
ATOM 2752 C CA . ALA A 1 375 ? -23.344 -6.276 23.027 1.00 86.81 375 ALA A CA 1
ATOM 2753 C C . ALA A 1 375 ? -24.102 -5.007 23.456 1.00 86.81 375 ALA A C 1
ATOM 2755 O O . ALA A 1 375 ? -25.308 -4.917 23.227 1.00 86.81 375 ALA A O 1
ATOM 2756 N N . ASP A 1 376 ? -23.411 -4.043 24.064 1.00 87.44 376 ASP A N 1
ATOM 2757 C CA . ASP A 1 376 ? -23.998 -2.798 24.537 1.00 87.44 376 ASP A CA 1
ATOM 2758 C C . ASP A 1 376 ? -24.358 -1.863 23.358 1.00 87.44 376 ASP A C 1
ATOM 2760 O O . ASP A 1 376 ? -23.623 -1.800 22.366 1.00 87.44 376 ASP A O 1
ATOM 2764 N N . PRO A 1 377 ? -25.466 -1.100 23.435 1.00 82.94 377 PRO A N 1
ATOM 2765 C CA . PRO A 1 377 ? -25.755 -0.020 22.490 1.00 82.94 377 PRO A CA 1
ATOM 2766 C C . PRO A 1 377 ? -24.732 1.144 22.461 1.00 82.94 377 PRO A C 1
ATOM 2768 O O . PRO A 1 377 ? -24.878 2.023 21.605 1.00 82.94 377 PRO A O 1
ATOM 2771 N N . VAL A 1 378 ? -23.707 1.185 23.326 1.00 70.19 378 VAL A N 1
ATOM 2772 C CA . VAL A 1 378 ? -22.600 2.164 23.345 1.00 70.19 378 VAL A CA 1
ATOM 2773 C C . VAL A 1 378 ? -21.649 2.019 22.145 1.00 70.19 378 VAL A C 1
ATOM 2775 O O . VAL A 1 378 ? -20.446 1.827 22.275 1.00 70.19 378 VAL A O 1
ATOM 2778 N N . GLY A 1 379 ? -22.159 2.136 20.922 1.00 64.56 379 GLY A N 1
ATOM 2779 C CA . GLY A 1 379 ? -21.316 2.202 19.725 1.00 64.56 379 GLY A CA 1
ATOM 2780 C C . GLY A 1 379 ? -20.353 1.010 19.559 1.00 64.56 379 GLY A C 1
ATOM 2781 O O . GLY A 1 379 ? -20.780 -0.142 19.553 1.00 64.56 379 GLY A O 1
ATOM 2782 N N . ARG A 1 380 ? -19.062 1.260 19.293 1.00 68.44 380 ARG A N 1
ATOM 2783 C CA . ARG A 1 380 ? -18.052 0.223 18.961 1.00 68.44 380 ARG A CA 1
ATOM 2784 C C . ARG A 1 380 ? -17.074 -0.042 20.110 1.00 68.44 380 ARG A C 1
ATOM 2786 O O . ARG A 1 380 ? -16.748 0.867 20.852 1.00 68.44 380 ARG A O 1
ATOM 2793 N N . LEU A 1 381 ? -16.539 -1.262 20.223 1.00 63.03 381 LEU A N 1
ATOM 2794 C CA . LEU A 1 381 ? -15.630 -1.657 21.307 1.00 63.03 381 LEU A CA 1
ATOM 2795 C C . LEU A 1 381 ? -14.152 -1.454 20.937 1.00 63.03 381 LEU A C 1
ATOM 2797 O O . LEU A 1 381 ? -13.660 -2.033 19.967 1.00 63.03 381 LEU A O 1
ATOM 2801 N N . VAL A 1 382 ? -13.406 -0.749 21.784 1.00 60.03 382 VAL A N 1
ATOM 2802 C CA . VAL A 1 382 ? -11.939 -0.726 21.804 1.00 60.03 382 VAL A CA 1
ATOM 2803 C C . VAL A 1 382 ? -11.453 -1.511 23.026 1.00 60.03 382 VAL A C 1
ATOM 2805 O O . VAL A 1 382 ? -11.610 -1.092 24.168 1.00 60.03 382 VAL A O 1
ATOM 2808 N N . GLY A 1 383 ? -10.858 -2.678 22.797 1.00 53.50 383 GLY A N 1
ATOM 2809 C CA . GLY A 1 383 ? -10.298 -3.546 23.830 1.00 53.50 383 GLY A CA 1
ATOM 2810 C C . GLY A 1 383 ? -8.773 -3.606 23.773 1.00 53.50 383 GLY A C 1
ATOM 2811 O O . GLY A 1 383 ? -8.185 -3.744 22.699 1.00 53.50 383 GLY A O 1
ATOM 2812 N N . ARG A 1 384 ? -8.099 -3.571 24.924 1.00 46.72 384 ARG A N 1
ATOM 2813 C CA . ARG A 1 384 ? -6.662 -3.888 25.020 1.00 46.72 384 ARG A CA 1
ATOM 2814 C C . ARG A 1 384 ? -6.483 -5.252 25.679 1.00 46.72 384 ARG A C 1
ATOM 2816 O O . ARG A 1 384 ? -6.846 -5.431 26.837 1.00 46.72 384 ARG A O 1
ATOM 2823 N N . LEU A 1 385 ? -5.882 -6.208 24.968 1.00 42.66 385 LEU A N 1
ATOM 2824 C CA . LEU A 1 385 ? -5.417 -7.449 25.587 1.00 42.66 385 LEU A CA 1
ATOM 2825 C C . LEU A 1 385 ? -4.065 -7.218 26.272 1.00 42.66 385 LEU A C 1
ATOM 2827 O O . LEU A 1 385 ? -3.211 -6.473 25.775 1.00 42.66 385 LEU A O 1
ATOM 2831 N N . ALA A 1 386 ? -3.837 -7.916 27.385 1.00 36.16 386 ALA A N 1
ATOM 2832 C CA . ALA A 1 386 ? -2.493 -8.084 27.929 1.00 36.16 386 ALA A CA 1
ATOM 2833 C C . ALA A 1 386 ? -1.546 -8.582 26.812 1.00 36.16 386 ALA A C 1
ATOM 2835 O O . ALA A 1 386 ? -1.963 -9.387 25.977 1.00 36.16 386 ALA A O 1
ATOM 2836 N N . HIS A 1 387 ? -0.285 -8.127 26.812 1.00 39.50 387 HIS A N 1
ATOM 2837 C CA . HIS A 1 387 ? 0.745 -8.325 25.763 1.00 39.50 387 HIS A CA 1
ATOM 2838 C C . HIS A 1 387 ? 0.709 -7.353 24.561 1.00 39.50 387 HIS A C 1
ATOM 2840 O O . HIS A 1 387 ? 1.237 -7.659 23.494 1.00 39.50 387 HIS A O 1
ATOM 2846 N N . GLY A 1 388 ? 0.130 -6.155 24.715 1.00 37.41 388 GLY A N 1
ATOM 2847 C CA . GLY A 1 388 ? 0.323 -5.052 23.756 1.00 37.41 388 GLY A CA 1
ATOM 2848 C C . GLY A 1 388 ? -0.472 -5.161 22.449 1.00 37.41 388 GLY A C 1
ATOM 2849 O O . GLY A 1 388 ? -0.194 -4.426 21.503 1.00 37.41 388 GLY A O 1
ATOM 2850 N N . ARG A 1 389 ? -1.470 -6.052 22.384 1.00 37.06 389 ARG A N 1
ATOM 2851 C CA . ARG A 1 389 ? -2.380 -6.180 21.237 1.00 37.06 389 ARG A CA 1
ATOM 2852 C C . ARG A 1 389 ? -3.694 -5.450 21.510 1.00 37.06 389 ARG A C 1
ATOM 2854 O O . ARG A 1 389 ? -4.400 -5.763 22.466 1.00 37.06 389 ARG A O 1
ATOM 2861 N N . TRP A 1 390 ? -4.029 -4.510 20.634 1.00 44.72 390 TRP A N 1
ATOM 2862 C CA . TRP A 1 390 ? -5.345 -3.879 20.591 1.00 44.72 390 TRP A CA 1
ATOM 2863 C C . TRP A 1 390 ? -6.307 -4.770 19.798 1.00 44.72 390 TRP A C 1
ATOM 2865 O O . TRP A 1 390 ? -6.003 -5.177 18.675 1.00 44.72 390 TRP A O 1
ATOM 2875 N N . LEU A 1 391 ? -7.455 -5.083 20.388 1.00 42.78 391 LEU A N 1
ATOM 2876 C CA . LEU A 1 391 ? -8.605 -5.684 19.727 1.00 42.78 391 LEU A CA 1
ATOM 2877 C C . LEU A 1 391 ? -9.678 -4.611 19.604 1.00 42.78 391 LEU A C 1
ATOM 2879 O O . LEU A 1 391 ? -10.268 -4.214 20.599 1.00 42.78 391 LEU A O 1
ATOM 2883 N N . ILE A 1 392 ? -9.967 -4.162 18.390 1.00 51.06 392 ILE A N 1
ATOM 2884 C CA . ILE A 1 392 ? -11.167 -3.363 18.145 1.00 51.06 392 ILE A CA 1
ATOM 2885 C C . ILE A 1 392 ? -12.247 -4.351 17.717 1.00 51.06 392 ILE A C 1
ATOM 2887 O O . ILE A 1 392 ? -12.110 -5.001 16.679 1.00 51.06 392 ILE A O 1
ATOM 2891 N N . ALA A 1 393 ? -13.271 -4.525 18.551 1.00 40.22 393 ALA A N 1
ATOM 2892 C CA . ALA A 1 393 ? -14.420 -5.352 18.218 1.00 40.22 393 ALA A CA 1
ATOM 2893 C C . ALA A 1 393 ? -15.568 -4.445 17.780 1.00 40.22 393 ALA A C 1
ATOM 2895 O O . ALA A 1 393 ? -15.901 -3.441 18.401 1.00 40.22 393 ALA A O 1
ATOM 2896 N N . VAL A 1 394 ? -16.180 -4.801 16.665 1.00 39.56 394 VAL A N 1
ATOM 2897 C CA . VAL A 1 394 ? -17.255 -4.025 16.067 1.00 39.56 394 VAL A CA 1
ATOM 2898 C C . VAL A 1 394 ? -18.478 -4.923 16.070 1.00 39.56 394 VAL A C 1
ATOM 2900 O O . VAL A 1 394 ? -18.411 -5.974 15.432 1.00 39.56 394 VAL A O 1
ATOM 2903 N N . PRO A 1 395 ? -19.575 -4.575 16.777 1.00 35.41 395 PRO A N 1
ATOM 2904 C CA . PRO A 1 395 ? -20.816 -5.318 16.647 1.00 35.41 395 PRO A CA 1
ATOM 2905 C C . PRO A 1 395 ? -21.217 -5.354 15.172 1.00 35.41 395 PRO A C 1
ATOM 2907 O O . PRO A 1 395 ? -21.558 -4.327 14.576 1.00 35.41 395 PRO A O 1
ATOM 2910 N N . VAL A 1 396 ? -21.113 -6.536 14.565 1.00 28.70 396 VAL A N 1
ATOM 2911 C CA . VAL A 1 396 ? -21.576 -6.787 13.201 1.00 28.70 396 VAL A CA 1
ATOM 2912 C C . VAL A 1 396 ? -23.098 -6.669 13.255 1.00 28.70 396 VAL A C 1
ATOM 2914 O O . VAL A 1 396 ? -23.725 -7.461 13.965 1.00 28.70 396 VAL A O 1
ATOM 2917 N N . PRO A 1 397 ? -23.727 -5.700 12.565 1.00 29.34 397 PRO A N 1
ATOM 2918 C CA . PRO A 1 397 ? -25.173 -5.709 12.446 1.00 29.34 397 PRO A CA 1
ATOM 2919 C C . PRO A 1 397 ? -25.558 -7.034 11.788 1.00 29.34 397 PRO A C 1
ATOM 2921 O O . PRO A 1 397 ? -24.986 -7.399 10.758 1.00 29.34 397 PRO A O 1
ATOM 2924 N N . ARG A 1 398 ? -26.516 -7.772 12.360 1.00 25.38 398 ARG A N 1
ATOM 2925 C CA . ARG A 1 398 ? -27.188 -8.823 11.591 1.00 25.38 398 ARG A CA 1
ATOM 2926 C C . ARG A 1 398 ? -27.722 -8.141 10.334 1.00 25.38 398 ARG A C 1
ATOM 2928 O O . ARG A 1 398 ? -28.526 -7.219 10.458 1.00 25.38 398 ARG A O 1
ATOM 2935 N N . LEU A 1 399 ? -27.242 -8.559 9.161 1.00 23.83 399 LEU A N 1
ATOM 2936 C CA . LEU A 1 399 ? -27.805 -8.185 7.866 1.00 23.83 399 LEU A CA 1
ATOM 2937 C C . LEU A 1 399 ? -29.286 -8.573 7.886 1.00 23.83 399 LEU A C 1
ATOM 2939 O O . LEU A 1 399 ? -29.651 -9.712 7.619 1.00 23.83 399 LEU A O 1
ATOM 2943 N N . THR A 1 400 ? -30.131 -7.632 8.284 1.00 22.61 400 THR A N 1
ATOM 2944 C CA . THR A 1 400 ? -31.569 -7.705 8.086 1.00 22.61 400 THR A CA 1
ATOM 2945 C C . THR A 1 400 ? -31.807 -7.048 6.741 1.00 22.61 400 THR A C 1
ATOM 2947 O O . THR A 1 400 ? -31.636 -5.848 6.555 1.00 22.61 400 THR A O 1
ATOM 2950 N N . THR A 1 401 ? -32.090 -7.888 5.754 1.00 26.38 401 THR A N 1
ATOM 2951 C CA . THR A 1 401 ? -32.453 -7.499 4.396 1.00 26.38 401 THR A CA 1
ATOM 2952 C C . THR A 1 401 ? -33.831 -6.846 4.395 1.00 26.38 401 THR A C 1
ATOM 2954 O O . THR A 1 401 ? -34.816 -7.492 4.056 1.00 26.38 401 THR A O 1
ATOM 2957 N N . HIS A 1 402 ? -33.909 -5.572 4.761 1.00 25.00 402 HIS A N 1
ATOM 2958 C CA . HIS A 1 402 ? -34.999 -4.655 4.414 1.00 25.00 402 HIS A CA 1
ATOM 2959 C C . HIS A 1 402 ? -34.285 -3.370 3.960 1.00 25.00 402 HIS A C 1
ATOM 2961 O O . HIS A 1 402 ? -33.503 -2.815 4.715 1.00 25.00 402 HIS A O 1
ATOM 2967 N N . GLY A 1 403 ? -34.326 -2.911 2.714 1.00 22.77 403 GLY A N 1
ATOM 2968 C CA . GLY A 1 403 ? -35.464 -2.810 1.819 1.00 22.77 403 GLY A CA 1
ATOM 2969 C C . GLY A 1 403 ? -35.737 -1.319 1.592 1.00 22.77 403 GLY A C 1
ATOM 2970 O O . GLY A 1 403 ? -36.485 -0.744 2.359 1.00 22.77 403 GLY A O 1
ATOM 2971 N N . VAL A 1 404 ? -35.126 -0.756 0.537 1.00 25.98 404 VAL A N 1
ATOM 2972 C CA . VAL A 1 404 ? -35.706 0.243 -0.391 1.00 25.98 404 VAL A CA 1
ATOM 2973 C C . VAL A 1 404 ? -36.035 1.680 0.121 1.00 25.98 404 VAL A C 1
ATOM 2975 O O . VAL A 1 404 ? -36.778 1.856 1.077 1.00 25.98 404 VAL A O 1
ATOM 2978 N N . LEU A 1 405 ? -35.581 2.670 -0.684 1.00 26.91 405 LEU A N 1
ATOM 2979 C CA . LEU A 1 405 ? -35.924 4.121 -0.791 1.00 26.91 405 LEU A CA 1
ATOM 2980 C C . LEU A 1 405 ? -35.288 5.080 0.241 1.00 26.91 405 LEU A C 1
ATOM 2982 O O . LEU A 1 405 ? -35.173 4.736 1.408 1.00 26.91 405 LEU A O 1
ATOM 2986 N N . SER A 1 406 ? -34.838 6.295 -0.108 1.00 33.06 406 SER A N 1
ATOM 2987 C CA . SER A 1 406 ? -35.057 7.179 -1.277 1.00 33.06 406 SER A CA 1
ATOM 2988 C C . SER A 1 406 ? -33.845 8.071 -1.543 1.00 33.06 406 SER A C 1
ATOM 2990 O O . SER A 1 406 ? -33.276 8.540 -0.528 1.00 33.06 406 SER A O 1
#